Protein AF-A0A364LD49-F1 (afdb_monomer_lite)

Radius of gyration: 38.39 Å; chains: 1; bounding box: 134×130×100 Å

Secondary structure (DSSP, 8-state):
-EEEE-BTTB--HHHHEEE-SS-EEEETT--HHHHHHHHHHHTTTS-EEEE-BTTBS-HHHH-EEETTEEEEETT--HHHHHHHHHHS-TTSEEEEE--SSS-HHHHEEE-SSEEEE-TT--HHHHHHHHHHHTSEEEE--BTTBS-HHHHEEE-SS-EEE-TT--HHHHHHHHHHHTS-EEE--BTTTBS-HHHHEEE-SS-EEEETT--HHHHHHHHHHTTTTTS-GGGGGGGGGTTS-------------------------------------------------------PPP-----------------S-----PPPP--------------------------------------------------------------SEEE-TTS-EEE-PPPPTTHHHHHHHHHHHHS------------SS-SHHHHHHHHHHHHHHHHHHTT---TT-PPPHHHHH-EEEEEEEEETTEEEEEEEEE-SS-TT-EEEEEEEEE---TT--HHHHHHHHHHHHHHHHH---TTB--EEEEEE-TTS-EEEEEE--TT-BHHHHHHHHSS--HHHHHHHHHHHHHHHHHHHHTTEE-S---GGGEEE-TT--EEE--GGG-EE-S-TT-SSPPPB-S--S-TTSS-THHHH-SSB-HHHHHHHHHHHHHHHHHHSS-S-S-S-GGG-HHHHHHHHHTTSTT--HHHHTSS-HHHHHHHHHHT-SSGGGSPPHHHHHTSHHHHH-PPPHHHHH--

pLDDT: mean 74.08, std 28.09, range [22.48, 98.88]

Sequence (755 aa):
MAVRAQFENSNEVGVFATLTNSYAVVAIGGSENFYSVFEAELQDVIPICHASIGGTRIIGRLT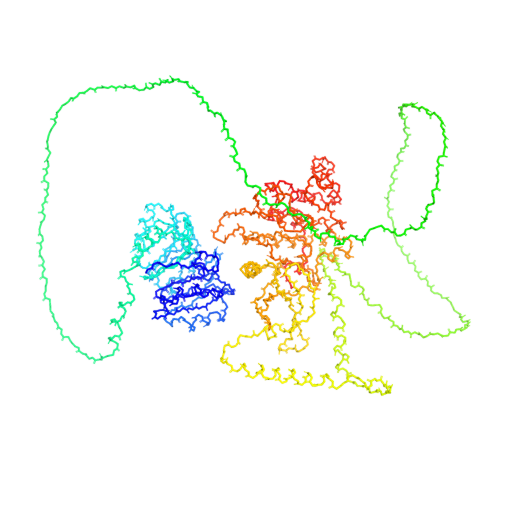AGNRKGLLVPTSTTDQELQHLRNSIPDSVKIQRVEERLSALGNVICCNDHVALIHPDLERETEEIIADVLGVEVFRQTVADNVLTGSYMALSNQGGIVHPKTSIRDQDELSSLLQVPLVAGSVNRGSPVVGAGMVVNDWLAVTGLDTTATELSVMESVFRLGETGPKGLGAVVRDITGTHMTPPAVSPAPSSTVSSAAPSIASTDRNDGDNQVTRALDDMRLSAPSSGEAFPTPQQTKTARPSMAHRITRMFSERKTVNPRSETEAHKDAGSDSSSDSAKPSTNGNMRSVPQAQPTQQTSQSEKPADGSVKTKNSKEKDLPVHKRFEILPEGTHLHHLKGTKRQEKLTGLLRDMLGGGKKKEDHADDQQQLSLVSSWIDQLKNERDKLAQDKKGGPNATATLVDKYGKCQEIVGRGAFGIVRISHKVDPKDSKMEQLYAVKEFRRRPQETSKKYQKRLTSEFCISSSLRHPNVIHTLDLLQDAKGDYCEVMEYCAGGDLYTLVLAAGKLEVTEADCFFKQLMRGVEYMHEMGVAHRDLKPENLLLTTHGALKITDFGNGECFRMAWETQAHMTAGLCGSAPYIAPEEYTDKEFDPRAVDLWATGVIYMAMRTGRHLWRVARKDEDEFYERYLEGRRDEDGYAPIETLHRARCRNVIYSILDPNPGRRITASQVLKSEWVREIKLCKAGEEGY

Structure (mmCIF, N/CA/C/O backbone):
data_AF-A0A364LD49-F1
#
_entry.id   AF-A0A364LD49-F1
#
loop_
_atom_site.group_PDB
_atom_site.id
_atom_site.type_symbol
_atom_site.label_atom_id
_atom_site.label_alt_id
_atom_site.label_comp_id
_atom_site.label_asym_id
_atom_site.label_entity_id
_atom_site.label_seq_id
_atom_site.pdbx_PDB_ins_code
_atom_site.Cartn_x
_atom_site.Cartn_y
_atom_site.Cartn_z
_atom_site.occupancy
_atom_site.B_iso_or_equiv
_atom_site.auth_seq_id
_atom_site.auth_comp_id
_atom_site.auth_asym_id
_atom_site.auth_atom_id
_atom_site.pdbx_PDB_model_num
ATOM 1 N N . MET A 1 1 ? -18.606 26.599 13.241 1.00 86.25 1 MET A N 1
ATOM 2 C CA . MET A 1 1 ? -17.327 27.211 12.810 1.00 86.25 1 MET A CA 1
ATOM 3 C C . MET A 1 1 ? -16.477 26.184 12.078 1.00 86.25 1 MET A C 1
ATOM 5 O O . MET A 1 1 ? -16.734 24.991 12.230 1.00 86.25 1 MET A O 1
ATOM 9 N N . ALA A 1 2 ? -15.498 26.619 11.282 1.00 93.00 2 ALA A N 1
ATOM 10 C CA . ALA A 1 2 ? -14.548 25.725 10.623 1.00 93.00 2 ALA A CA 1
ATOM 11 C C . ALA A 1 2 ? -13.200 25.700 11.366 1.00 93.00 2 ALA A C 1
ATOM 13 O O . ALA A 1 2 ? -12.526 26.720 11.517 1.00 93.00 2 ALA A O 1
ATOM 14 N N . VAL A 1 3 ? -12.792 24.517 11.823 1.00 95.06 3 VAL A N 1
ATOM 15 C CA . VAL A 1 3 ? -11.560 24.297 12.595 1.00 95.06 3 VAL A CA 1
ATOM 16 C C . VAL A 1 3 ? -10.550 23.463 11.807 1.00 95.06 3 VAL A C 1
ATOM 18 O O . VAL A 1 3 ? -10.893 22.728 10.878 1.00 95.06 3 VAL A O 1
ATOM 21 N N . ARG A 1 4 ? -9.271 23.600 12.165 1.00 96.19 4 ARG A N 1
ATOM 22 C CA . ARG A 1 4 ? -8.157 22.874 11.544 1.00 96.19 4 ARG A CA 1
ATOM 23 C C . ARG A 1 4 ? -7.666 21.764 12.462 1.00 96.19 4 ARG A C 1
ATOM 25 O O . ARG A 1 4 ? -7.336 22.032 13.614 1.00 96.19 4 ARG A O 1
ATOM 32 N N . ALA A 1 5 ? -7.531 20.559 11.925 1.00 93.50 5 ALA A N 1
ATOM 33 C CA . ALA A 1 5 ? -6.924 19.410 12.582 1.00 93.50 5 ALA A CA 1
ATOM 34 C C . ALA A 1 5 ? -5.845 18.775 11.689 1.00 93.50 5 ALA A C 1
ATOM 36 O O . ALA A 1 5 ? -5.746 19.045 10.492 1.00 93.50 5 ALA A O 1
ATOM 37 N N . GLN A 1 6 ? -5.023 17.910 12.278 1.00 90.81 6 GLN A N 1
ATOM 38 C CA . GLN A 1 6 ? -4.076 17.072 11.547 1.00 90.81 6 GLN A CA 1
ATOM 39 C C . GLN A 1 6 ? -4.013 15.704 12.224 1.00 90.81 6 GLN A C 1
ATOM 41 O O . GLN A 1 6 ? -3.706 15.623 13.415 1.00 90.81 6 GLN A O 1
ATOM 46 N N . PHE A 1 7 ? -4.303 14.630 11.487 1.00 83.44 7 PHE A N 1
ATOM 47 C CA . PHE A 1 7 ? -4.141 13.275 12.010 1.00 83.44 7 PHE A CA 1
ATOM 48 C C . PHE A 1 7 ? -2.688 12.844 11.807 1.00 83.44 7 PHE A C 1
ATOM 50 O O . PHE A 1 7 ? -2.254 12.621 10.678 1.00 83.44 7 PHE A O 1
ATOM 57 N N . GLU A 1 8 ? -1.919 12.763 12.893 1.00 83.81 8 GLU A N 1
ATOM 58 C CA . GLU A 1 8 ? -0.460 12.560 12.885 1.00 83.81 8 GLU A CA 1
ATOM 59 C C . GLU A 1 8 ? 0.305 13.624 12.068 1.00 83.81 8 GLU A C 1
ATOM 61 O O . GLU A 1 8 ? 0.791 14.597 12.636 1.00 83.81 8 GLU A O 1
ATOM 66 N N . ASN A 1 9 ? 0.442 13.429 10.751 1.00 82.44 9 ASN A N 1
ATOM 67 C CA . ASN A 1 9 ? 1.012 14.392 9.795 1.00 82.44 9 ASN A CA 1
ATOM 68 C C . ASN A 1 9 ? 0.147 14.523 8.519 1.00 82.44 9 ASN A C 1
ATOM 70 O O . ASN A 1 9 ? 0.599 15.114 7.542 1.00 82.44 9 ASN A O 1
ATOM 74 N N . SER A 1 10 ? -1.058 13.943 8.499 1.00 83.44 10 SER A N 1
ATOM 75 C CA . SER A 1 10 ? -1.992 14.000 7.375 1.00 83.44 10 SER A CA 1
ATOM 76 C C . SER A 1 10 ? -3.039 15.088 7.584 1.00 83.44 10 SER A C 1
ATOM 78 O O . SER A 1 10 ? -3.669 15.177 8.641 1.00 83.44 10 SER A O 1
ATOM 80 N N . ASN A 1 11 ? -3.241 15.888 6.542 1.00 93.06 11 ASN A N 1
ATOM 81 C CA . ASN A 1 11 ? -4.294 16.895 6.468 1.00 93.06 11 ASN A CA 1
ATOM 82 C C . ASN A 1 11 ? -5.638 16.303 5.993 1.00 93.06 11 ASN A C 1
ATOM 84 O O . ASN A 1 11 ? -6.647 17.000 5.969 1.00 93.06 11 ASN A O 1
ATOM 88 N N . GLU A 1 12 ? -5.679 15.024 5.624 1.00 94.06 12 GLU A N 1
ATOM 89 C CA . GLU A 1 12 ? -6.884 14.370 5.110 1.00 94.06 12 GLU A CA 1
ATOM 90 C C . GLU A 1 12 ? -7.781 13.895 6.266 1.00 94.06 12 GLU A C 1
ATOM 92 O O . GLU A 1 12 ? -7.895 12.705 6.552 1.00 94.06 12 GLU A O 1
ATOM 97 N N . VAL A 1 13 ? -8.384 14.846 6.992 1.00 95.62 13 VAL A N 1
ATOM 98 C CA . VAL A 1 13 ? -9.183 14.592 8.209 1.00 95.62 13 VAL A CA 1
ATOM 99 C C . VAL A 1 13 ? -10.354 13.637 7.950 1.00 95.62 13 VAL A C 1
ATOM 101 O O . VAL A 1 13 ? -10.603 12.749 8.766 1.00 95.62 13 VAL A O 1
ATOM 104 N N . GLY A 1 14 ? -11.020 13.755 6.799 1.00 95.50 14 GLY A N 1
ATOM 105 C CA . GLY A 1 14 ? -12.111 12.876 6.362 1.00 95.50 14 GLY A CA 1
ATOM 106 C C . GLY A 1 14 ? -11.696 11.432 6.087 1.00 95.50 14 GLY A C 1
ATOM 107 O O . GLY A 1 14 ? -12.553 10.562 5.938 1.00 95.50 14 GLY A O 1
ATOM 108 N N . VAL A 1 15 ? -10.399 11.118 6.076 1.00 94.62 15 VAL A N 1
ATOM 109 C CA . VAL A 1 15 ? -9.934 9.725 6.076 1.00 94.62 15 VAL A CA 1
ATOM 110 C C . VAL A 1 15 ? -10.050 9.092 7.468 1.00 94.62 15 VAL A C 1
ATOM 112 O O . VAL A 1 15 ? -10.347 7.902 7.576 1.00 94.62 15 VAL A O 1
ATOM 115 N N . PHE A 1 16 ? -9.874 9.877 8.532 1.00 95.81 16 PHE A N 1
ATOM 116 C CA . PHE A 1 16 ? -9.729 9.399 9.916 1.00 95.81 16 PHE A CA 1
ATOM 117 C C . PHE A 1 16 ? -10.924 9.727 10.820 1.00 95.81 16 PHE A C 1
ATOM 119 O O . PHE A 1 16 ? -10.909 9.376 11.999 1.00 95.81 16 PHE A O 1
ATOM 126 N N . ALA A 1 17 ? -11.951 10.393 10.295 1.00 97.06 17 ALA A N 1
ATOM 127 C CA . ALA A 1 17 ? -13.163 10.724 11.029 1.00 97.06 17 ALA A CA 1
ATOM 128 C C . ALA A 1 17 ? -14.411 10.609 10.145 1.00 97.06 17 ALA A C 1
ATOM 130 O O . ALA A 1 17 ? -14.359 10.866 8.944 1.00 97.06 17 ALA A O 1
ATOM 131 N N . THR A 1 18 ? -15.534 10.291 10.782 1.00 97.88 18 THR A N 1
ATOM 132 C CA . THR A 1 18 ? -16.895 10.397 10.246 1.00 97.88 18 THR A CA 1
ATOM 133 C C . THR A 1 18 ? -17.663 11.319 11.185 1.00 97.88 18 THR A C 1
ATOM 135 O O . THR A 1 18 ? -17.745 11.033 12.379 1.00 97.88 18 THR A O 1
ATOM 138 N N . LEU A 1 19 ? -18.214 12.423 10.683 1.00 98.06 19 LEU A N 1
ATOM 139 C CA . LEU A 1 19 ? -18.972 13.392 11.480 1.00 98.06 19 LEU A CA 1
ATOM 140 C C . LEU A 1 19 ? -20.416 13.447 10.979 1.00 98.06 19 LEU A C 1
ATOM 142 O O . LEU A 1 19 ? -20.642 13.534 9.777 1.00 98.06 19 LEU A O 1
ATOM 146 N N . THR A 1 20 ? -21.382 13.399 11.894 1.00 98.19 20 THR A N 1
ATOM 147 C CA . THR A 1 20 ? -22.816 13.520 11.590 1.00 98.19 20 THR A CA 1
ATOM 148 C C . THR A 1 20 ? -23.490 14.503 12.553 1.00 98.19 20 THR A C 1
ATOM 150 O O . THR A 1 20 ? -22.845 15.075 13.435 1.00 98.19 20 THR A O 1
ATOM 153 N N . ASN A 1 21 ? -24.806 14.684 12.418 1.00 96.69 21 ASN A N 1
ATOM 154 C CA . ASN A 1 21 ? -25.615 15.474 13.349 1.00 96.69 21 ASN A CA 1
ATOM 155 C C . ASN A 1 21 ? -26.021 14.720 14.641 1.00 96.69 21 ASN A C 1
ATOM 157 O O . ASN A 1 21 ? -26.740 15.291 15.458 1.00 96.69 21 ASN A O 1
ATOM 161 N N . SER A 1 22 ? -25.614 13.457 14.855 1.00 97.06 22 SER A N 1
ATOM 162 C CA . SER A 1 22 ? -25.930 12.716 16.100 1.00 97.06 22 SER A CA 1
ATOM 163 C C . SER A 1 22 ? -24.774 11.923 16.718 1.00 97.06 22 SER A C 1
ATOM 165 O O . SER A 1 22 ? -24.891 11.490 17.863 1.00 97.06 22 SER A O 1
ATOM 167 N N . TYR A 1 23 ? -23.658 11.752 16.009 1.00 98.00 23 TYR A N 1
ATOM 168 C CA . TYR A 1 23 ? -22.431 11.129 16.514 1.00 98.00 23 TYR A CA 1
ATOM 169 C C . TYR A 1 23 ? -21.215 11.536 15.672 1.00 98.00 23 TYR A C 1
ATOM 171 O O . TYR A 1 23 ? -21.336 11.868 14.488 1.00 98.00 23 TYR A O 1
ATOM 179 N N . ALA A 1 24 ? -20.031 11.436 16.268 1.00 97.75 24 ALA A N 1
ATOM 180 C CA . ALA A 1 24 ? -18.764 11.389 15.553 1.00 97.75 24 ALA A CA 1
ATOM 181 C C . ALA A 1 24 ? -18.114 10.013 15.759 1.00 97.75 24 ALA A C 1
ATOM 183 O O . ALA A 1 24 ? -18.144 9.466 16.860 1.00 97.75 24 ALA A O 1
ATOM 184 N N . VAL A 1 25 ? -17.500 9.456 14.718 1.00 97.31 25 VAL A N 1
ATOM 185 C CA . VAL A 1 25 ? -16.582 8.314 14.834 1.00 97.31 25 VAL A CA 1
ATOM 186 C C . VAL A 1 25 ? -15.192 8.821 14.481 1.00 97.31 25 VAL A C 1
ATOM 188 O O . VAL A 1 25 ? -15.023 9.494 13.465 1.00 97.31 25 VAL A O 1
ATOM 191 N N . VAL A 1 26 ? -14.201 8.531 15.318 1.00 95.94 26 VAL A N 1
ATOM 192 C CA . VAL A 1 26 ? -12.839 9.070 15.210 1.00 95.94 26 VAL A CA 1
ATOM 193 C C . VAL A 1 26 ? -11.829 7.925 15.304 1.00 95.94 26 VAL A C 1
ATOM 195 O O . VAL A 1 26 ? -11.980 7.016 16.121 1.00 95.94 26 VAL A O 1
ATOM 198 N N . ALA A 1 27 ? -10.810 7.923 14.446 1.00 91.12 27 ALA A N 1
ATOM 199 C CA . ALA A 1 27 ? -9.835 6.841 14.383 1.00 91.12 27 ALA A CA 1
ATOM 200 C C . ALA A 1 27 ? -9.034 6.710 15.686 1.00 91.12 27 ALA A C 1
ATOM 202 O O . ALA A 1 27 ? -8.493 7.695 16.194 1.00 91.12 27 ALA A O 1
ATOM 203 N N . ILE A 1 28 ? -8.874 5.481 16.183 1.00 83.56 28 ILE A N 1
ATOM 204 C CA . ILE A 1 28 ? -7.916 5.196 17.261 1.00 83.56 28 ILE A CA 1
ATOM 205 C C . ILE A 1 28 ? -6.470 5.504 16.839 1.00 83.56 28 ILE A C 1
ATOM 207 O O . ILE A 1 28 ? -6.106 5.449 15.664 1.00 83.56 28 ILE A O 1
ATOM 211 N N . GLY A 1 29 ? -5.612 5.787 17.820 1.00 73.06 29 GLY A N 1
ATOM 212 C CA . GLY A 1 29 ? -4.196 6.099 17.596 1.00 73.06 29 GLY A CA 1
ATOM 213 C C . GLY A 1 29 ? -3.911 7.511 17.067 1.00 73.06 29 GLY A C 1
ATOM 214 O O . GLY A 1 29 ? -2.781 7.774 16.667 1.00 73.06 29 GLY A O 1
ATOM 215 N N . GLY A 1 30 ? -4.897 8.414 17.064 1.00 71.06 30 GLY A N 1
ATOM 216 C CA . GLY A 1 30 ? -4.668 9.850 16.903 1.00 71.06 30 GLY A CA 1
ATOM 217 C C . GLY A 1 30 ? -3.898 10.461 18.080 1.00 71.06 30 GLY A C 1
ATOM 218 O O . GLY A 1 30 ? -3.780 9.866 19.153 1.00 71.06 30 GLY A O 1
ATOM 219 N N . SER A 1 31 ? -3.359 11.664 17.875 1.00 76.12 31 SER A N 1
ATOM 220 C CA . SER A 1 31 ? -2.725 12.454 18.936 1.00 76.12 31 SER A CA 1
ATOM 221 C C . SER A 1 31 ? -3.771 13.188 19.782 1.00 76.12 31 SER A C 1
ATOM 223 O O . SER A 1 31 ? -4.871 13.464 19.305 1.00 76.12 31 SER A O 1
ATOM 225 N N . GLU A 1 32 ? -3.409 13.594 21.004 1.00 74.44 32 GLU A N 1
ATOM 226 C CA . GLU A 1 32 ? -4.259 14.469 21.834 1.00 74.44 32 GLU A CA 1
ATOM 227 C C . GLU A 1 32 ? -4.655 15.751 21.081 1.00 74.44 32 GLU A C 1
ATOM 229 O O . GLU A 1 32 ? -5.804 16.174 21.150 1.00 74.44 32 GLU A O 1
ATOM 234 N N . ASN A 1 33 ? -3.754 16.317 20.266 1.00 75.25 33 ASN A N 1
ATOM 235 C CA . ASN A 1 33 ? -4.044 17.475 19.408 1.00 75.25 33 ASN A CA 1
ATOM 236 C C . ASN A 1 33 ? -5.112 17.205 18.333 1.00 75.25 33 ASN A C 1
ATOM 238 O O . ASN A 1 33 ? -5.716 18.152 17.843 1.00 75.25 33 ASN A O 1
ATOM 242 N N . PHE A 1 34 ? -5.311 15.954 17.911 1.00 85.88 34 PHE A N 1
ATOM 243 C CA . PHE A 1 34 ? -6.377 15.602 16.974 1.00 85.88 34 PHE A CA 1
ATOM 244 C C . PHE A 1 34 ? -7.706 15.419 17.709 1.00 85.88 34 PHE A C 1
ATOM 246 O O . PHE A 1 34 ? -8.704 16.009 17.308 1.00 85.88 34 PHE A O 1
ATOM 253 N N . TYR A 1 35 ? -7.714 14.654 18.806 1.00 87.81 35 TYR A N 1
ATOM 254 C CA . TYR A 1 35 ? -8.932 14.401 19.581 1.00 87.81 35 TYR A CA 1
ATOM 255 C C . TYR A 1 35 ? -9.495 15.672 20.215 1.00 87.81 35 TYR A C 1
ATOM 257 O O . TYR A 1 35 ? -10.683 15.932 20.062 1.00 87.81 35 TYR A O 1
ATOM 265 N N . SER A 1 36 ? -8.641 16.515 20.802 1.00 87.81 36 SER A N 1
ATOM 266 C CA . SER A 1 36 ? -9.053 17.779 21.430 1.00 87.81 36 SER A CA 1
ATOM 267 C C . SER A 1 36 ? -9.788 18.738 20.489 1.00 87.81 36 SER A C 1
ATOM 269 O O . SER A 1 36 ? -10.602 19.519 20.968 1.00 87.81 36 SER A O 1
ATOM 271 N N . VAL A 1 37 ? -9.577 18.669 19.166 1.00 91.12 37 VAL A N 1
ATOM 272 C CA . VAL A 1 37 ? -10.354 19.467 18.196 1.00 91.12 37 VAL A CA 1
ATOM 273 C C . VAL A 1 37 ? -11.801 18.974 18.085 1.00 91.12 37 VAL A C 1
ATOM 275 O O . VAL A 1 37 ? -12.709 19.786 17.940 1.00 91.12 37 VAL A O 1
ATOM 278 N N . PHE A 1 38 ? -12.034 17.662 18.173 1.00 90.75 38 PHE A N 1
ATOM 279 C CA . PHE A 1 38 ? -13.387 17.102 18.203 1.00 90.75 38 PHE A CA 1
ATOM 280 C C . PHE A 1 38 ? -14.010 17.241 19.597 1.00 90.75 38 PHE A C 1
ATOM 282 O O . PHE A 1 38 ? -15.155 17.660 19.711 1.00 90.75 38 PHE A O 1
ATOM 289 N N . GLU A 1 39 ? -13.261 16.940 20.659 1.00 90.25 39 GLU A N 1
ATOM 290 C CA . GLU A 1 39 ? -13.734 17.007 22.046 1.00 90.25 39 GLU A CA 1
ATOM 291 C C . GLU A 1 39 ? -14.142 18.435 22.439 1.00 90.25 39 GLU A C 1
ATOM 293 O O . GLU A 1 39 ? -15.253 18.627 22.927 1.00 90.25 39 GLU A O 1
ATOM 298 N N . ALA A 1 40 ? -13.324 19.452 22.137 1.00 87.06 40 ALA A N 1
ATOM 299 C CA . ALA A 1 40 ? -13.625 20.844 22.490 1.00 87.06 40 ALA A CA 1
ATOM 300 C C . ALA A 1 40 ? -14.920 21.389 21.856 1.00 87.06 40 ALA A C 1
ATOM 302 O O . ALA A 1 40 ? -15.548 22.276 22.432 1.00 87.06 40 ALA A O 1
ATOM 303 N N . GLU A 1 41 ? -15.320 20.869 20.691 1.00 86.44 41 GLU A N 1
ATOM 304 C CA . GLU A 1 41 ? -16.485 21.345 19.932 1.00 86.44 41 GLU A CA 1
ATOM 305 C C . GLU A 1 41 ? -17.716 20.423 20.059 1.00 86.44 41 GLU A C 1
ATOM 307 O O . GLU A 1 41 ? -18.841 20.867 19.819 1.00 86.44 41 GLU A O 1
ATOM 312 N N . LEU A 1 42 ? -17.534 19.141 20.413 1.00 89.75 42 LEU A N 1
ATOM 313 C CA . LEU A 1 42 ? -18.592 18.118 20.347 1.00 89.75 42 LEU A CA 1
ATOM 314 C C . LEU A 1 42 ? -18.863 17.358 21.651 1.00 89.75 42 LEU A C 1
ATOM 316 O O . LEU A 1 42 ? -19.941 16.776 21.746 1.00 89.75 42 LEU A O 1
ATOM 320 N N . GLN A 1 43 ? -17.952 17.340 22.634 1.00 81.62 43 GLN A N 1
ATOM 321 C CA . GLN A 1 43 ? -18.023 16.421 23.789 1.00 81.62 43 GLN A CA 1
ATOM 322 C C . GLN A 1 43 ? -19.335 16.517 24.593 1.00 81.62 43 GLN A C 1
ATOM 324 O O . GLN A 1 43 ? -19.830 15.497 25.068 1.00 81.62 43 GLN A O 1
ATOM 329 N N . ASP A 1 44 ? -19.920 17.715 24.691 1.00 84.75 44 ASP A N 1
ATOM 330 C CA . ASP A 1 44 ? -21.197 17.970 25.378 1.00 84.75 44 ASP A CA 1
ATOM 331 C C . ASP A 1 44 ? -22.426 17.980 24.433 1.00 84.75 44 ASP A C 1
ATOM 333 O O . ASP A 1 44 ? -23.543 18.268 24.868 1.00 84.75 44 ASP A O 1
ATOM 337 N N . VAL A 1 45 ? -22.240 17.710 23.133 1.00 90.19 45 VAL A N 1
ATOM 338 C CA . VAL A 1 45 ? -23.270 17.857 22.081 1.00 90.19 45 VAL A CA 1
ATOM 339 C C . VAL A 1 45 ? -23.633 16.518 21.434 1.00 90.19 45 VAL A C 1
ATOM 341 O O . VAL A 1 45 ? -24.816 16.204 21.317 1.00 90.19 45 VAL A O 1
ATOM 344 N N . ILE A 1 46 ? -22.638 15.729 21.014 1.00 95.00 46 ILE A N 1
ATOM 345 C CA . ILE A 1 46 ? -22.816 14.400 20.405 1.00 95.00 46 ILE A CA 1
ATOM 346 C C . ILE A 1 46 ? -21.702 13.445 20.864 1.00 95.00 46 ILE A C 1
ATOM 348 O O . ILE A 1 46 ? -20.563 13.877 21.041 1.00 95.00 46 ILE A O 1
ATOM 352 N N . PRO A 1 47 ? -21.978 12.139 21.032 1.00 94.12 47 PRO A N 1
ATOM 353 C CA . PRO A 1 47 ? -20.953 11.177 21.413 1.00 94.12 47 PRO A CA 1
ATOM 354 C C . PRO A 1 47 ? -19.852 11.055 20.352 1.00 94.12 47 PRO A C 1
ATOM 356 O O . PRO A 1 47 ? -20.120 10.972 19.149 1.00 94.12 47 PRO A O 1
ATOM 359 N N . ILE A 1 48 ? -18.610 10.985 20.832 1.00 95.56 48 ILE A N 1
ATOM 360 C CA . ILE A 1 48 ? -17.403 10.755 20.037 1.00 95.56 48 ILE A CA 1
ATOM 361 C C . ILE A 1 48 ? -16.955 9.308 20.274 1.00 95.56 48 ILE A C 1
ATOM 363 O O . ILE A 1 48 ? -16.466 8.957 21.347 1.00 95.56 48 ILE A O 1
ATOM 367 N N . CYS A 1 49 ? -17.133 8.440 19.279 1.00 95.31 49 CYS A N 1
ATOM 368 C CA . CYS A 1 49 ? -16.700 7.049 19.343 1.00 95.31 49 CYS A CA 1
ATOM 369 C C . CYS A 1 49 ? -15.288 6.900 18.764 1.00 95.31 49 CYS A C 1
ATOM 371 O O . CYS A 1 49 ? -15.089 7.004 17.554 1.00 95.31 49 CYS A O 1
ATOM 373 N N . HIS A 1 50 ? -14.304 6.610 19.616 1.00 94.31 50 HIS A N 1
ATOM 374 C CA . HIS A 1 50 ? -12.955 6.264 19.168 1.00 94.31 50 HIS A CA 1
ATOM 375 C C . HIS A 1 50 ? -12.932 4.793 18.740 1.00 94.31 50 HIS A C 1
ATOM 377 O O . HIS A 1 50 ? -13.088 3.913 19.589 1.00 94.31 50 HIS A O 1
ATOM 383 N N . ALA A 1 51 ? -12.759 4.514 17.447 1.00 90.81 51 ALA A N 1
ATOM 384 C CA . ALA A 1 51 ? -12.871 3.165 16.889 1.00 90.81 51 ALA A CA 1
ATOM 385 C C . ALA A 1 51 ? -11.812 2.860 15.813 1.00 90.81 51 ALA A C 1
ATOM 387 O O . ALA A 1 51 ? -11.219 3.755 15.206 1.00 90.81 51 ALA A O 1
ATOM 388 N N . SER A 1 52 ? -11.593 1.569 15.569 1.00 88.69 52 SER A N 1
ATOM 389 C CA . SER A 1 52 ? -11.079 1.052 14.299 1.00 88.69 52 SER A CA 1
ATOM 390 C C . SER A 1 52 ? -12.229 0.449 13.494 1.00 88.69 52 SER A C 1
ATOM 392 O O . SER A 1 52 ? -13.280 0.121 14.047 1.00 88.69 52 SER A O 1
ATOM 394 N N . ILE A 1 53 ? -12.032 0.307 12.184 1.00 90.31 53 ILE A N 1
ATOM 395 C CA . ILE A 1 53 ? -12.968 -0.388 11.294 1.00 90.31 53 ILE A CA 1
ATOM 396 C C . ILE A 1 53 ? -12.165 -1.410 10.489 1.00 90.31 53 ILE A C 1
ATOM 398 O O . ILE A 1 53 ? -11.247 -1.043 9.748 1.00 90.31 53 ILE A O 1
ATOM 402 N N . GLY A 1 54 ? -12.466 -2.697 10.680 1.00 83.12 54 GLY A N 1
ATOM 403 C CA . GLY A 1 54 ? -11.725 -3.801 10.065 1.00 83.12 54 GLY A CA 1
ATOM 404 C C . GLY A 1 54 ? -10.264 -3.874 10.520 1.00 83.12 54 GLY A C 1
ATOM 405 O O . GLY A 1 54 ? -9.396 -4.259 9.741 1.00 83.12 54 GLY A O 1
ATOM 406 N N . GLY A 1 55 ? -9.969 -3.434 11.748 1.00 76.88 55 GLY A N 1
ATOM 407 C CA . GLY A 1 55 ? -8.613 -3.287 12.282 1.00 76.88 55 GLY A CA 1
ATOM 408 C C . GLY A 1 55 ? -7.835 -2.082 11.737 1.00 76.88 55 GLY A C 1
ATOM 409 O O . GLY A 1 55 ? -6.662 -1.922 12.066 1.00 76.88 55 GLY A O 1
ATOM 410 N N . THR A 1 56 ? -8.456 -1.224 10.921 1.00 80.38 56 THR A N 1
ATOM 411 C CA . THR A 1 56 ? -7.791 -0.072 10.290 1.00 80.38 56 THR A CA 1
ATOM 412 C C . THR A 1 56 ? -8.169 1.263 10.940 1.00 80.38 56 THR A C 1
ATOM 414 O O . THR A 1 56 ? -9.168 1.376 11.654 1.00 80.38 56 THR A O 1
ATOM 417 N N . ARG A 1 57 ? -7.376 2.302 10.642 1.00 88.31 57 ARG A N 1
ATOM 418 C CA . ARG A 1 57 ? -7.596 3.691 11.088 1.00 88.31 57 ARG A CA 1
ATOM 419 C C . ARG A 1 57 ? -8.264 4.589 10.037 1.00 88.31 57 ARG A C 1
ATOM 421 O O . ARG A 1 57 ? -8.588 5.729 10.341 1.00 88.31 57 ARG A O 1
ATOM 428 N N . ILE A 1 58 ? -8.507 4.096 8.821 1.00 90.81 58 ILE A N 1
ATOM 429 C CA . ILE A 1 58 ? -9.098 4.869 7.707 1.00 90.81 58 ILE A CA 1
ATOM 430 C C . ILE A 1 58 ? -10.639 4.898 7.765 1.00 90.81 58 ILE A C 1
ATOM 432 O O . ILE A 1 58 ? -11.341 4.711 6.768 1.00 90.81 58 ILE A O 1
ATOM 436 N N . ILE A 1 59 ? -11.176 5.080 8.972 1.00 94.44 59 ILE A N 1
ATOM 437 C CA . ILE A 1 59 ? -12.586 4.846 9.298 1.00 94.44 59 ILE A CA 1
ATOM 438 C C . ILE A 1 59 ? -13.557 5.730 8.499 1.00 94.44 59 ILE A C 1
ATOM 440 O O . ILE A 1 59 ? -14.653 5.279 8.168 1.00 94.44 59 ILE A O 1
ATOM 444 N N . GLY A 1 60 ? -13.136 6.945 8.133 1.00 91.81 60 GLY A N 1
ATOM 445 C CA . GLY A 1 60 ? -13.946 7.915 7.398 1.00 91.81 60 GLY A CA 1
ATOM 446 C C . GLY A 1 60 ? -14.034 7.616 5.905 1.00 91.81 60 GLY A C 1
ATOM 447 O O . GLY A 1 60 ? -14.887 8.162 5.219 1.00 91.81 60 GLY A O 1
ATOM 448 N N . ARG A 1 61 ? -13.170 6.732 5.383 1.00 94.81 61 ARG A N 1
ATOM 449 C CA . ARG A 1 61 ? -13.322 6.151 4.037 1.00 94.81 61 ARG A CA 1
ATOM 450 C C . ARG A 1 61 ? -14.051 4.816 4.066 1.00 94.81 61 ARG A C 1
ATOM 452 O O . ARG A 1 61 ? -14.749 4.489 3.114 1.00 94.81 61 ARG A O 1
ATOM 459 N N . LEU A 1 62 ? -13.895 4.034 5.134 1.00 94.94 62 LEU A N 1
ATOM 460 C CA . LEU A 1 62 ? -14.555 2.732 5.252 1.00 94.94 62 LEU A CA 1
ATOM 461 C C . LEU A 1 62 ? -16.033 2.825 5.629 1.00 94.94 62 LEU A C 1
ATOM 463 O O . LEU A 1 62 ? -16.764 1.888 5.335 1.00 94.94 62 LEU A O 1
ATOM 467 N N . THR A 1 63 ? -16.480 3.912 6.257 1.00 97.75 63 THR A N 1
ATOM 468 C CA . THR A 1 63 ? -17.868 4.074 6.713 1.00 97.75 63 THR A CA 1
ATOM 469 C C . THR A 1 63 ? -18.569 5.231 6.014 1.00 97.75 63 THR A C 1
ATOM 471 O O . THR A 1 63 ? -17.927 6.180 5.573 1.00 97.75 63 THR A O 1
ATOM 474 N N . ALA A 1 64 ? -19.894 5.148 5.932 1.00 98.25 64 ALA A N 1
ATOM 475 C CA . ALA A 1 64 ? -20.768 6.235 5.500 1.00 98.25 64 ALA A CA 1
ATOM 476 C C . ALA A 1 64 ? -21.991 6.269 6.423 1.00 98.25 64 ALA A C 1
ATOM 478 O O . ALA A 1 64 ? -22.460 5.219 6.863 1.00 98.25 64 ALA A O 1
ATOM 479 N N . GLY A 1 65 ? -22.505 7.449 6.757 1.00 97.81 65 GLY A N 1
ATOM 480 C CA . GLY A 1 65 ? -23.614 7.553 7.697 1.00 97.81 65 GLY A CA 1
ATOM 481 C C . GLY A 1 65 ? -24.148 8.964 7.871 1.00 97.81 65 GLY A C 1
ATOM 482 O O . GLY A 1 65 ? -23.512 9.942 7.483 1.00 97.81 65 GLY A O 1
ATOM 483 N N . ASN A 1 66 ? -25.326 9.045 8.473 1.00 98.38 66 ASN A N 1
ATOM 484 C CA . ASN A 1 66 ? -26.036 10.279 8.790 1.00 98.38 66 ASN A CA 1
ATOM 485 C C . ASN A 1 66 ? -26.633 10.169 10.203 1.00 98.38 66 ASN A C 1
ATOM 487 O O . ASN A 1 66 ? -26.343 9.219 10.929 1.00 98.38 66 ASN A O 1
ATOM 491 N N . ARG A 1 67 ? -27.513 11.086 10.620 1.00 97.94 67 ARG A N 1
ATOM 492 C CA . ARG A 1 67 ? -28.069 11.046 11.985 1.00 97.94 67 ARG A CA 1
ATOM 493 C C . ARG A 1 67 ? -28.896 9.795 12.339 1.00 97.94 67 ARG A C 1
ATOM 495 O O . ARG A 1 67 ? -29.260 9.650 13.507 1.00 97.94 67 ARG A O 1
ATOM 502 N N . LYS A 1 68 ? -29.283 8.975 11.350 1.00 97.94 68 LYS A N 1
ATOM 503 C CA . LYS A 1 68 ? -30.237 7.850 11.465 1.00 97.94 68 LYS A CA 1
ATOM 504 C C . LYS A 1 68 ? -29.569 6.483 11.318 1.00 97.94 68 LYS A C 1
ATOM 506 O O . LYS A 1 68 ? -30.105 5.502 11.831 1.00 97.94 68 LYS A O 1
ATOM 511 N N . GLY A 1 69 ? -28.419 6.404 10.650 1.00 98.25 69 GLY A N 1
ATOM 512 C CA . GLY A 1 69 ? -27.735 5.136 10.425 1.00 98.25 69 GLY A CA 1
ATOM 513 C C . GLY A 1 69 ? -26.257 5.266 10.070 1.00 98.25 69 GLY A C 1
ATOM 514 O O . GLY A 1 69 ? -25.809 6.288 9.552 1.00 98.25 69 GLY A O 1
ATOM 515 N N . LEU A 1 70 ? -25.521 4.187 10.334 1.00 98.69 70 LEU A N 1
ATOM 516 C CA . LEU A 1 70 ? -24.101 4.015 10.042 1.00 98.69 70 LEU A CA 1
ATOM 517 C C . LEU A 1 70 ? -23.890 2.711 9.264 1.00 98.69 70 LEU A C 1
ATOM 519 O O . LEU A 1 70 ? -24.188 1.617 9.753 1.00 98.69 70 LEU A O 1
ATOM 523 N N . LEU A 1 71 ? -23.328 2.834 8.068 1.00 98.62 71 LEU A N 1
ATOM 524 C CA . LEU A 1 71 ? -22.927 1.725 7.213 1.00 98.62 71 LEU A CA 1
ATOM 525 C C . LEU A 1 71 ? -21.452 1.413 7.460 1.00 98.62 71 LEU A C 1
ATOM 527 O O . LEU A 1 71 ? -20.597 2.302 7.405 1.00 98.62 71 LEU A O 1
ATOM 531 N N . VAL A 1 72 ? -21.158 0.142 7.718 1.00 98.25 72 VAL A N 1
ATOM 532 C CA . VAL A 1 72 ? -19.799 -0.363 7.952 1.00 98.25 72 VAL A CA 1
ATOM 533 C C . VAL A 1 72 ? -19.519 -1.556 7.024 1.00 98.25 72 VAL A C 1
ATOM 535 O O . VAL A 1 72 ? -20.450 -2.283 6.674 1.00 98.25 72 VAL A O 1
ATOM 538 N N . PRO A 1 73 ? -18.268 -1.805 6.602 1.00 96.19 73 PRO A N 1
ATOM 539 C CA . PRO A 1 73 ? -17.962 -2.894 5.679 1.00 96.19 73 PRO A CA 1
ATOM 540 C C . PRO A 1 73 ? -18.100 -4.261 6.363 1.00 96.19 73 PRO A C 1
ATOM 542 O O . PRO A 1 73 ? -17.992 -4.373 7.590 1.00 96.19 73 PRO A O 1
ATOM 545 N N . THR A 1 74 ? -18.258 -5.329 5.579 1.00 93.25 74 THR A N 1
ATOM 546 C CA . THR A 1 74 ? -18.251 -6.725 6.068 1.00 93.25 74 THR A CA 1
ATOM 547 C C . THR A 1 74 ? -16.996 -7.098 6.862 1.00 93.25 74 THR A C 1
ATOM 549 O O . THR A 1 74 ? -17.078 -7.938 7.754 1.00 93.25 74 THR A O 1
ATOM 552 N N . SER A 1 75 ? -15.858 -6.448 6.598 1.00 90.31 75 SER A N 1
ATOM 553 C CA . SER A 1 75 ? -14.599 -6.631 7.336 1.00 90.31 75 SER A CA 1
ATOM 554 C C . SER A 1 75 ? -14.626 -6.115 8.782 1.00 90.31 75 SER A C 1
ATOM 556 O O . SER A 1 75 ? -13.752 -6.482 9.565 1.00 90.31 75 SER A O 1
ATOM 558 N N . THR A 1 76 ? -15.615 -5.296 9.161 1.00 93.94 76 THR A N 1
ATOM 559 C CA . THR A 1 76 ? -15.778 -4.780 10.533 1.00 93.94 76 THR A CA 1
ATOM 560 C C . THR A 1 76 ? -15.991 -5.926 11.511 1.00 93.94 76 THR A C 1
ATOM 562 O O . THR A 1 76 ? -16.989 -6.643 11.415 1.00 93.94 76 THR A O 1
ATOM 565 N N . THR A 1 77 ? -15.103 -6.088 12.487 1.00 92.12 77 THR A N 1
ATOM 566 C CA . THR A 1 77 ? -15.160 -7.187 13.464 1.00 92.12 77 THR A CA 1
ATOM 567 C C . THR A 1 77 ? -16.370 -7.074 14.398 1.00 92.12 77 THR A C 1
ATOM 569 O O . THR A 1 77 ? -16.953 -6.002 14.558 1.00 92.12 77 THR A O 1
ATOM 572 N N . ASP A 1 78 ? -16.776 -8.174 15.042 1.00 92.56 78 ASP A N 1
ATOM 573 C CA . ASP A 1 78 ? -17.885 -8.139 16.014 1.00 92.56 78 ASP A CA 1
ATOM 574 C C . ASP A 1 78 ? -17.553 -7.301 17.259 1.00 92.56 78 ASP A C 1
ATOM 576 O O . ASP A 1 78 ? -18.449 -6.713 17.859 1.00 92.56 78 ASP A O 1
ATOM 580 N N . GLN A 1 79 ? -16.268 -7.193 17.617 1.00 87.31 79 GLN A N 1
ATOM 581 C CA . GLN A 1 79 ? -15.810 -6.344 18.720 1.00 87.31 79 GLN A CA 1
ATOM 582 C C . GLN A 1 79 ? -15.939 -4.856 18.373 1.00 87.31 79 GLN A C 1
ATOM 584 O O . GLN A 1 79 ? -16.495 -4.100 19.165 1.00 87.31 79 GLN A O 1
ATOM 589 N N . GLU A 1 80 ? -15.502 -4.446 17.177 1.00 94.31 80 GLU A N 1
ATOM 590 C CA . GLU A 1 80 ? -15.696 -3.077 16.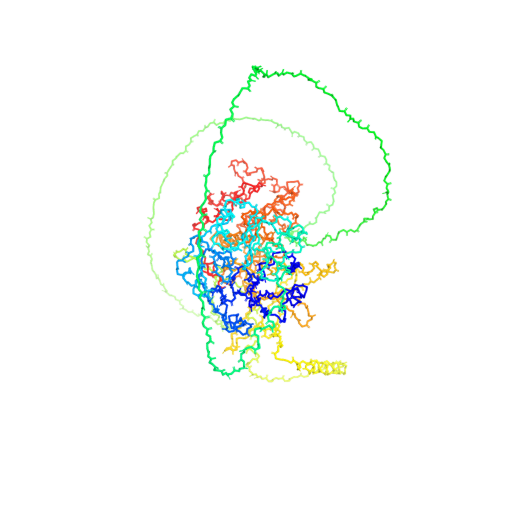678 1.00 94.31 80 GLU A CA 1
ATOM 591 C C . GLU A 1 80 ? -17.187 -2.742 16.552 1.00 94.31 80 GLU A C 1
ATOM 593 O O . GLU A 1 80 ? -17.626 -1.696 17.022 1.00 94.31 80 GLU A O 1
ATOM 598 N N . LEU A 1 81 ? -17.993 -3.654 15.995 1.00 93.94 81 LEU A N 1
ATOM 599 C CA . LEU A 1 81 ? -19.434 -3.453 15.838 1.00 93.94 81 LEU A CA 1
ATOM 600 C C . LEU A 1 81 ? -20.157 -3.317 17.188 1.00 93.94 81 LEU A C 1
ATOM 602 O O . LEU A 1 81 ? -21.054 -2.485 17.321 1.00 93.94 81 LEU A O 1
ATOM 606 N N . GLN A 1 82 ? -19.769 -4.100 18.200 1.00 92.38 82 GLN A N 1
ATOM 607 C CA . GLN A 1 82 ? -20.324 -3.964 19.547 1.00 92.38 82 GLN A CA 1
ATOM 608 C C . GLN A 1 82 ? -19.857 -2.674 20.233 1.00 92.38 82 GLN A C 1
ATOM 610 O O . GLN A 1 82 ? -20.649 -2.032 20.915 1.00 92.38 82 GLN A O 1
ATOM 615 N N . HIS A 1 83 ? -18.603 -2.263 20.033 1.00 94.06 83 HIS A N 1
ATOM 616 C CA . HIS A 1 83 ? -18.078 -1.000 20.560 1.00 94.06 83 HIS A CA 1
ATOM 617 C C . HIS A 1 83 ? -18.804 0.216 19.972 1.00 94.06 83 HIS A C 1
ATOM 619 O O . HIS A 1 83 ? -19.222 1.096 20.725 1.00 94.06 83 HIS A O 1
ATOM 625 N N . LEU A 1 84 ? -19.052 0.223 18.657 1.00 96.12 84 LEU A N 1
ATOM 626 C CA . LEU A 1 84 ? -19.871 1.239 17.989 1.00 96.12 84 LEU A CA 1
ATOM 627 C C . LEU A 1 84 ? -21.285 1.293 18.590 1.00 96.12 84 LEU A C 1
ATOM 629 O O . LEU A 1 84 ? -21.726 2.363 18.994 1.00 96.12 84 LEU A O 1
ATOM 633 N N . ARG A 1 85 ? -21.961 0.143 18.735 1.00 95.56 85 ARG A N 1
ATOM 634 C CA . ARG A 1 85 ? -23.301 0.052 19.357 1.00 95.56 85 ARG A CA 1
ATOM 635 C C . ARG A 1 85 ? -23.345 0.521 20.810 1.00 95.56 85 ARG A C 1
ATOM 637 O O . ARG A 1 85 ? -24.365 1.032 21.238 1.00 95.56 85 ARG A O 1
ATOM 644 N N . ASN A 1 86 ? -22.261 0.353 21.563 1.00 94.00 86 ASN A N 1
ATOM 645 C CA . ASN A 1 86 ? -22.174 0.822 22.947 1.00 94.00 86 ASN A CA 1
ATOM 646 C C . ASN A 1 86 ? -21.871 2.332 23.055 1.00 94.00 86 ASN A C 1
ATOM 648 O O . ASN A 1 86 ? -22.020 2.896 24.136 1.00 94.00 86 ASN A O 1
ATOM 652 N N . SER A 1 87 ? -21.381 2.960 21.979 1.00 93.75 87 SER A N 1
ATOM 653 C CA . SER A 1 87 ? -20.864 4.339 21.983 1.00 93.75 87 SER A CA 1
ATOM 654 C C . SER A 1 87 ? -21.742 5.335 21.219 1.00 93.75 87 SER A C 1
ATOM 656 O O . SER A 1 87 ? -21.668 6.534 21.467 1.00 93.75 87 SER A O 1
ATOM 658 N N . ILE A 1 88 ? -22.522 4.857 20.250 1.00 94.69 88 ILE A N 1
ATOM 659 C CA . ILE A 1 88 ? -23.387 5.645 19.363 1.00 94.69 88 ILE A CA 1
ATOM 660 C C . ILE A 1 88 ? -24.843 5.510 19.859 1.00 94.69 88 ILE A C 1
ATOM 662 O O . ILE A 1 88 ? -25.181 4.459 20.399 1.00 94.69 88 ILE A O 1
ATOM 666 N N . PRO A 1 89 ? -25.719 6.528 19.716 1.00 95.25 89 PRO A N 1
ATOM 667 C CA . PRO A 1 89 ? -27.078 6.463 20.258 1.00 95.25 89 PRO A CA 1
ATOM 668 C C . PRO A 1 89 ? -27.915 5.318 19.664 1.00 95.25 89 PRO A C 1
ATOM 670 O O . PRO A 1 89 ? -27.878 5.094 18.456 1.00 95.25 89 PRO A O 1
ATOM 673 N N . ASP A 1 90 ? -28.755 4.677 20.487 1.00 93.31 90 ASP A N 1
ATOM 674 C CA . ASP A 1 90 ? -29.631 3.550 20.095 1.00 93.31 90 ASP A CA 1
ATOM 675 C C . ASP A 1 90 ? -30.580 3.856 18.916 1.00 93.31 90 ASP A C 1
ATOM 677 O O . ASP A 1 90 ? -31.100 2.949 18.268 1.00 93.31 90 ASP A O 1
ATOM 681 N N . SER A 1 91 ? -30.827 5.138 18.630 1.00 94.62 91 SER A N 1
ATOM 682 C CA . SER A 1 91 ? -31.613 5.595 17.480 1.00 94.62 91 SER A CA 1
ATOM 683 C C . SER A 1 91 ? -30.905 5.427 16.130 1.00 94.62 91 SER A C 1
ATOM 685 O O . SER A 1 91 ? -31.550 5.595 15.094 1.00 94.62 91 SER A O 1
ATOM 687 N N . VAL A 1 92 ? -29.604 5.120 16.120 1.00 98.06 92 VAL A N 1
ATOM 688 C CA . VAL A 1 92 ? -28.786 4.965 14.913 1.00 98.06 92 VAL A CA 1
ATOM 689 C C . VAL A 1 92 ? -28.737 3.493 14.496 1.00 98.06 92 VAL A C 1
ATOM 691 O O . VAL A 1 92 ? -28.144 2.651 15.171 1.00 98.06 92 VAL A O 1
ATOM 694 N N . LYS A 1 93 ? -29.309 3.168 13.332 1.00 98.06 93 LYS A N 1
ATOM 695 C CA . LYS A 1 93 ? -29.201 1.833 12.723 1.00 98.06 93 LYS A CA 1
ATOM 696 C C . LYS A 1 93 ? -27.752 1.565 12.279 1.00 98.06 93 LYS A C 1
ATOM 698 O O . LYS A 1 93 ? -27.286 2.181 11.325 1.00 98.06 93 LYS A O 1
ATOM 703 N N . ILE A 1 94 ? -27.042 0.624 12.910 1.00 98.25 94 ILE A N 1
ATOM 704 C CA . ILE A 1 94 ? -25.683 0.222 12.484 1.00 98.25 94 ILE A CA 1
ATOM 705 C C . ILE A 1 94 ? -25.730 -1.107 11.721 1.00 98.25 94 ILE A C 1
ATOM 707 O O . ILE A 1 94 ? -26.034 -2.149 12.315 1.00 98.25 94 ILE A O 1
ATOM 711 N N . GLN A 1 95 ? -25.388 -1.074 10.429 1.00 97.81 95 GLN A N 1
ATOM 712 C CA . GLN A 1 95 ? -25.527 -2.200 9.500 1.00 97.81 95 GLN A CA 1
ATOM 713 C C . GLN A 1 95 ? -24.214 -2.516 8.766 1.00 97.81 95 GLN A C 1
ATOM 715 O O . GLN A 1 95 ? -23.529 -1.619 8.273 1.00 97.81 95 GLN A O 1
ATOM 720 N N . ARG A 1 96 ? -23.881 -3.812 8.660 1.00 97.88 96 ARG A N 1
ATOM 721 C CA . ARG A 1 96 ? -22.808 -4.295 7.775 1.00 97.88 96 ARG A CA 1
ATOM 722 C C . ARG A 1 96 ? -23.304 -4.350 6.331 1.00 97.88 96 ARG A C 1
ATOM 724 O O . ARG A 1 96 ? -24.393 -4.869 6.087 1.00 97.88 96 ARG A O 1
ATOM 731 N N . VAL A 1 97 ? -22.483 -3.880 5.401 1.00 94.19 97 VAL A N 1
ATOM 732 C CA . VAL A 1 97 ? -22.763 -3.862 3.961 1.00 94.19 97 VAL A CA 1
ATOM 733 C C . VAL A 1 97 ? -21.628 -4.554 3.211 1.00 94.19 97 VAL A C 1
ATOM 735 O O . VAL A 1 97 ? -20.454 -4.304 3.499 1.00 94.19 97 VAL A O 1
ATOM 738 N N . GLU A 1 98 ? -21.973 -5.425 2.260 1.00 91.06 98 GLU A N 1
ATOM 739 C CA . GLU A 1 98 ? -21.028 -5.910 1.254 1.00 91.06 98 GLU A CA 1
ATOM 740 C C . GLU A 1 98 ? -21.061 -4.964 0.046 1.00 91.06 98 GLU A C 1
ATOM 742 O O . GLU A 1 98 ? -22.120 -4.655 -0.496 1.00 91.06 98 GLU A O 1
ATOM 747 N N . GLU A 1 99 ? -19.887 -4.470 -0.329 1.00 88.81 99 GLU A N 1
ATOM 748 C CA . GLU A 1 99 ? -19.642 -3.589 -1.469 1.00 88.81 99 GLU A CA 1
ATOM 749 C C . GLU A 1 99 ? -18.268 -4.003 -2.025 1.00 88.81 99 GLU A C 1
ATOM 751 O O . GLU A 1 99 ? -17.390 -4.418 -1.260 1.00 88.81 99 GLU A O 1
ATOM 756 N N . ARG A 1 100 ? -18.102 -3.989 -3.349 1.00 82.56 100 ARG A N 1
ATOM 757 C CA . ARG A 1 100 ? -16.944 -4.558 -4.059 1.00 82.56 100 ARG A CA 1
ATOM 758 C C . ARG A 1 100 ? -16.255 -3.575 -5.009 1.00 82.56 100 ARG A C 1
ATOM 760 O O . ARG A 1 100 ? -15.172 -3.892 -5.496 1.00 82.56 100 ARG A O 1
ATOM 767 N N . LEU A 1 101 ? -16.852 -2.413 -5.278 1.00 77.25 101 LEU A N 1
ATOM 768 C CA . LEU A 1 101 ? -16.294 -1.365 -6.132 1.00 77.25 101 LEU A CA 1
ATOM 769 C C . LEU A 1 101 ? -15.222 -0.555 -5.393 1.00 77.25 101 LEU A C 1
ATOM 771 O O . LEU A 1 101 ? -14.165 -0.265 -5.955 1.00 77.25 101 LEU A O 1
ATOM 775 N N . SER A 1 102 ? -15.483 -0.165 -4.142 1.00 88.31 102 SER A N 1
ATOM 776 C CA . SER A 1 102 ? -14.573 0.645 -3.328 1.00 88.31 102 SER A CA 1
ATOM 777 C C . SER A 1 102 ? -14.894 0.535 -1.826 1.00 88.31 102 SER A C 1
ATOM 779 O O . SER A 1 102 ? -15.542 -0.393 -1.353 1.00 88.31 102 SER A O 1
ATOM 781 N N . ALA A 1 103 ? -14.401 1.495 -1.043 1.00 89.50 103 ALA A N 1
ATOM 782 C CA . ALA A 1 103 ? -14.793 1.696 0.345 1.00 89.50 103 ALA A CA 1
ATOM 783 C C . ALA A 1 103 ? -16.068 2.557 0.434 1.00 89.50 103 ALA A C 1
ATOM 785 O O . ALA A 1 103 ? -16.208 3.519 -0.323 1.00 89.50 103 ALA A O 1
ATOM 786 N N . LEU A 1 104 ? -16.969 2.258 1.381 1.00 94.31 104 LEU A N 1
ATOM 787 C CA . LEU A 1 104 ? -18.306 2.873 1.475 1.00 94.31 104 LEU A CA 1
ATOM 788 C C . LEU A 1 104 ? -18.279 4.415 1.481 1.00 94.31 104 LEU A C 1
ATOM 790 O O . LEU A 1 104 ? -19.043 5.040 0.753 1.00 94.31 104 LEU A O 1
ATOM 794 N N . GLY A 1 105 ? -17.361 5.033 2.229 1.00 93.50 105 GLY A N 1
ATOM 795 C CA . GLY A 1 105 ? -17.178 6.491 2.303 1.00 93.50 105 GLY A CA 1
ATOM 796 C C . GLY A 1 105 ? -16.490 7.130 1.084 1.00 93.50 105 GLY A C 1
ATOM 797 O O . GLY A 1 105 ? -16.302 8.343 1.051 1.00 93.50 105 GLY A O 1
ATOM 798 N N . ASN A 1 106 ? -16.101 6.346 0.071 1.00 94.25 106 ASN A N 1
ATOM 799 C CA . ASN A 1 106 ? -15.750 6.856 -1.261 1.00 94.25 106 ASN A CA 1
ATOM 800 C C . ASN A 1 106 ? -16.946 6.806 -2.225 1.00 94.25 106 ASN A C 1
ATOM 802 O O . ASN A 1 106 ? -17.081 7.689 -3.069 1.00 94.25 106 ASN A O 1
ATOM 806 N N . VAL A 1 107 ? -17.797 5.778 -2.121 1.00 95.75 107 VAL A N 1
ATOM 807 C CA . VAL A 1 107 ? -18.923 5.533 -3.048 1.00 95.75 107 VAL A CA 1
ATOM 808 C C . VAL A 1 107 ? -20.257 6.108 -2.577 1.00 95.75 107 VAL A C 1
ATOM 810 O O . VAL A 1 107 ? -21.226 6.036 -3.326 1.00 95.75 107 VAL A O 1
ATOM 813 N N . ILE A 1 108 ? -20.316 6.673 -1.367 1.00 97.88 108 ILE A N 1
ATOM 814 C CA . ILE A 1 108 ? -21.503 7.299 -0.774 1.00 97.88 108 ILE A CA 1
ATOM 815 C C . ILE A 1 108 ? -21.114 8.678 -0.225 1.00 97.88 108 ILE A C 1
ATOM 817 O O . ILE A 1 108 ? -20.194 8.794 0.584 1.00 97.88 108 ILE A O 1
ATOM 821 N N . CYS A 1 109 ? -21.855 9.716 -0.614 1.00 98.25 109 CYS A N 1
ATOM 822 C CA . CYS A 1 109 ? -21.875 11.024 0.044 1.00 98.25 109 CYS A CA 1
ATOM 823 C C . CYS A 1 109 ? -23.321 11.314 0.467 1.00 98.25 109 CYS A C 1
ATOM 825 O O . CYS A 1 109 ? -24.213 11.261 -0.376 1.00 98.25 109 CYS A O 1
ATOM 827 N N . CYS A 1 110 ? -23.591 11.571 1.748 1.00 98.19 110 CYS A N 1
ATOM 828 C CA . CYS A 1 110 ? -24.962 11.660 2.262 1.00 98.19 110 CYS A CA 1
ATOM 829 C C . CYS A 1 110 ? -25.137 12.724 3.347 1.00 98.19 110 CYS A C 1
ATOM 831 O O . CYS A 1 110 ? -24.208 13.011 4.097 1.00 98.19 110 CYS A O 1
ATOM 833 N N . ASN A 1 111 ? -26.361 13.239 3.469 1.00 97.94 111 ASN A N 1
ATOM 834 C CA . ASN A 1 111 ? -26.825 14.007 4.624 1.00 97.94 111 ASN A CA 1
ATOM 835 C C . ASN A 1 111 ? -28.050 13.322 5.268 1.00 97.94 111 ASN A C 1
ATOM 837 O O . ASN A 1 111 ? -28.274 12.120 5.086 1.00 97.94 111 ASN A O 1
ATOM 841 N N . ASP A 1 112 ? -28.847 14.049 6.052 1.00 98.19 112 ASP A N 1
ATOM 842 C CA . ASP A 1 112 ? -30.008 13.473 6.742 1.00 98.19 112 ASP A CA 1
ATOM 843 C C . ASP A 1 112 ? -31.242 13.292 5.836 1.00 98.19 112 ASP A C 1
ATOM 845 O O . ASP A 1 112 ? -32.268 12.780 6.297 1.00 98.19 112 ASP A O 1
ATOM 849 N N . HIS A 1 113 ? -31.168 13.692 4.565 1.00 97.19 113 HIS A N 1
ATOM 850 C CA . HIS A 1 113 ? -32.291 13.718 3.623 1.00 97.19 113 HIS A CA 1
ATOM 851 C C . HIS A 1 113 ? -32.018 12.939 2.331 1.00 97.19 113 HIS A C 1
ATOM 853 O O . HIS A 1 113 ? -32.911 12.236 1.855 1.00 97.19 113 HIS A O 1
ATOM 859 N N . VAL A 1 114 ? -30.798 13.035 1.793 1.00 98.12 114 VAL A N 1
ATOM 860 C CA . VAL A 1 114 ? -30.409 12.505 0.478 1.00 98.12 114 VAL A CA 1
ATOM 861 C C . VAL A 1 114 ? -29.014 11.861 0.528 1.00 98.12 114 VAL A C 1
ATOM 863 O O . VAL A 1 114 ? -28.144 12.295 1.289 1.00 98.12 114 VAL A O 1
ATOM 866 N N . ALA A 1 115 ? -28.779 10.849 -0.312 1.00 98.44 115 ALA A N 1
ATOM 867 C CA . ALA A 1 115 ? -27.460 10.288 -0.605 1.00 98.44 115 ALA A CA 1
ATOM 868 C C . ALA A 1 115 ? -27.154 10.274 -2.115 1.00 98.44 115 ALA A C 1
ATOM 870 O O . ALA A 1 115 ? -27.978 9.843 -2.920 1.00 98.44 115 ALA A O 1
ATOM 871 N N . LEU A 1 116 ? -25.937 10.681 -2.490 1.00 98.00 116 LEU A N 1
ATOM 872 C CA . LEU A 1 116 ? -25.360 10.458 -3.817 1.00 98.00 116 LEU A CA 1
ATOM 873 C C . LEU A 1 116 ? -24.439 9.243 -3.791 1.00 98.00 116 LEU A C 1
ATOM 875 O O . LEU A 1 116 ? -23.475 9.204 -3.017 1.00 98.00 116 LEU A O 1
ATOM 879 N N . ILE A 1 117 ? -24.702 8.286 -4.675 1.00 98.25 117 ILE A N 1
ATOM 880 C CA . ILE A 1 117 ? -23.969 7.023 -4.755 1.00 98.25 117 ILE A CA 1
ATOM 881 C C . ILE A 1 117 ? -23.287 6.819 -6.108 1.00 98.25 117 ILE A C 1
ATOM 883 O O . ILE A 1 117 ? -23.713 7.362 -7.131 1.00 98.25 117 ILE A O 1
ATOM 887 N N . HIS A 1 118 ? -22.253 5.979 -6.100 1.00 97.69 118 HIS A N 1
ATOM 888 C CA . HIS A 1 118 ? -21.565 5.507 -7.299 1.00 97.69 118 HIS A CA 1
ATOM 889 C C . HIS A 1 118 ? -22.559 4.951 -8.345 1.00 97.69 118 HIS A C 1
ATOM 891 O O . HIS A 1 118 ? -23.391 4.108 -7.993 1.00 97.69 118 HIS A O 1
ATOM 897 N N . PRO A 1 119 ? -22.472 5.347 -9.633 1.00 95.25 119 PRO A N 1
ATOM 898 C CA . PRO A 1 119 ? -23.450 4.957 -10.652 1.00 95.25 119 PRO A CA 1
ATOM 899 C C . PRO A 1 119 ? -23.653 3.448 -10.824 1.00 95.25 119 PRO A C 1
ATOM 901 O O . PRO A 1 119 ? -24.787 3.018 -11.023 1.00 95.25 119 PRO A O 1
ATOM 904 N N . ASP A 1 120 ? -22.586 2.654 -10.691 1.00 95.56 120 ASP A N 1
ATOM 905 C CA . ASP A 1 120 ? -22.604 1.191 -10.882 1.00 95.56 120 ASP A CA 1
ATOM 906 C C . ASP A 1 120 ? -22.831 0.366 -9.596 1.00 95.56 120 ASP A C 1
ATOM 908 O O . ASP A 1 120 ? -22.698 -0.855 -9.625 1.00 95.56 120 ASP A O 1
ATOM 912 N N . LEU A 1 121 ? -2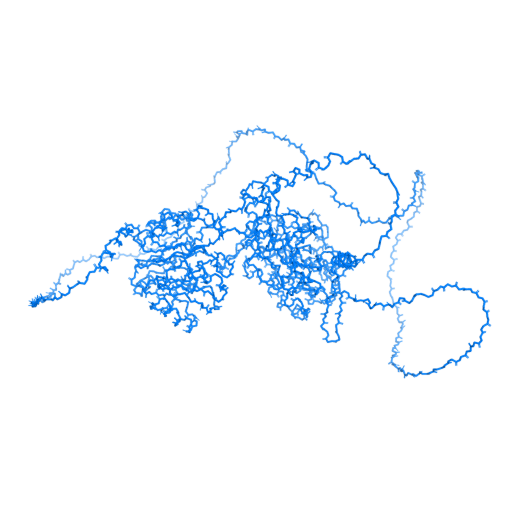3.150 0.999 -8.457 1.00 93.38 121 LEU A N 1
ATOM 913 C CA . LEU A 1 121 ? -23.355 0.308 -7.170 1.00 93.38 121 LEU A CA 1
ATOM 914 C C . LEU A 1 121 ? -24.457 -0.768 -7.278 1.00 93.38 121 LEU A C 1
ATOM 916 O O . LEU A 1 121 ? -25.443 -0.568 -7.988 1.00 93.38 121 LEU A O 1
ATOM 920 N N . GLU A 1 122 ? -24.346 -1.909 -6.597 1.00 94.44 122 GLU A N 1
ATOM 921 C CA . GLU A 1 122 ? -25.370 -2.960 -6.719 1.00 94.44 122 GLU A CA 1
ATOM 922 C C . GLU A 1 122 ? -26.730 -2.494 -6.161 1.00 94.44 122 GLU A C 1
ATOM 924 O O . GLU A 1 122 ? -26.810 -1.716 -5.210 1.00 94.44 122 GLU A O 1
ATOM 929 N N . ARG A 1 123 ? -27.835 -2.938 -6.778 1.00 94.44 123 ARG A N 1
ATOM 930 C CA . ARG A 1 123 ? -29.189 -2.495 -6.394 1.00 94.44 123 ARG A CA 1
ATOM 931 C C . ARG A 1 123 ? -29.566 -2.920 -4.970 1.00 94.44 123 ARG A C 1
ATOM 933 O O . ARG A 1 123 ? -30.228 -2.165 -4.270 1.00 94.44 123 ARG A O 1
ATOM 940 N N . GLU A 1 124 ? -29.124 -4.097 -4.535 1.00 94.69 124 GLU A N 1
ATOM 941 C CA . GLU A 1 124 ? -29.304 -4.556 -3.152 1.00 94.69 124 GLU A CA 1
ATOM 942 C C . GLU A 1 124 ? -28.603 -3.609 -2.164 1.00 94.69 124 GLU A C 1
ATOM 944 O O . GLU A 1 124 ? -29.192 -3.186 -1.171 1.00 94.69 124 GLU A O 1
ATOM 949 N N . THR A 1 125 ? -27.379 -3.180 -2.485 1.00 95.38 125 THR A N 1
ATOM 950 C CA . THR A 1 125 ? -26.625 -2.192 -1.707 1.00 95.38 125 THR A CA 1
ATOM 951 C C . THR A 1 125 ? -27.337 -0.833 -1.665 1.00 95.38 125 THR A C 1
ATOM 953 O O . THR A 1 125 ? -27.408 -0.226 -0.600 1.00 95.38 125 THR A O 1
ATOM 956 N N . GLU A 1 126 ? -27.916 -0.366 -2.779 1.00 97.56 126 GLU A N 1
ATOM 957 C CA . GLU A 1 126 ? -28.738 0.860 -2.834 1.00 97.56 126 GLU A CA 1
ATOM 958 C C . GLU A 1 126 ? -29.970 0.774 -1.917 1.00 97.56 126 GLU A C 1
ATOM 960 O O . GLU A 1 126 ? -30.222 1.691 -1.133 1.00 97.56 126 GLU A O 1
ATOM 965 N N . GLU A 1 127 ? -30.705 -0.340 -1.961 1.00 97.50 127 GLU A N 1
ATOM 966 C CA . GLU A 1 127 ? -31.890 -0.569 -1.123 1.00 97.50 127 GLU A CA 1
ATOM 967 C C . GLU A 1 127 ? -31.522 -0.623 0.380 1.00 97.50 127 GLU A C 1
ATOM 969 O O . GLU A 1 127 ? -32.241 -0.063 1.213 1.00 97.50 127 GLU A O 1
ATOM 974 N N . ILE A 1 128 ? -30.357 -1.186 0.735 1.00 97.88 128 ILE A N 1
ATOM 975 C CA . ILE A 1 128 ? -29.814 -1.159 2.108 1.00 97.88 128 ILE A CA 1
ATOM 976 C C . ILE A 1 128 ? -29.438 0.268 2.542 1.00 97.88 128 ILE A C 1
ATOM 978 O O . ILE A 1 128 ? -29.746 0.661 3.670 1.00 97.88 128 ILE A O 1
ATOM 982 N N . ILE A 1 129 ? -28.791 1.058 1.676 1.00 98.25 129 ILE A N 1
ATOM 983 C CA . ILE A 1 129 ? -28.445 2.462 1.964 1.00 98.25 129 ILE A CA 1
ATOM 984 C C . ILE A 1 129 ? -29.720 3.264 2.262 1.00 98.25 129 ILE A C 1
ATOM 986 O O . ILE A 1 129 ? -29.770 3.978 3.267 1.00 98.25 129 ILE A O 1
ATOM 990 N N . ALA A 1 130 ? -30.761 3.099 1.440 1.00 98.31 130 ALA A N 1
ATOM 991 C CA . ALA A 1 130 ? -32.037 3.789 1.595 1.00 98.31 130 ALA A CA 1
ATOM 992 C C . ALA A 1 130 ? -32.746 3.452 2.923 1.00 98.31 130 ALA A C 1
ATOM 994 O O . ALA A 1 130 ? -33.160 4.373 3.630 1.00 98.31 130 ALA A O 1
ATOM 995 N N . ASP A 1 131 ? -32.855 2.172 3.315 1.00 97.81 131 ASP A N 1
ATOM 996 C CA . ASP A 1 131 ? -33.506 1.791 4.585 1.00 97.81 131 ASP A CA 1
ATOM 997 C C . ASP A 1 131 ? -32.694 2.200 5.824 1.00 97.81 131 ASP A C 1
ATOM 999 O O . ASP A 1 131 ? -33.256 2.690 6.811 1.00 97.81 131 ASP A O 1
ATOM 1003 N N . VAL A 1 132 ? -31.376 1.990 5.809 1.00 98.31 132 VAL A N 1
ATOM 1004 C CA . VAL A 1 132 ? -30.537 2.205 6.996 1.00 98.31 132 VAL A CA 1
ATOM 1005 C C . VAL A 1 132 ? -30.340 3.693 7.271 1.00 98.31 132 VAL A C 1
ATOM 1007 O O . VAL A 1 132 ? -30.473 4.119 8.417 1.00 98.31 132 VAL A O 1
ATOM 1010 N N . LEU A 1 133 ? -30.058 4.491 6.236 1.00 98.44 133 LEU A N 1
ATOM 1011 C CA . LEU A 1 133 ? -29.891 5.941 6.371 1.00 98.44 133 LEU A CA 1
ATOM 1012 C C . LEU A 1 133 ? -31.232 6.691 6.343 1.00 98.44 133 LEU A C 1
ATOM 1014 O O . LEU A 1 133 ? -31.300 7.843 6.778 1.00 98.44 133 LEU A O 1
ATOM 1018 N N . GLY A 1 134 ? -32.304 6.060 5.853 1.00 98.00 134 GLY A N 1
ATOM 1019 C CA . GLY A 1 134 ? -33.638 6.651 5.749 1.00 98.00 134 GLY A CA 1
ATOM 1020 C C . GLY A 1 134 ? -33.661 7.881 4.842 1.00 98.00 134 GLY A C 1
ATOM 1021 O O . GLY A 1 134 ? -34.148 8.929 5.270 1.00 98.00 134 GLY A O 1
ATOM 1022 N N . VAL A 1 135 ? -33.067 7.784 3.652 1.00 98.25 135 VAL A N 1
ATOM 1023 C CA . VAL A 1 135 ? -32.873 8.886 2.688 1.00 98.25 135 VAL A CA 1
ATOM 1024 C C . VAL A 1 135 ? -33.269 8.466 1.278 1.00 98.25 135 VAL A C 1
ATOM 1026 O O . VAL A 1 135 ? -33.258 7.278 0.957 1.00 98.25 135 VAL A O 1
ATOM 1029 N N . GLU A 1 136 ? -33.567 9.443 0.425 1.00 97.69 136 GLU A N 1
ATOM 1030 C CA . GLU A 1 136 ? -33.622 9.209 -1.019 1.00 97.69 136 GLU A CA 1
ATOM 1031 C C . GLU A 1 136 ? -32.199 9.036 -1.568 1.00 97.69 136 GLU A C 1
ATOM 1033 O O . GLU A 1 136 ? -31.263 9.705 -1.124 1.00 97.69 136 GLU A O 1
ATOM 1038 N N . VAL A 1 137 ? -32.023 8.109 -2.509 1.00 98.38 137 VAL A N 1
ATOM 1039 C CA . VAL A 1 137 ? -30.710 7.729 -3.041 1.00 98.38 137 VAL A CA 1
ATOM 1040 C C . VAL A 1 137 ? -30.672 8.012 -4.539 1.00 98.38 137 VAL A C 1
ATOM 1042 O O . VAL A 1 137 ? -31.566 7.599 -5.274 1.00 98.38 137 VAL A O 1
ATOM 1045 N N . PHE A 1 138 ? -29.628 8.703 -4.999 1.00 97.88 138 PHE A N 1
ATOM 1046 C CA . PHE A 1 138 ? -29.435 9.033 -6.410 1.00 97.88 138 PHE A CA 1
ATOM 1047 C C . PHE A 1 138 ? -28.060 8.584 -6.907 1.00 97.88 138 PHE A C 1
ATOM 1049 O O . PHE A 1 138 ? -27.027 8.857 -6.296 1.00 97.88 138 PHE A O 1
ATOM 1056 N N . ARG A 1 139 ? -28.050 7.919 -8.063 1.00 97.50 139 ARG A N 1
ATOM 1057 C CA . ARG A 1 139 ? -26.843 7.507 -8.792 1.00 97.50 139 ARG A CA 1
ATOM 1058 C C . ARG A 1 139 ? -26.328 8.683 -9.613 1.00 97.50 139 ARG A C 1
ATOM 1060 O O . ARG A 1 139 ? -27.026 9.117 -10.526 1.00 97.50 139 ARG A O 1
ATOM 1067 N N . GLN A 1 140 ? -25.149 9.213 -9.286 1.00 95.12 140 GLN A N 1
ATOM 1068 C CA . GLN A 1 140 ? -24.631 10.422 -9.939 1.00 95.12 140 GLN A CA 1
ATOM 1069 C C . GLN A 1 140 ? -23.099 10.535 -9.852 1.00 95.12 140 GLN A C 1
ATOM 1071 O O . GLN A 1 140 ? -22.471 9.904 -9.003 1.00 95.12 140 GLN A O 1
ATOM 1076 N N . THR A 1 141 ? -22.489 11.344 -10.722 1.00 93.75 141 THR A N 1
ATOM 1077 C CA . THR A 1 141 ? -21.051 11.675 -10.701 1.00 93.75 141 THR A CA 1
ATOM 1078 C C . THR A 1 141 ? -20.791 13.121 -10.263 1.00 93.75 141 THR A C 1
ATOM 1080 O O . THR A 1 141 ? -21.661 13.985 -10.352 1.00 93.75 141 THR A O 1
ATOM 1083 N N . VAL A 1 142 ? -19.573 13.405 -9.790 1.00 89.56 142 VAL A N 1
ATOM 1084 C CA . VAL A 1 142 ? -19.122 14.760 -9.420 1.00 89.56 142 VAL A CA 1
ATOM 1085 C C . VAL A 1 142 ? -17.901 15.127 -10.264 1.00 89.56 142 VAL A C 1
ATOM 1087 O O . VAL A 1 142 ? -16.822 14.558 -10.086 1.00 89.56 142 VAL A O 1
ATOM 1090 N N . ALA A 1 143 ? -18.066 16.070 -11.199 1.00 90.12 143 ALA A N 1
ATOM 1091 C CA . ALA A 1 143 ? -17.051 16.438 -12.198 1.00 90.12 143 ALA A CA 1
ATOM 1092 C C . ALA A 1 143 ? -16.466 15.213 -12.936 1.00 90.12 143 ALA A C 1
ATOM 1094 O O . ALA A 1 143 ? -15.255 14.996 -12.917 1.00 90.12 143 ALA A O 1
ATOM 1095 N N . ASP A 1 144 ? -17.345 14.378 -13.498 1.00 87.56 144 ASP A N 1
ATOM 1096 C CA . ASP A 1 144 ? -17.047 13.082 -14.136 1.00 87.56 144 ASP A CA 1
ATOM 1097 C C . ASP A 1 144 ? -16.432 12.000 -13.219 1.00 87.56 144 ASP A C 1
ATOM 1099 O O . ASP A 1 144 ? -16.171 10.883 -13.667 1.00 87.56 144 ASP A O 1
ATOM 1103 N N . ASN A 1 145 ? -16.249 12.266 -11.919 1.00 86.75 145 ASN A N 1
ATOM 1104 C CA . ASN A 1 145 ? -15.772 11.263 -10.965 1.00 86.75 145 ASN A CA 1
ATOM 1105 C C . ASN A 1 145 ? -16.935 10.463 -10.372 1.00 86.75 145 ASN A C 1
ATOM 1107 O O . ASN A 1 145 ? -17.901 11.023 -9.854 1.00 86.75 145 ASN A O 1
ATOM 1111 N N . VAL A 1 146 ? -16.790 9.139 -10.376 1.00 92.44 146 VAL A N 1
ATOM 1112 C CA . VAL A 1 146 ? -17.770 8.183 -9.832 1.00 92.44 146 VAL A CA 1
ATOM 1113 C C . VAL A 1 146 ? -17.708 8.021 -8.302 1.00 92.44 146 VAL A C 1
ATOM 1115 O O . VAL A 1 146 ? -18.641 7.500 -7.697 1.00 92.44 146 VAL A O 1
ATOM 1118 N N . LEU A 1 147 ? -16.626 8.478 -7.659 1.00 94.88 147 LEU A N 1
ATOM 1119 C CA . LEU A 1 147 ? -16.421 8.401 -6.206 1.00 94.88 147 LEU A CA 1
ATOM 1120 C C . LEU A 1 147 ? -16.986 9.644 -5.496 1.00 94.88 147 LEU A C 1
ATOM 1122 O O . LEU A 1 147 ? -16.243 10.540 -5.084 1.00 94.88 147 LEU A O 1
ATOM 1126 N N . THR A 1 148 ? -18.313 9.711 -5.379 1.00 94.94 148 THR A N 1
ATOM 1127 C CA . THR A 1 148 ? -19.042 10.855 -4.800 1.00 94.94 148 THR A CA 1
ATOM 1128 C C . THR A 1 148 ? -18.510 11.259 -3.418 1.00 94.94 148 THR A C 1
ATOM 1130 O O . THR A 1 148 ? -18.221 12.432 -3.197 1.00 94.94 148 THR A O 1
ATOM 1133 N N . GLY A 1 149 ? -18.283 10.300 -2.514 1.00 93.06 149 GLY A N 1
ATOM 1134 C CA . GLY A 1 149 ? -17.779 10.528 -1.151 1.00 93.06 149 GLY A CA 1
ATOM 1135 C C . GLY A 1 149 ? -16.311 10.970 -1.060 1.00 93.06 149 GLY A C 1
ATOM 1136 O O . GLY A 1 149 ? -15.884 11.496 -0.031 1.00 93.06 149 GLY A O 1
ATOM 1137 N N . SER A 1 150 ? -15.520 10.806 -2.125 1.00 93.69 150 SER A N 1
ATOM 1138 C CA . SER A 1 150 ? -14.148 11.338 -2.202 1.00 93.69 150 SER A CA 1
ATOM 1139 C C . SER A 1 150 ? -14.116 12.794 -2.686 1.00 93.69 150 SER A C 1
ATOM 1141 O O . SER A 1 150 ? -13.293 13.587 -2.226 1.00 93.69 150 SER A O 1
ATOM 1143 N N . TYR A 1 151 ? -15.018 13.160 -3.601 1.00 96.25 151 TYR A N 1
ATOM 1144 C CA . TYR A 1 151 ? -14.994 14.435 -4.330 1.00 96.25 151 TYR A CA 1
ATOM 1145 C C . TYR A 1 151 ? -16.066 15.444 -3.897 1.00 96.25 151 TYR A C 1
ATOM 1147 O O . TYR A 1 151 ? -16.174 16.520 -4.490 1.00 96.25 151 TYR A O 1
ATOM 1155 N N . MET A 1 152 ? -16.829 15.122 -2.851 1.00 97.44 152 MET A N 1
ATOM 1156 C CA . MET A 1 152 ? -17.862 15.981 -2.285 1.00 97.44 152 MET A CA 1
ATOM 1157 C C . MET A 1 152 ? -17.925 15.861 -0.758 1.00 97.44 152 MET A C 1
ATOM 1159 O O . MET A 1 152 ? -17.831 14.763 -0.210 1.00 97.44 152 MET A O 1
ATOM 1163 N N . ALA A 1 153 ? -18.130 16.992 -0.083 1.00 98.12 153 ALA A N 1
ATOM 1164 C CA . ALA A 1 153 ? -18.521 17.064 1.325 1.00 98.12 153 ALA A CA 1
ATOM 1165 C C . ALA A 1 153 ? -19.885 17.763 1.430 1.00 98.12 153 ALA A C 1
ATOM 1167 O O . ALA A 1 153 ? -20.108 18.777 0.768 1.00 98.12 153 ALA A O 1
ATOM 1168 N N . LEU A 1 154 ? -20.796 17.223 2.242 1.00 98.31 154 LEU A N 1
ATOM 1169 C CA . LEU A 1 154 ? -22.215 17.590 2.254 1.00 98.31 154 LEU A CA 1
ATOM 1170 C C . LEU A 1 154 ? -22.752 17.639 3.693 1.00 98.31 154 LEU A C 1
ATOM 1172 O O . LEU A 1 154 ? -22.455 16.754 4.490 1.00 98.31 154 LEU A O 1
ATOM 1176 N N . SER A 1 155 ? -23.564 18.649 4.010 1.00 98.12 155 SER A N 1
ATOM 1177 C CA . SER A 1 155 ? -24.398 18.711 5.222 1.00 98.12 155 SER A CA 1
ATOM 1178 C C . SER A 1 155 ? -25.867 18.951 4.841 1.00 98.12 155 SER A C 1
ATOM 1180 O O . SER A 1 155 ? -26.224 18.868 3.661 1.00 98.12 155 SER A O 1
ATOM 1182 N N . ASN A 1 156 ? -26.750 19.250 5.800 1.00 97.88 156 ASN A N 1
ATOM 1183 C CA . ASN A 1 156 ? -28.114 19.685 5.473 1.00 97.88 156 ASN A CA 1
ATOM 1184 C C . ASN A 1 156 ? -28.175 21.170 5.055 1.00 97.88 156 ASN A C 1
ATOM 1186 O O . ASN A 1 156 ? -29.219 21.628 4.600 1.00 97.88 156 ASN A O 1
ATOM 1190 N N . GLN A 1 157 ? -27.090 21.938 5.229 1.00 96.56 157 GLN A N 1
ATOM 1191 C CA . GLN A 1 157 ? -27.052 23.387 4.966 1.00 96.56 157 GLN A CA 1
ATOM 1192 C C . GLN A 1 157 ? -26.438 23.752 3.607 1.00 96.56 157 GLN A C 1
ATOM 1194 O O . GLN A 1 157 ? -26.749 24.812 3.062 1.00 96.56 157 GLN A O 1
ATOM 1199 N N . GLY A 1 158 ? -25.573 22.890 3.069 1.00 97.38 158 GLY A N 1
ATOM 1200 C CA . GLY A 1 158 ? -24.829 23.123 1.833 1.00 97.38 158 GLY A CA 1
ATOM 1201 C C . GLY A 1 158 ? -23.829 22.008 1.538 1.00 97.38 158 GLY A C 1
ATOM 1202 O O . GLY A 1 158 ? -23.723 21.035 2.289 1.00 97.38 158 GLY A O 1
ATOM 1203 N N . GLY A 1 159 ? -23.077 22.155 0.449 1.00 97.81 159 GLY A N 1
ATOM 1204 C CA . GLY A 1 159 ? -22.027 21.215 0.060 1.00 97.81 159 GLY A CA 1
ATOM 1205 C C . GLY A 1 159 ? -20.885 21.861 -0.722 1.00 97.81 159 GLY A C 1
ATOM 1206 O O . GLY A 1 159 ? -21.074 22.847 -1.434 1.00 97.81 159 GLY A O 1
ATOM 1207 N N . ILE A 1 160 ? -19.694 21.272 -0.619 1.00 98.38 160 ILE A N 1
ATOM 1208 C CA . ILE A 1 160 ? -18.555 21.598 -1.484 1.00 98.38 160 ILE A CA 1
ATOM 1209 C C . ILE A 1 160 ? -18.299 20.420 -2.413 1.00 98.38 160 ILE A C 1
ATOM 1211 O O . ILE A 1 160 ? -18.167 19.281 -1.964 1.00 98.38 160 ILE A O 1
ATOM 1215 N N . VAL A 1 161 ? -18.203 20.719 -3.705 1.00 98.06 161 VAL A N 1
ATOM 1216 C CA . VAL A 1 161 ? -17.883 19.764 -4.772 1.00 98.06 161 VAL A CA 1
ATOM 1217 C C . VAL A 1 161 ? -16.495 20.039 -5.349 1.00 98.06 161 VAL A C 1
ATOM 1219 O O . VAL A 1 161 ? -15.941 21.128 -5.188 1.00 98.06 161 VAL A O 1
ATOM 1222 N N . HIS A 1 162 ? -15.943 19.050 -6.052 1.00 96.62 162 HIS A N 1
ATOM 1223 C CA . HIS A 1 162 ? -14.674 19.128 -6.776 1.00 96.62 162 HIS A CA 1
ATOM 1224 C C . HIS A 1 162 ? -14.494 20.465 -7.537 1.00 96.62 162 HIS A C 1
ATOM 1226 O O . HIS A 1 162 ? -15.417 20.898 -8.238 1.00 96.62 162 HIS A O 1
ATOM 1232 N N . PRO A 1 163 ? -13.308 21.106 -7.505 1.00 94.19 163 PRO A N 1
ATOM 1233 C CA . PRO A 1 163 ? -13.124 22.478 -7.996 1.00 94.19 163 PRO A CA 1
ATOM 1234 C C . PRO A 1 163 ? -13.261 22.647 -9.521 1.00 94.19 163 PRO A C 1
ATOM 1236 O O . PRO A 1 163 ? -13.302 23.774 -10.004 1.00 94.19 163 PRO A O 1
ATOM 1239 N N . LYS A 1 164 ? -13.329 21.551 -10.293 1.00 95.06 164 LYS A N 1
ATOM 1240 C CA . LYS A 1 164 ? -13.609 21.576 -11.746 1.00 95.06 164 LYS A CA 1
ATOM 1241 C C . LYS A 1 164 ? -15.057 21.218 -12.116 1.00 95.06 164 LYS A C 1
ATOM 1243 O O . LYS A 1 164 ? -15.332 21.046 -13.297 1.00 95.06 164 LYS A O 1
ATOM 1248 N N . THR A 1 165 ? -15.956 21.055 -11.143 1.00 95.19 165 THR A N 1
ATOM 1249 C CA . THR A 1 165 ? -17.385 20.807 -11.416 1.00 95.19 165 THR A CA 1
ATOM 1250 C C . THR A 1 165 ? -17.954 21.993 -12.191 1.00 95.19 165 THR A C 1
ATOM 1252 O O . THR A 1 165 ? -17.725 23.137 -11.791 1.00 95.19 165 THR A O 1
ATOM 1255 N N . SER A 1 166 ? -18.659 21.769 -13.306 1.00 95.50 166 SER A N 1
ATOM 1256 C CA . SER A 1 166 ? -19.179 22.898 -14.083 1.00 95.50 166 SER A CA 1
ATOM 1257 C C . SER A 1 166 ? -20.284 23.627 -13.309 1.00 95.50 166 SER A C 1
ATOM 1259 O O . SER A 1 166 ? -20.856 23.084 -12.364 1.00 95.50 166 SER A O 1
ATOM 1261 N N . ILE A 1 167 ? -20.577 24.880 -13.672 1.00 94.69 167 ILE A N 1
ATOM 1262 C CA . ILE A 1 167 ? -21.678 25.637 -13.043 1.00 94.69 167 ILE A CA 1
ATOM 1263 C C . ILE A 1 167 ? -23.008 24.912 -13.281 1.00 94.69 167 ILE A C 1
ATOM 1265 O O . ILE A 1 167 ? -23.816 24.787 -12.372 1.00 94.69 167 ILE A O 1
ATOM 1269 N N . ARG A 1 168 ? -23.181 24.336 -14.476 1.00 94.69 168 ARG A N 1
ATOM 1270 C CA . ARG A 1 168 ? -24.359 23.546 -14.822 1.00 94.69 168 ARG A CA 1
ATOM 1271 C C . ARG A 1 168 ? -24.515 22.322 -13.916 1.00 94.69 168 ARG A C 1
ATOM 1273 O O . ARG A 1 168 ? -25.604 22.099 -13.403 1.00 94.69 168 ARG A O 1
ATOM 1280 N N . ASP A 1 169 ? -23.448 21.555 -13.695 1.00 94.50 169 ASP A N 1
ATOM 1281 C CA . ASP A 1 169 ? -23.531 20.363 -12.839 1.00 94.50 169 ASP A CA 1
ATOM 1282 C C . ASP A 1 169 ? -23.734 20.761 -11.368 1.00 94.50 169 ASP A C 1
ATOM 1284 O O . ASP A 1 169 ? -24.423 20.060 -10.636 1.00 94.50 169 ASP A O 1
ATOM 1288 N N . GLN A 1 170 ? -23.189 21.906 -10.931 1.00 96.69 170 GLN A N 1
ATOM 1289 C CA . GLN A 1 170 ? -23.485 22.486 -9.613 1.00 96.69 170 GLN A CA 1
ATOM 1290 C C . GLN A 1 170 ? -24.969 22.848 -9.469 1.00 96.69 170 GLN A C 1
ATOM 1292 O O . GLN A 1 170 ? -25.558 22.509 -8.446 1.00 96.69 170 GLN A O 1
ATOM 1297 N N . ASP A 1 171 ? -25.582 23.475 -10.476 1.00 94.62 171 ASP A N 1
ATOM 1298 C CA . ASP A 1 171 ? -27.010 23.820 -10.474 1.00 94.62 171 ASP A CA 1
ATOM 1299 C C . ASP A 1 171 ? -27.903 22.563 -10.509 1.00 94.62 171 ASP A C 1
ATOM 1301 O O . ASP A 1 171 ? -28.885 22.475 -9.765 1.00 94.62 171 ASP A O 1
ATOM 1305 N N . GLU A 1 172 ? -27.553 21.561 -11.326 1.00 95.38 172 GLU A N 1
ATOM 1306 C CA . GLU A 1 172 ? -28.262 20.275 -11.409 1.00 95.38 172 GLU A CA 1
ATOM 1307 C C . GLU A 1 172 ? -28.157 19.490 -10.085 1.00 95.38 172 GLU A C 1
ATOM 1309 O O . GLU A 1 172 ? -29.175 19.044 -9.550 1.00 95.38 172 GLU A O 1
ATOM 1314 N N . LEU A 1 173 ? -26.960 19.388 -9.492 1.00 95.44 173 LEU A N 1
ATOM 1315 C CA . LEU A 1 173 ? -26.742 18.748 -8.188 1.00 95.44 173 LEU A CA 1
ATOM 1316 C C . LEU A 1 173 ? -27.389 19.530 -7.033 1.00 95.44 173 LEU A C 1
ATOM 1318 O O . LEU A 1 173 ? -27.957 18.917 -6.133 1.00 95.44 173 LEU A O 1
ATOM 1322 N N . SER A 1 174 ? -27.345 20.865 -7.046 1.00 95.94 174 SER A N 1
ATOM 1323 C CA . SER A 1 174 ? -27.990 21.705 -6.027 1.00 95.94 174 SER A CA 1
ATOM 1324 C C . SER A 1 174 ? -29.510 21.544 -6.070 1.00 95.94 174 SER A C 1
ATOM 1326 O O . SER A 1 174 ? -30.147 21.384 -5.028 1.00 95.94 174 SER A O 1
ATOM 1328 N N . SER A 1 175 ? -30.083 21.477 -7.276 1.00 94.25 175 SER A N 1
ATOM 1329 C CA . SER A 1 175 ? -31.508 21.203 -7.485 1.00 94.25 175 SER A CA 1
ATOM 1330 C C . SER A 1 175 ? -31.903 19.793 -7.038 1.00 94.25 175 SER A C 1
ATOM 1332 O O . SER A 1 175 ? -32.995 19.607 -6.508 1.00 94.25 175 SER A O 1
ATOM 1334 N N . LEU A 1 176 ? -31.025 18.801 -7.209 1.00 94.38 176 LEU A N 1
ATOM 1335 C CA . LEU A 1 176 ? -31.262 17.430 -6.754 1.00 94.38 176 LEU A CA 1
ATOM 1336 C C . LEU A 1 176 ? -31.190 17.299 -5.223 1.00 94.38 176 LEU A C 1
ATOM 1338 O O . LEU A 1 176 ? -32.036 16.650 -4.617 1.00 94.38 176 LEU A O 1
ATOM 1342 N N . LEU A 1 177 ? -30.194 17.930 -4.596 1.00 94.94 177 LEU A N 1
ATOM 1343 C CA . LEU A 1 177 ? -29.940 17.834 -3.154 1.00 94.94 177 LEU A CA 1
ATOM 1344 C C . LEU A 1 177 ? -30.732 18.835 -2.303 1.00 94.94 177 LEU A C 1
ATOM 1346 O O . LEU A 1 177 ? -30.723 18.719 -1.079 1.00 94.94 177 LEU A O 1
ATOM 1350 N N . GLN A 1 178 ? -31.378 19.824 -2.929 1.00 96.19 178 GLN A N 1
ATOM 1351 C CA . GLN A 1 178 ? -32.109 20.918 -2.272 1.00 96.19 178 GLN A CA 1
ATOM 1352 C C . GLN A 1 178 ? -31.247 21.763 -1.307 1.00 96.19 178 GLN A C 1
ATOM 1354 O O . GLN A 1 178 ? -31.768 22.422 -0.407 1.00 96.19 178 GLN A O 1
ATOM 1359 N N . VAL A 1 179 ? -29.924 21.787 -1.515 1.00 96.50 179 VAL A N 1
ATOM 1360 C CA . VAL A 1 179 ? -28.960 22.595 -0.746 1.00 96.50 179 VAL A CA 1
ATOM 1361 C C . VAL A 1 179 ? -27.992 23.336 -1.682 1.00 96.50 179 VAL A C 1
ATOM 1363 O O . VAL A 1 179 ? -27.710 22.847 -2.781 1.00 96.50 179 VAL A O 1
ATOM 1366 N N . PRO A 1 180 ? -27.473 24.519 -1.299 1.00 96.50 180 PRO A N 1
ATOM 1367 C CA . PRO A 1 180 ? -26.505 25.259 -2.108 1.00 96.50 180 PRO A CA 1
ATOM 1368 C C . PRO A 1 180 ? -25.174 24.507 -2.222 1.00 96.50 180 PRO A C 1
ATOM 1370 O O . PRO A 1 180 ? -24.644 24.013 -1.225 1.00 96.50 180 PRO A O 1
ATOM 1373 N N . LEU A 1 181 ? -24.613 24.469 -3.431 1.00 97.69 181 LEU A N 1
ATOM 1374 C CA . LEU A 1 181 ? -23.315 23.857 -3.712 1.00 97.69 181 LEU A CA 1
ATOM 1375 C C . LEU A 1 181 ? -22.310 24.886 -4.224 1.00 97.69 181 LEU A C 1
ATOM 1377 O O . LEU A 1 181 ? -22.674 25.819 -4.937 1.00 97.69 181 LEU A O 1
ATOM 1381 N N . VAL A 1 182 ? -21.037 24.689 -3.881 1.00 97.38 182 VAL A N 1
ATOM 1382 C CA . VAL A 1 182 ? -19.915 25.492 -4.384 1.00 97.38 182 VAL A CA 1
ATOM 1383 C C . VAL A 1 182 ? -18.766 24.573 -4.801 1.00 97.38 182 VAL A C 1
ATOM 1385 O O . VAL A 1 182 ? -18.328 23.722 -4.028 1.00 97.38 182 VAL A O 1
ATOM 1388 N N . ALA A 1 183 ? -18.239 24.756 -6.011 1.00 97.38 183 ALA A N 1
ATOM 1389 C CA . ALA A 1 183 ? -16.976 24.154 -6.424 1.00 97.38 183 ALA A CA 1
ATOM 1390 C C . ALA A 1 183 ? -15.808 24.797 -5.660 1.00 97.38 183 ALA A C 1
ATOM 1392 O O . ALA A 1 183 ? -15.592 26.008 -5.735 1.00 97.38 183 ALA A O 1
ATOM 1393 N N . GLY A 1 184 ? -15.047 23.990 -4.922 1.00 93.94 184 GLY A N 1
ATOM 1394 C CA . GLY A 1 184 ? -13.998 24.481 -4.031 1.00 93.94 184 GLY A CA 1
ATOM 1395 C C . GLY A 1 184 ? -12.908 23.454 -3.756 1.00 93.94 184 GLY A C 1
ATOM 1396 O O . GLY A 1 184 ? -12.966 22.315 -4.213 1.00 93.94 184 GLY A O 1
ATOM 1397 N N . SER A 1 185 ? -11.889 23.878 -3.014 1.00 96.38 185 SER A N 1
ATOM 1398 C CA . SER A 1 185 ? -10.761 23.043 -2.604 1.00 96.38 185 SER A CA 1
ATOM 1399 C C . SER A 1 185 ? -10.554 23.078 -1.093 1.00 96.38 185 SER A C 1
ATOM 1401 O O . SER A 1 185 ? -11.128 23.895 -0.373 1.00 96.38 185 SER A O 1
ATOM 1403 N N . VAL A 1 186 ? -9.708 22.172 -0.621 1.00 95.94 186 VAL A N 1
ATOM 1404 C CA . VAL A 1 186 ? -9.255 22.050 0.768 1.00 95.94 186 VAL A CA 1
ATOM 1405 C C . VAL A 1 186 ? -7.730 21.891 0.761 1.00 95.94 186 VAL A C 1
ATOM 1407 O O . VAL A 1 186 ? -7.151 21.620 -0.289 1.00 95.94 186 VAL A O 1
ATOM 1410 N N . ASN A 1 187 ? -7.037 22.050 1.890 1.00 95.62 187 ASN A N 1
ATOM 1411 C CA . ASN A 1 187 ? -5.602 21.729 1.990 1.00 95.62 187 ASN A CA 1
ATOM 1412 C C . ASN A 1 187 ? -4.691 22.406 0.931 1.00 95.62 187 ASN A C 1
ATOM 1414 O O . ASN A 1 187 ? -3.741 21.787 0.456 1.00 95.62 187 ASN A O 1
ATOM 1418 N N . ARG A 1 188 ? -4.939 23.685 0.591 1.00 94.56 188 ARG A N 1
ATOM 1419 C CA . ARG A 1 188 ? -4.201 24.475 -0.428 1.00 94.56 188 ARG A CA 1
ATOM 1420 C C . ARG A 1 188 ? -4.392 23.965 -1.857 1.00 94.56 188 ARG A C 1
ATOM 1422 O O . ARG A 1 188 ? -3.421 23.772 -2.589 1.00 94.56 188 ARG A O 1
ATOM 1429 N N . GLY A 1 189 ? -5.641 23.803 -2.279 1.00 91.12 189 GLY A N 1
ATOM 1430 C CA . GLY A 1 189 ? -5.961 23.419 -3.655 1.00 91.12 189 GLY A CA 1
ATOM 1431 C C . GLY A 1 189 ? -6.118 21.915 -3.885 1.00 91.12 189 GLY A C 1
ATOM 1432 O O . GLY A 1 189 ? -6.214 21.504 -5.040 1.00 91.12 189 GLY A O 1
ATOM 1433 N N . SER A 1 190 ? -6.174 21.092 -2.830 1.00 92.12 190 SER A N 1
ATOM 1434 C CA . SER A 1 190 ? -6.541 19.679 -2.960 1.00 92.12 190 SER A CA 1
ATOM 1435 C C . SER A 1 190 ? -7.970 19.562 -3.511 1.00 92.12 190 SER A C 1
ATOM 1437 O O . SER A 1 190 ? -8.897 20.156 -2.946 1.00 92.12 190 SER A O 1
ATOM 1439 N N . PRO A 1 191 ? -8.174 18.799 -4.600 1.00 90.19 191 PRO A N 1
ATOM 1440 C CA . PRO A 1 191 ? -9.490 18.579 -5.190 1.00 90.19 191 PRO A CA 1
ATOM 1441 C C . PRO A 1 191 ? -10.300 17.483 -4.476 1.00 90.19 191 PRO A C 1
ATOM 1443 O O . PRO A 1 191 ? -11.472 17.289 -4.796 1.00 90.19 191 PRO A O 1
ATOM 1446 N N . VAL A 1 192 ? -9.694 16.742 -3.539 1.00 94.38 192 VAL A N 1
ATOM 1447 C CA . VAL A 1 192 ? -10.298 15.580 -2.860 1.00 94.38 192 VAL A CA 1
ATOM 1448 C C . VAL A 1 192 ? -11.038 16.042 -1.601 1.00 94.38 192 VAL A C 1
ATOM 1450 O O . VAL A 1 192 ? -10.664 15.738 -0.470 1.00 94.38 192 VAL A O 1
ATOM 1453 N N . VAL A 1 193 ? -12.078 16.853 -1.812 1.00 94.94 193 VAL A N 1
ATOM 1454 C CA . VAL A 1 193 ? -12.803 17.581 -0.756 1.00 94.94 193 VAL A CA 1
ATOM 1455 C C . VAL A 1 193 ? -13.265 16.655 0.373 1.00 94.94 193 VAL A C 1
ATOM 1457 O O . VAL A 1 193 ? -13.053 16.967 1.543 1.00 94.94 193 VAL A O 1
ATOM 1460 N N . GLY A 1 194 ? -13.834 15.495 0.034 1.00 93.75 194 GLY A N 1
ATOM 1461 C CA . GLY A 1 194 ? -14.357 14.545 1.016 1.00 93.75 194 GLY A CA 1
ATOM 1462 C C . GLY A 1 194 ? -13.278 13.887 1.882 1.00 93.75 194 GLY A C 1
ATOM 1463 O O . GLY A 1 194 ? -13.582 13.458 2.990 1.00 93.75 194 GLY A O 1
ATOM 1464 N N . ALA A 1 195 ? -12.023 13.820 1.422 1.00 92.19 195 ALA A N 1
ATOM 1465 C CA . ALA A 1 195 ? -10.896 13.339 2.225 1.00 92.19 195 ALA A CA 1
ATOM 1466 C C . ALA A 1 195 ? -10.296 14.453 3.101 1.00 92.19 195 ALA A C 1
ATOM 1468 O O . ALA A 1 195 ? -9.935 14.198 4.251 1.00 92.19 195 ALA A O 1
ATOM 1469 N N . GLY A 1 196 ? -10.250 15.694 2.609 1.00 92.25 196 GLY A N 1
ATOM 1470 C CA . GLY A 1 196 ? -9.623 16.816 3.313 1.00 92.25 196 GLY A CA 1
ATOM 1471 C C . GLY A 1 196 ? -10.425 17.386 4.486 1.00 92.25 196 GLY A C 1
ATOM 1472 O O . GLY A 1 196 ? -9.853 18.087 5.326 1.00 92.25 196 GLY A O 1
ATOM 1473 N N . MET A 1 197 ? -11.729 17.098 4.575 1.00 98.00 197 MET A N 1
ATOM 1474 C CA . MET A 1 197 ? -12.590 17.593 5.654 1.00 98.00 197 MET A CA 1
ATOM 1475 C C . MET A 1 197 ? -13.747 16.656 6.025 1.00 98.00 197 MET A C 1
ATOM 1477 O O . MET A 1 197 ? -14.157 15.804 5.243 1.00 98.00 197 MET A O 1
ATOM 1481 N N . VAL A 1 198 ? -14.310 16.880 7.213 1.00 98.38 198 VAL A N 1
ATOM 1482 C CA . VAL A 1 198 ? -15.632 16.389 7.637 1.00 98.38 198 VAL A CA 1
ATOM 1483 C C . VAL A 1 198 ? -16.506 17.565 8.062 1.00 98.38 198 VAL A C 1
ATOM 1485 O O . VAL A 1 198 ? -15.984 18.593 8.499 1.00 98.38 198 VAL A O 1
ATOM 1488 N N . VAL A 1 199 ? -17.827 17.432 7.945 1.00 98.19 199 VAL A N 1
ATOM 1489 C CA . VAL A 1 199 ? -18.771 18.522 8.225 1.00 98.19 199 VAL A CA 1
ATOM 1490 C C . VAL A 1 199 ? -20.115 17.996 8.727 1.00 98.19 199 VAL A C 1
ATOM 1492 O O . VAL A 1 199 ? -20.569 16.939 8.303 1.00 98.19 199 VAL A O 1
ATOM 1495 N N . ASN A 1 200 ? -20.746 18.748 9.625 1.00 96.69 200 ASN A N 1
ATOM 1496 C CA . ASN A 1 200 ? -22.162 18.639 9.970 1.00 96.69 200 ASN A CA 1
ATOM 1497 C C . ASN A 1 200 ? -22.803 20.045 9.977 1.00 96.69 200 ASN A C 1
ATOM 1499 O O . ASN A 1 200 ? -22.215 20.996 9.460 1.00 96.69 200 ASN A O 1
ATOM 1503 N N . ASP A 1 201 ? -24.005 20.206 10.531 1.00 95.69 201 ASP A N 1
ATOM 1504 C CA . ASP A 1 201 ? -24.759 21.466 10.424 1.00 95.69 201 ASP A CA 1
ATOM 1505 C C . ASP A 1 201 ? -24.217 22.629 11.297 1.00 95.69 201 ASP A C 1
ATOM 1507 O O . ASP A 1 201 ? -24.765 23.734 11.250 1.00 95.69 201 ASP A O 1
ATOM 1511 N N . TRP A 1 202 ? -23.164 22.414 12.102 1.00 92.50 202 TRP A N 1
ATOM 1512 C CA . TRP A 1 202 ? -22.561 23.452 12.961 1.00 92.50 202 TRP A CA 1
ATOM 1513 C C . TRP A 1 202 ? -21.024 23.439 13.033 1.00 92.50 202 TRP A C 1
ATOM 1515 O O . TRP A 1 202 ? -20.419 24.476 13.342 1.00 92.50 202 TRP A O 1
ATOM 1525 N N . LEU A 1 203 ? -20.373 22.317 12.718 1.00 95.75 203 LEU A N 1
ATOM 1526 C CA . LEU A 1 203 ? -18.921 22.137 12.749 1.00 95.75 203 LEU A CA 1
ATOM 1527 C C . LEU A 1 203 ? -18.399 21.615 11.404 1.00 95.75 203 LEU A C 1
ATOM 1529 O O . LEU A 1 203 ? -18.906 20.631 10.871 1.00 95.75 203 LEU A O 1
ATOM 1533 N N . ALA A 1 204 ? -17.313 22.214 10.914 1.00 97.81 204 ALA A N 1
ATOM 1534 C CA . ALA A 1 204 ? -16.448 21.598 9.910 1.00 97.81 204 ALA A CA 1
ATOM 1535 C C . ALA A 1 204 ? -15.040 21.415 10.479 1.00 97.81 204 ALA A C 1
ATOM 1537 O O . ALA A 1 204 ? -14.477 22.353 11.044 1.00 97.81 204 ALA A O 1
ATOM 1538 N N . VAL A 1 205 ? -14.451 20.234 10.294 1.00 97.88 205 VAL A N 1
ATOM 1539 C CA . VAL A 1 205 ? -13.060 19.943 10.666 1.00 97.88 205 VAL A CA 1
ATOM 1540 C C . VAL A 1 205 ? -12.275 19.658 9.392 1.00 97.88 205 VAL A C 1
ATOM 1542 O O . VAL A 1 205 ? -12.584 18.724 8.656 1.00 97.88 205 VAL A O 1
ATOM 1545 N N . THR A 1 206 ? -11.269 20.483 9.126 1.00 98.00 206 THR A N 1
ATOM 1546 C CA . THR A 1 206 ? -10.478 20.507 7.884 1.00 98.00 206 THR A CA 1
ATOM 1547 C C . THR A 1 206 ? -9.009 20.226 8.178 1.00 98.00 206 THR A C 1
ATOM 1549 O O . THR A 1 206 ? -8.559 20.388 9.314 1.00 98.00 206 THR A O 1
ATOM 1552 N N . GLY A 1 207 ? -8.230 19.843 7.171 1.00 95.62 207 GLY A N 1
ATOM 1553 C CA . GLY A 1 207 ? -6.788 19.703 7.331 1.00 95.62 207 GLY A CA 1
ATOM 1554 C C . GLY A 1 207 ? -6.050 21.014 7.615 1.00 95.62 207 GLY A C 1
ATOM 1555 O O . GLY A 1 207 ? -6.448 22.096 7.176 1.00 95.62 207 GLY A O 1
ATOM 1556 N N . LEU A 1 208 ? -4.929 20.907 8.333 1.00 94.19 208 LEU A N 1
ATOM 1557 C CA . LEU A 1 208 ? -4.141 22.037 8.839 1.00 94.19 208 LEU A CA 1
ATOM 1558 C C . LEU A 1 208 ? -3.633 22.996 7.754 1.00 94.19 208 LEU A C 1
ATOM 1560 O O . LEU A 1 208 ? -3.477 24.188 8.015 1.00 94.19 208 LEU A O 1
ATOM 1564 N N . ASP A 1 209 ? -3.400 22.501 6.540 1.00 96.69 209 ASP A N 1
ATOM 1565 C CA . ASP A 1 209 ? -2.932 23.334 5.434 1.00 96.69 209 ASP A CA 1
ATOM 1566 C C . ASP A 1 209 ? -4.036 24.174 4.773 1.00 96.69 209 ASP A C 1
ATOM 1568 O O . ASP A 1 209 ? -3.702 25.133 4.076 1.00 96.69 209 ASP A O 1
ATOM 1572 N N . THR A 1 210 ? -5.319 23.884 5.033 1.00 97.69 210 THR A N 1
ATOM 1573 C CA . THR A 1 210 ? -6.473 24.606 4.468 1.00 97.69 210 THR A CA 1
ATOM 1574 C C . THR A 1 210 ? -6.351 26.113 4.688 1.00 97.69 210 THR A C 1
ATOM 1576 O O . THR A 1 210 ? -6.216 26.601 5.815 1.00 97.69 210 THR A O 1
ATOM 1579 N N . THR A 1 211 ? -6.377 26.872 3.597 1.00 96.38 211 THR A N 1
ATOM 1580 C CA . THR A 1 211 ? -6.135 28.320 3.583 1.00 96.38 211 THR A CA 1
ATOM 1581 C C . THR A 1 211 ? -7.265 29.105 4.252 1.00 96.38 211 THR A C 1
ATOM 1583 O O . THR A 1 211 ? -8.375 28.610 4.429 1.00 96.38 211 THR A O 1
ATOM 1586 N N . ALA A 1 212 ? -7.006 30.359 4.636 1.00 92.62 212 ALA A N 1
ATOM 1587 C CA . ALA A 1 212 ? -8.055 31.239 5.165 1.00 92.62 212 ALA A CA 1
ATOM 1588 C C . ALA A 1 212 ? -9.170 31.511 4.133 1.00 92.62 212 ALA A C 1
ATOM 1590 O O . ALA A 1 212 ? -10.333 31.631 4.501 1.00 92.62 212 ALA A O 1
ATOM 1591 N N . THR A 1 213 ? -8.822 31.547 2.844 1.00 93.94 213 THR A N 1
ATOM 1592 C CA . THR A 1 213 ? -9.771 31.657 1.729 1.00 93.94 213 THR A CA 1
ATOM 1593 C C . THR A 1 213 ? -10.651 30.417 1.586 1.00 93.94 213 THR A C 1
ATOM 1595 O O . THR A 1 213 ? -11.861 30.561 1.452 1.00 93.94 213 THR A O 1
ATOM 1598 N N . GLU A 1 214 ? -10.082 29.210 1.681 1.00 97.81 214 GLU A N 1
ATOM 1599 C CA . GLU A 1 214 ? -10.856 27.958 1.656 1.00 97.81 214 GLU A CA 1
ATOM 1600 C C . GLU A 1 214 ? -11.791 27.860 2.875 1.00 97.81 214 GLU A C 1
ATOM 1602 O O . GLU A 1 214 ? -12.977 27.584 2.700 1.00 97.81 214 GLU A O 1
ATOM 1607 N N . LEU A 1 215 ? -11.315 28.196 4.085 1.00 95.25 215 LEU A N 1
ATOM 1608 C CA . LEU A 1 215 ? -12.181 28.248 5.274 1.00 95.25 215 LEU A CA 1
ATOM 1609 C C . LEU A 1 215 ? -13.337 29.242 5.119 1.00 95.25 215 LEU A C 1
ATOM 1611 O O . LEU A 1 215 ? -14.465 28.908 5.458 1.00 95.25 215 LEU A O 1
ATOM 1615 N N . SER A 1 216 ? -13.092 30.438 4.574 1.00 93.56 216 SER A N 1
ATOM 1616 C CA . SER A 1 216 ? -14.156 31.432 4.379 1.00 93.56 216 SER A CA 1
ATOM 1617 C C . SER A 1 216 ? -15.237 30.958 3.400 1.00 93.56 216 SER A C 1
ATOM 1619 O O . SER A 1 216 ? -16.402 31.317 3.571 1.00 93.56 216 SER A O 1
ATOM 1621 N N . VAL A 1 217 ? -14.878 30.151 2.394 1.00 95.25 217 VAL A N 1
ATOM 1622 C CA . VAL A 1 217 ? -15.850 29.501 1.499 1.00 95.25 217 VAL A CA 1
ATOM 1623 C C . VAL A 1 217 ? -16.639 28.431 2.256 1.00 95.25 217 VAL A C 1
ATOM 1625 O O . VAL A 1 217 ? -17.865 28.409 2.159 1.00 95.25 217 VAL A O 1
ATOM 1628 N N . MET A 1 218 ? -15.963 27.597 3.054 1.00 95.50 218 MET A N 1
ATOM 1629 C CA . MET A 1 218 ? -16.589 26.552 3.877 1.00 95.50 218 MET A CA 1
ATOM 1630 C C . MET A 1 218 ? -17.586 27.127 4.885 1.00 95.50 218 MET A C 1
ATOM 1632 O O . MET A 1 218 ? -18.724 26.669 4.950 1.00 95.50 218 MET A O 1
ATOM 1636 N N . GLU A 1 219 ? -17.204 28.157 5.640 1.00 94.44 219 GLU A N 1
ATOM 1637 C CA . GLU A 1 219 ? -18.089 28.773 6.634 1.00 94.44 219 GLU A CA 1
ATOM 1638 C C . GLU A 1 219 ? -19.318 29.430 5.997 1.00 94.44 219 GLU A C 1
ATOM 1640 O O . GLU A 1 219 ? -20.402 29.364 6.574 1.00 94.44 219 GLU A O 1
ATOM 1645 N N . SER A 1 220 ? -19.175 29.977 4.785 1.00 94.75 220 SER A N 1
ATOM 1646 C CA . SER A 1 220 ? -20.281 30.547 4.010 1.00 94.75 220 SER A CA 1
ATOM 1647 C C . SER A 1 220 ? -21.252 29.477 3.491 1.00 94.75 220 SER A C 1
ATOM 1649 O O . SER A 1 220 ? -22.445 29.532 3.788 1.00 94.75 220 SER A O 1
ATOM 1651 N N . VAL A 1 221 ? -20.763 28.466 2.758 1.00 96.69 221 VAL A N 1
ATOM 1652 C CA . VAL A 1 221 ? -21.638 27.468 2.107 1.00 96.69 221 VAL A CA 1
ATOM 1653 C C . VAL A 1 221 ? -22.323 26.538 3.110 1.00 96.69 221 VAL A C 1
ATOM 1655 O O . VAL A 1 221 ? -23.496 26.219 2.941 1.00 96.69 221 VAL A O 1
ATOM 1658 N N . PHE A 1 222 ? -21.634 26.160 4.191 1.00 97.00 222 PHE A N 1
ATOM 1659 C CA . PHE A 1 222 ? -22.193 25.331 5.263 1.00 97.00 222 PHE A CA 1
ATOM 1660 C C . PHE A 1 222 ? -22.869 26.155 6.383 1.00 97.00 222 PHE A C 1
ATOM 1662 O O . PHE A 1 222 ? -23.344 25.572 7.354 1.00 97.00 222 PHE A O 1
ATOM 1669 N N . ARG A 1 223 ? -22.924 27.495 6.263 1.00 94.88 223 ARG A N 1
ATOM 1670 C CA . ARG A 1 223 ? -23.562 28.442 7.211 1.00 94.88 223 ARG A CA 1
ATOM 1671 C C . ARG A 1 223 ? -23.061 28.339 8.662 1.00 94.88 223 ARG A C 1
ATOM 1673 O O . ARG A 1 223 ? -23.808 28.503 9.629 1.00 94.88 223 ARG A O 1
ATOM 1680 N N . LEU A 1 224 ? -21.763 28.082 8.824 1.00 87.56 224 LEU A N 1
ATOM 1681 C CA . LEU A 1 224 ? -21.124 27.703 10.089 1.00 87.56 224 LEU A CA 1
ATOM 1682 C C . LEU A 1 224 ? -20.919 28.890 11.042 1.00 87.56 224 LEU A C 1
ATOM 1684 O O . LEU A 1 224 ? -19.793 29.305 11.308 1.00 87.56 224 LEU A O 1
ATOM 1688 N N . GLY A 1 225 ? -22.001 29.387 11.630 1.00 66.38 225 GLY A N 1
ATOM 1689 C CA . GLY A 1 225 ? -21.970 30.474 12.615 1.00 66.38 225 GLY A CA 1
ATOM 1690 C C . GLY A 1 225 ? -23.350 31.015 12.985 1.00 66.38 225 GLY A C 1
ATOM 1691 O O . GLY A 1 225 ? -23.509 31.596 14.055 1.00 66.38 225 GLY A O 1
ATOM 1692 N N . GLU A 1 226 ? -24.356 30.773 12.143 1.00 60.66 226 GLU A N 1
ATOM 1693 C CA . GLU A 1 226 ? -25.750 31.156 12.400 1.00 60.66 226 GLU A CA 1
ATOM 1694 C C . GLU A 1 226 ? -26.457 30.145 13.330 1.00 60.66 226 GLU A C 1
ATOM 1696 O O . GLU A 1 226 ? -27.322 30.511 14.127 1.00 60.66 226 GLU A O 1
ATOM 1701 N N . THR A 1 227 ? -26.033 28.878 13.289 1.00 54.41 227 THR A N 1
ATOM 1702 C CA . THR A 1 227 ? -26.613 27.718 13.989 1.00 54.41 227 THR A CA 1
ATOM 1703 C C . THR A 1 227 ? -25.725 27.213 15.135 1.00 54.41 227 THR A C 1
ATOM 1705 O O . THR A 1 227 ? -25.181 26.112 15.108 1.00 54.41 227 THR A O 1
ATOM 1708 N N . GLY A 1 228 ? -25.561 28.012 16.194 1.00 47.66 228 GLY A N 1
ATOM 1709 C CA . GLY A 1 228 ? -24.848 27.555 17.398 1.00 47.66 228 GLY A CA 1
ATOM 1710 C C . GLY A 1 228 ? -25.609 26.456 18.178 1.00 47.66 228 GLY A C 1
ATOM 1711 O O . GLY A 1 228 ? -26.843 26.473 18.183 1.00 47.66 228 GLY A O 1
ATOM 1712 N N . PRO A 1 229 ? -24.930 25.580 18.959 1.00 47.81 229 PRO A N 1
ATOM 1713 C CA . PRO A 1 229 ? -25.567 24.493 19.734 1.00 47.81 229 PRO A CA 1
ATOM 1714 C C . PRO A 1 229 ? -26.672 24.930 20.718 1.00 47.81 229 PRO A C 1
ATOM 1716 O O . PRO A 1 229 ? -27.473 24.125 21.190 1.00 47.81 229 PRO A O 1
ATOM 1719 N N . LYS A 1 230 ? -26.750 26.232 21.018 1.00 40.31 230 LYS A N 1
ATOM 1720 C CA . LYS A 1 230 ? -27.708 26.849 21.948 1.00 40.31 230 LYS A CA 1
ATOM 1721 C C . LYS A 1 230 ? -29.180 26.751 21.506 1.00 40.31 230 LYS A C 1
ATOM 1723 O O . LYS A 1 230 ? -30.053 27.030 22.324 1.00 40.31 230 LYS A O 1
ATOM 1728 N N . GLY A 1 231 ? -29.473 26.335 20.269 1.00 36.56 231 GLY A N 1
ATOM 1729 C CA . GLY A 1 231 ? -30.846 26.131 19.780 1.00 36.56 231 GLY A CA 1
ATOM 1730 C C . GLY A 1 231 ? -31.584 24.920 20.380 1.00 36.56 231 GLY A C 1
ATOM 1731 O O . GLY A 1 231 ? -32.811 24.919 20.439 1.00 36.56 231 GLY A O 1
ATOM 1732 N N . LEU A 1 232 ? -30.865 23.905 20.875 1.00 41.91 232 LEU A N 1
ATOM 1733 C CA . LEU A 1 232 ? -31.461 22.639 21.341 1.00 41.91 232 LEU A CA 1
ATOM 1734 C C . LEU A 1 232 ? -32.109 22.711 22.738 1.00 41.91 232 LEU A C 1
ATOM 1736 O O . LEU A 1 232 ? -32.932 21.864 23.085 1.00 41.91 232 LEU A O 1
ATOM 1740 N N . GLY A 1 233 ? -31.815 23.753 23.525 1.00 30.64 233 GLY A N 1
ATOM 1741 C CA . GLY A 1 233 ? -32.331 23.918 24.892 1.00 30.64 233 GLY A CA 1
ATOM 1742 C C . GLY A 1 233 ? -33.849 24.137 25.010 1.00 30.64 233 GLY A C 1
ATOM 1743 O O . GLY A 1 233 ? -34.379 24.101 26.120 1.00 30.64 233 GLY A O 1
ATOM 1744 N N . ALA A 1 234 ? -34.554 24.357 23.896 1.00 30.25 234 ALA A N 1
ATOM 1745 C CA . ALA A 1 234 ? -36.004 24.563 23.874 1.00 30.25 234 ALA A CA 1
ATOM 1746 C C . ALA A 1 234 ? -36.823 23.258 23.788 1.00 30.25 234 ALA A C 1
ATOM 1748 O O . ALA A 1 234 ? -37.970 23.241 24.220 1.00 30.25 234 ALA A O 1
ATOM 1749 N N . VAL A 1 235 ? -36.254 22.161 23.273 1.00 36.09 235 VAL A N 1
ATOM 1750 C CA . VAL A 1 235 ? -37.025 20.945 22.917 1.00 36.09 235 VAL A CA 1
ATOM 1751 C C . VAL A 1 235 ? -37.188 19.967 24.094 1.00 36.09 235 VAL A C 1
ATOM 1753 O O . VAL A 1 235 ? -38.084 19.129 24.100 1.00 36.09 235 VAL A O 1
ATOM 1756 N N . VAL A 1 236 ? -36.368 20.092 25.143 1.00 32.00 236 VAL A N 1
ATOM 1757 C CA . VAL A 1 236 ? -36.338 19.141 26.276 1.00 32.00 236 VAL A CA 1
ATOM 1758 C C . VAL A 1 236 ? -37.415 19.429 27.344 1.00 32.00 236 VAL A C 1
ATOM 1760 O O . VAL A 1 236 ? -37.611 18.624 28.251 1.00 32.00 236 VAL A O 1
ATOM 1763 N N . ARG A 1 237 ? -38.150 20.551 27.263 1.00 28.33 237 ARG A N 1
ATOM 1764 C CA . ARG A 1 237 ? -39.143 20.938 28.292 1.00 28.33 237 ARG A CA 1
ATOM 1765 C C . ARG A 1 237 ? -40.574 20.427 28.080 1.00 28.33 237 ARG A C 1
ATOM 1767 O O . ARG A 1 237 ? -41.314 20.390 29.057 1.00 28.33 237 ARG A O 1
ATOM 1774 N N . ASP A 1 238 ? -40.933 19.958 26.887 1.00 30.38 238 ASP A N 1
ATOM 1775 C CA . ASP A 1 238 ? -42.326 19.592 26.557 1.00 30.38 238 ASP A CA 1
ATOM 1776 C C . ASP A 1 238 ? -42.651 18.087 26.692 1.00 30.38 238 ASP A C 1
ATOM 1778 O O . ASP A 1 238 ? -43.741 17.646 26.335 1.00 30.38 238 ASP A O 1
ATOM 1782 N N . ILE A 1 239 ? -41.742 17.272 27.246 1.00 37.62 239 ILE A N 1
ATOM 1783 C CA . ILE A 1 239 ? -41.928 15.807 27.369 1.00 37.62 239 ILE A CA 1
ATOM 1784 C C . ILE A 1 239 ? -42.566 15.399 28.724 1.00 37.62 239 ILE A C 1
ATOM 1786 O O . ILE A 1 239 ? -42.854 14.227 28.961 1.00 37.62 239 ILE A O 1
ATOM 1790 N N . THR A 1 240 ? -42.878 16.349 29.616 1.00 31.86 240 THR A N 1
ATOM 1791 C CA . THR A 1 240 ? -43.517 16.062 30.919 1.00 31.86 240 THR A CA 1
ATOM 1792 C C . THR A 1 240 ? -44.744 16.939 31.199 1.00 31.86 240 THR A C 1
ATOM 1794 O O . THR A 1 240 ? -44.619 17.997 31.815 1.00 31.86 240 THR A O 1
ATOM 1797 N N . GLY A 1 241 ? -45.947 16.479 30.830 1.00 27.66 241 GLY A N 1
ATOM 1798 C CA . GLY A 1 241 ? -47.195 17.112 31.288 1.00 27.66 241 GLY A CA 1
ATOM 1799 C C . GLY A 1 241 ? -48.445 16.808 30.455 1.00 27.66 241 GLY A C 1
ATOM 1800 O O . GLY A 1 241 ? -48.712 17.452 29.449 1.00 27.66 241 GLY A O 1
ATOM 1801 N N . THR A 1 242 ? -49.271 15.868 30.910 1.00 34.09 242 THR A N 1
ATOM 1802 C CA . THR A 1 242 ? -50.618 15.608 30.369 1.00 34.09 242 THR A CA 1
ATOM 1803 C C . THR A 1 242 ? -51.630 16.696 30.768 1.00 34.09 242 THR A C 1
ATOM 1805 O O . THR A 1 242 ? -51.783 16.901 31.968 1.00 34.09 242 THR A O 1
ATOM 1808 N N . HIS A 1 243 ? -52.384 17.295 29.824 1.00 30.14 243 HIS A N 1
ATOM 1809 C CA . HIS A 1 243 ? -53.874 17.354 29.826 1.00 30.14 243 HIS A CA 1
ATOM 1810 C C . HIS A 1 243 ? -54.514 18.263 28.731 1.00 30.14 243 HIS A C 1
ATOM 1812 O O . HIS A 1 243 ? -54.357 19.473 28.730 1.00 30.14 243 HIS A O 1
ATOM 1818 N N . MET A 1 244 ? -55.352 17.638 27.889 1.00 29.25 244 MET A N 1
ATOM 1819 C CA . MET A 1 244 ? -56.701 18.047 27.419 1.00 29.25 244 MET A CA 1
ATOM 1820 C C . MET A 1 244 ? -57.051 19.431 26.782 1.00 29.25 244 MET A C 1
ATOM 1822 O O . MET A 1 244 ? -57.270 20.426 27.463 1.00 29.25 244 MET A O 1
ATOM 1826 N N . THR A 1 245 ? -57.494 19.322 25.512 1.00 27.39 245 THR A N 1
ATOM 1827 C CA . THR A 1 245 ? -58.714 19.903 24.859 1.00 27.39 245 THR A CA 1
ATOM 1828 C C . THR A 1 245 ? -58.724 21.301 24.160 1.00 27.39 245 THR A C 1
ATOM 1830 O O . THR A 1 245 ? -57.937 22.166 24.524 1.00 27.39 245 THR A O 1
ATOM 1833 N N . PRO A 1 246 ? -59.572 21.501 23.103 1.00 44.16 246 PRO A N 1
ATOM 1834 C CA . PRO A 1 246 ? -59.498 22.582 22.077 1.00 44.16 246 PRO A CA 1
ATOM 1835 C C . PRO A 1 246 ? -60.717 23.565 22.164 1.00 44.16 246 PRO A C 1
ATOM 1837 O O . PRO A 1 246 ? -61.353 23.541 23.220 1.00 44.16 246 PRO A O 1
ATOM 1840 N N . PRO A 1 247 ? -61.181 24.349 21.137 1.00 48.81 247 PRO A N 1
ATOM 1841 C CA . PRO A 1 247 ? -60.695 24.732 19.780 1.00 48.81 247 PRO A CA 1
ATOM 1842 C C . PRO A 1 247 ? -60.578 26.296 19.604 1.00 48.81 247 PRO A C 1
ATOM 1844 O O . PRO A 1 247 ? -60.481 26.979 20.614 1.00 48.81 247 PRO A O 1
ATOM 1847 N N . ALA A 1 248 ? -60.499 26.980 18.436 1.00 25.86 248 ALA A N 1
ATOM 1848 C CA . ALA A 1 248 ? -61.576 27.193 17.439 1.00 25.86 248 ALA A CA 1
ATOM 1849 C C . ALA A 1 248 ? -61.262 28.240 16.310 1.00 25.86 248 ALA A C 1
ATOM 1851 O O . ALA A 1 248 ? -60.734 29.307 16.593 1.00 25.86 248 ALA A O 1
ATOM 1852 N N . VAL A 1 249 ? -61.779 27.964 15.092 1.00 27.83 249 VAL A N 1
ATOM 1853 C CA . VAL A 1 249 ? -62.382 28.885 14.072 1.00 27.83 249 VAL A CA 1
ATOM 1854 C C . VAL A 1 249 ? -61.521 29.776 13.124 1.00 27.83 249 VAL A C 1
ATOM 1856 O O . VAL A 1 249 ? -60.571 30.446 13.504 1.00 27.83 249 VAL A O 1
ATOM 1859 N N . SER A 1 250 ? -61.935 29.748 11.841 1.00 29.05 250 SER A N 1
ATOM 1860 C CA . SER A 1 250 ? -61.429 30.399 10.598 1.00 29.05 250 SER A CA 1
ATOM 1861 C C . SER A 1 250 ? -62.092 31.799 10.340 1.00 29.05 250 SER A C 1
ATOM 1863 O O . SER A 1 250 ? -62.706 32.264 11.300 1.00 29.05 250 SER A O 1
ATOM 1865 N N . PRO A 1 251 ? -62.067 32.506 9.157 1.00 40.34 251 PRO A N 1
ATOM 1866 C CA . PRO A 1 251 ? -62.003 32.058 7.738 1.00 40.34 251 PRO A CA 1
ATOM 1867 C C . PRO A 1 251 ? -61.150 32.917 6.741 1.00 40.34 251 PRO A C 1
ATOM 1869 O O . PRO A 1 251 ? -60.396 33.800 7.132 1.00 40.34 251 PRO A O 1
ATOM 1872 N N . ALA A 1 252 ? -61.265 32.609 5.435 1.00 25.36 252 ALA A N 1
ATOM 1873 C CA . ALA A 1 252 ? -60.614 33.244 4.258 1.00 25.36 252 ALA A CA 1
ATOM 1874 C C . ALA A 1 252 ? -61.570 34.266 3.547 1.00 25.36 252 ALA A C 1
ATOM 1876 O O . ALA A 1 252 ? -62.505 34.689 4.230 1.00 25.36 252 ALA A O 1
ATOM 1877 N N . PRO A 1 253 ? -61.520 34.611 2.221 1.00 50.16 253 PRO A N 1
ATOM 1878 C CA . PRO A 1 253 ? -60.486 34.579 1.146 1.00 50.16 253 PRO A CA 1
ATOM 1879 C C . PRO A 1 253 ? -60.459 35.875 0.238 1.00 50.16 253 PRO A C 1
ATOM 1881 O O . PRO A 1 253 ? -61.083 36.875 0.578 1.00 50.16 253 PRO A O 1
ATOM 1884 N N . SER A 1 254 ? -59.865 35.799 -0.982 1.00 30.67 254 SER A N 1
ATOM 1885 C CA . SER A 1 254 ? -60.120 36.621 -2.222 1.00 30.67 254 SER A CA 1
ATOM 1886 C C . SER A 1 254 ? -59.442 38.021 -2.370 1.00 30.67 254 SER A C 1
ATOM 1888 O O . SER A 1 254 ? -59.182 38.660 -1.362 1.00 30.67 254 SER A O 1
ATOM 1890 N N . SER A 1 255 ? -59.117 38.598 -3.557 1.00 30.75 255 SER A N 1
ATOM 1891 C CA . SER A 1 255 ? -58.988 38.110 -4.967 1.00 30.75 255 SER A CA 1
ATOM 1892 C C . SER A 1 255 ? -58.495 39.194 -5.980 1.00 30.75 255 SER A C 1
ATOM 1894 O O . SER A 1 255 ? -59.047 40.290 -5.967 1.00 30.75 255 SER A O 1
ATOM 1896 N N . THR A 1 256 ? -57.662 38.827 -6.985 1.00 28.81 256 THR A N 1
ATOM 1897 C CA . THR A 1 256 ? -57.528 39.441 -8.363 1.00 28.81 256 THR A CA 1
ATOM 1898 C C . THR A 1 256 ? -57.051 40.928 -8.492 1.00 28.81 256 THR A C 1
ATOM 1900 O O . THR A 1 256 ? -56.941 41.589 -7.473 1.00 28.81 256 THR A O 1
ATOM 1903 N N . VAL A 1 257 ? -56.674 41.561 -9.636 1.00 29.41 257 VAL A N 1
ATOM 1904 C CA . VAL A 1 257 ? -56.744 41.313 -11.114 1.00 29.41 257 VAL A CA 1
ATOM 1905 C C . VAL A 1 257 ? -55.503 41.901 -11.871 1.00 29.41 257 VAL A C 1
ATOM 1907 O O . VAL A 1 257 ? -54.900 42.869 -11.427 1.00 29.41 257 VAL A O 1
ATOM 1910 N N . SER A 1 258 ? -55.202 41.331 -13.051 1.00 28.52 258 SER A N 1
ATOM 1911 C CA . SER A 1 258 ? -54.337 41.728 -14.204 1.00 28.52 258 SER A CA 1
ATOM 1912 C C . SER A 1 258 ? -54.185 43.213 -14.645 1.00 28.52 258 SER A C 1
ATOM 1914 O O . SER A 1 258 ? -55.119 43.997 -14.508 1.00 28.52 258 SER A O 1
ATOM 1916 N N . SER A 1 259 ? -53.083 43.543 -15.359 1.00 28.67 259 SER A N 1
ATOM 1917 C CA . SER A 1 259 ? -53.106 44.252 -16.677 1.00 28.67 259 SER A CA 1
ATOM 1918 C C . SER A 1 259 ? -51.749 44.182 -17.434 1.00 28.67 259 SER A C 1
ATOM 1920 O O . SER A 1 259 ? -50.731 43.853 -16.828 1.00 28.67 259 SER A O 1
ATOM 1922 N N . ALA A 1 260 ? -51.720 44.443 -18.759 1.00 27.67 260 ALA A N 1
ATOM 1923 C CA . ALA A 1 260 ? -50.532 44.276 -19.626 1.00 27.67 260 ALA A CA 1
ATOM 1924 C C . ALA A 1 260 ? -50.448 45.244 -20.844 1.00 27.67 260 ALA A C 1
ATOM 1926 O O . ALA A 1 260 ? -51.477 45.527 -21.451 1.00 27.67 260 ALA A O 1
ATOM 1927 N N . ALA A 1 261 ? -49.206 45.586 -21.259 1.00 25.17 261 ALA A N 1
ATOM 1928 C CA . ALA A 1 261 ? -48.746 46.046 -22.605 1.00 25.17 261 ALA A CA 1
ATOM 1929 C C . ALA A 1 261 ? -49.285 47.408 -23.168 1.00 25.17 261 ALA A C 1
ATOM 1931 O O . ALA A 1 261 ? -50.141 47.998 -22.511 1.00 25.17 261 ALA A O 1
ATOM 1932 N N . PRO A 1 262 ? -48.883 47.931 -24.373 1.00 47.31 262 PRO A N 1
ATOM 1933 C CA . PRO A 1 262 ? -47.726 47.669 -25.284 1.00 47.31 262 PRO A CA 1
ATOM 1934 C C . PRO A 1 262 ? -47.034 48.940 -25.936 1.00 47.31 262 PRO A C 1
ATOM 1936 O O . PRO A 1 262 ? -47.407 50.073 -25.653 1.00 47.31 262 PRO A O 1
ATOM 1939 N N . SER A 1 263 ? -46.124 48.722 -26.923 1.00 28.69 263 SER A N 1
ATOM 1940 C CA . SER A 1 263 ? -45.618 49.614 -28.037 1.00 28.69 263 SER A CA 1
ATOM 1941 C C . SER A 1 263 ? -44.695 50.825 -27.715 1.00 28.69 263 SER A C 1
ATOM 1943 O O . SER A 1 263 ? -44.950 51.517 -26.742 1.00 28.69 263 SER A O 1
ATOM 1945 N N . ILE A 1 264 ? -43.567 51.169 -28.389 1.00 33.91 264 ILE A N 1
ATOM 1946 C CA . ILE A 1 264 ? -42.926 51.011 -29.744 1.00 33.91 264 ILE A CA 1
ATOM 1947 C C . ILE A 1 264 ? -43.133 52.192 -30.738 1.00 33.91 264 ILE A C 1
ATOM 1949 O O . ILE A 1 264 ? -44.213 52.314 -31.306 1.00 33.91 264 ILE A O 1
ATOM 1953 N N . ALA A 1 265 ? -42.053 52.963 -31.006 1.00 27.34 265 ALA A N 1
ATOM 1954 C CA . ALA A 1 265 ? -41.711 53.817 -32.185 1.00 27.34 265 ALA A CA 1
ATOM 1955 C C . ALA A 1 265 ? -40.398 54.611 -31.872 1.00 27.34 265 ALA A C 1
ATOM 1957 O O . ALA A 1 265 ? -40.139 54.822 -30.691 1.00 27.34 265 ALA A O 1
ATOM 1958 N N . SER A 1 266 ? -39.525 55.114 -32.769 1.00 27.81 266 SER A N 1
ATOM 1959 C CA . SER A 1 266 ? -39.282 54.952 -34.224 1.00 27.81 266 SER A CA 1
ATOM 1960 C C . SER A 1 266 ? -37.874 55.496 -34.626 1.00 27.81 266 SER A C 1
ATOM 1962 O O . SER A 1 266 ? -37.235 56.195 -33.852 1.00 27.81 266 SER A O 1
ATOM 1964 N N . THR A 1 267 ? -37.442 55.162 -35.847 1.00 29.09 267 THR A N 1
ATOM 1965 C CA . THR A 1 267 ? -36.150 55.280 -36.587 1.00 29.09 267 THR A CA 1
ATOM 1966 C C . THR A 1 267 ? -35.453 56.646 -36.845 1.00 29.09 267 THR A C 1
ATOM 1968 O O . THR A 1 267 ? -36.076 57.694 -36.711 1.00 29.09 267 THR A O 1
ATOM 1971 N N . ASP A 1 268 ? -34.209 56.537 -37.385 1.00 28.95 268 ASP A N 1
ATOM 1972 C CA . ASP A 1 268 ? -33.351 57.464 -38.199 1.00 28.95 268 ASP A CA 1
ATOM 1973 C C . ASP A 1 268 ? -32.114 58.089 -37.477 1.00 28.95 268 ASP A C 1
ATOM 1975 O O . ASP A 1 268 ? -32.250 58.550 -36.350 1.00 28.95 268 ASP A O 1
ATOM 1979 N N . ARG A 1 269 ? -30.872 58.167 -38.029 1.00 29.94 269 ARG A N 1
ATOM 1980 C CA . ARG A 1 269 ? -30.302 57.879 -39.385 1.00 29.94 269 ARG A CA 1
ATOM 1981 C C . ARG A 1 269 ? -28.740 57.810 -39.413 1.00 29.94 269 ARG A C 1
ATOM 1983 O O . ARG A 1 269 ? -28.135 58.495 -38.602 1.00 29.94 269 ARG A O 1
ATOM 1990 N N . ASN A 1 270 ? -28.168 57.144 -40.444 1.00 29.42 270 ASN A N 1
ATOM 1991 C CA . ASN A 1 270 ? -26.846 57.350 -41.129 1.00 29.42 270 ASN A CA 1
ATOM 1992 C C . ASN A 1 270 ? -25.510 57.291 -40.316 1.00 29.42 270 ASN A C 1
ATOM 1994 O O . ASN A 1 270 ? -25.496 57.610 -39.137 1.00 29.42 270 ASN A O 1
ATOM 1998 N N . ASP A 1 271 ? -24.319 56.931 -40.841 1.00 29.33 271 ASP A N 1
ATOM 1999 C CA . ASP A 1 271 ? -23.810 56.503 -42.176 1.00 29.33 271 ASP A CA 1
ATOM 2000 C C . ASP A 1 271 ? -22.451 55.742 -42.029 1.00 29.33 271 ASP A C 1
ATOM 2002 O O . ASP A 1 271 ? -21.727 56.000 -41.070 1.00 29.33 271 ASP A O 1
ATOM 2006 N N . GLY A 1 272 ? -22.038 54.938 -43.030 1.00 27.44 272 GLY A N 1
ATOM 2007 C CA . GLY A 1 272 ? -20.618 54.862 -43.474 1.00 27.44 272 GLY A CA 1
ATOM 2008 C C . GLY A 1 272 ? -19.697 53.669 -43.096 1.00 27.44 272 GLY A C 1
ATOM 2009 O O . GLY A 1 272 ? -19.325 53.491 -41.942 1.00 27.44 272 GLY A O 1
ATOM 2010 N N . ASP A 1 273 ? -19.234 52.945 -44.130 1.00 29.94 273 ASP A N 1
ATOM 2011 C CA . ASP A 1 273 ? -18.148 51.925 -44.208 1.00 29.94 273 ASP A CA 1
ATOM 2012 C C . ASP A 1 273 ? -16.794 52.308 -43.520 1.00 29.94 273 ASP A C 1
ATOM 2014 O O . ASP A 1 273 ? -16.518 53.488 -43.329 1.00 29.94 273 ASP A O 1
ATOM 2018 N N . ASN A 1 274 ? -15.821 51.419 -43.205 1.00 27.47 274 ASN A N 1
ATOM 2019 C CA . ASN A 1 274 ? -15.118 50.499 -44.133 1.00 27.47 274 ASN A CA 1
ATOM 2020 C C . ASN A 1 274 ? -14.103 49.504 -43.465 1.00 27.47 274 ASN A C 1
ATOM 2022 O O . ASN A 1 274 ? -13.966 49.459 -42.246 1.00 27.47 274 ASN A O 1
ATOM 2026 N N . GLN A 1 275 ? -13.405 48.693 -44.284 1.00 27.98 275 GLN A N 1
ATOM 2027 C CA . GLN A 1 275 ? -12.594 47.490 -43.946 1.00 27.98 275 GLN A CA 1
ATOM 2028 C C . GLN A 1 275 ? -11.069 47.707 -43.654 1.00 27.98 275 GLN A C 1
ATOM 2030 O O . GLN A 1 275 ? -10.602 48.840 -43.617 1.00 27.98 275 GLN A O 1
ATOM 2035 N N . VAL A 1 276 ? -10.301 46.582 -43.607 1.00 27.14 276 VAL A N 1
ATOM 2036 C CA . VAL A 1 276 ? -8.812 46.385 -43.723 1.00 27.14 276 VAL A CA 1
ATOM 2037 C C . VAL A 1 276 ? -8.047 46.386 -42.373 1.00 27.14 276 VAL A C 1
ATOM 2039 O O . VAL A 1 276 ? -8.114 47.367 -41.652 1.00 27.14 276 VAL A O 1
ATOM 2042 N N . THR A 1 277 ? -7.390 45.340 -41.821 1.00 26.67 277 THR A N 1
ATOM 2043 C CA . THR A 1 277 ? -6.461 44.226 -42.208 1.00 26.67 277 THR A CA 1
ATOM 2044 C C . THR A 1 277 ? -4.965 44.554 -42.414 1.00 26.67 277 THR A C 1
ATOM 2046 O O . THR A 1 277 ? -4.638 45.202 -43.400 1.00 26.67 277 THR A O 1
ATOM 2049 N N . ARG A 1 278 ? -4.084 43.874 -41.635 1.00 26.11 278 ARG A N 1
ATOM 2050 C CA . ARG A 1 278 ? -2.617 43.638 -41.843 1.00 26.11 278 ARG A CA 1
ATOM 2051 C C . ARG A 1 278 ? -1.693 44.884 -41.803 1.00 26.11 278 ARG A C 1
ATOM 2053 O O . ARG A 1 278 ? -2.171 45.979 -42.033 1.00 26.11 278 ARG A O 1
ATOM 2060 N N . ALA A 1 279 ? -0.363 44.817 -41.623 1.00 26.39 279 ALA A N 1
ATOM 2061 C CA . ALA A 1 279 ? 0.637 43.912 -40.992 1.00 26.39 279 ALA A CA 1
ATOM 2062 C C . ALA A 1 279 ? 2.060 44.512 -41.271 1.00 26.39 279 ALA A C 1
ATOM 2064 O O . ALA A 1 279 ? 2.123 45.514 -41.979 1.00 26.39 279 ALA A O 1
ATOM 2065 N N . LEU A 1 280 ? 3.156 43.846 -40.836 1.00 25.53 280 LEU A N 1
ATOM 2066 C CA . LEU A 1 280 ? 4.606 44.180 -41.006 1.00 25.53 280 LEU A CA 1
ATOM 2067 C C . LEU A 1 280 ? 5.145 45.175 -39.942 1.00 25.53 280 LEU A C 1
ATOM 2069 O O . LEU A 1 280 ? 4.596 46.263 -39.801 1.00 25.53 280 LEU A O 1
ATOM 2073 N N . ASP A 1 281 ? 6.009 44.770 -38.992 1.00 24.97 281 ASP A N 1
ATOM 2074 C CA . ASP A 1 281 ? 7.461 44.400 -39.035 1.00 24.97 281 ASP A CA 1
ATOM 2075 C C . ASP A 1 281 ? 8.367 45.659 -38.919 1.00 24.97 281 ASP A C 1
ATOM 2077 O O . ASP A 1 281 ? 8.143 46.631 -39.629 1.00 24.97 281 ASP A O 1
ATOM 2081 N N . ASP A 1 282 ? 9.334 45.783 -37.985 1.00 25.53 282 ASP A N 1
ATOM 2082 C CA . ASP A 1 282 ? 10.629 45.073 -38.047 1.00 25.53 282 ASP A CA 1
ATOM 2083 C C . ASP A 1 282 ? 11.548 45.158 -36.773 1.00 25.53 282 ASP A C 1
ATOM 2085 O O . ASP A 1 282 ? 11.572 46.150 -36.048 1.00 25.53 282 ASP A O 1
ATOM 2089 N N . MET A 1 283 ? 12.382 44.117 -36.592 1.00 24.58 283 MET A N 1
ATOM 2090 C CA . MET A 1 283 ? 13.797 44.051 -36.105 1.00 24.58 283 MET A CA 1
ATOM 2091 C C . MET A 1 283 ? 14.361 44.683 -34.779 1.00 24.58 283 MET A C 1
ATOM 2093 O O . MET A 1 283 ? 14.851 45.805 -34.756 1.00 24.58 283 MET A O 1
ATOM 2097 N N . ARG A 1 284 ? 14.613 43.783 -33.795 1.00 23.75 284 ARG A N 1
ATOM 2098 C CA . ARG A 1 284 ? 15.940 43.319 -33.239 1.00 23.75 284 ARG A CA 1
ATOM 2099 C C . ARG A 1 284 ? 16.868 44.120 -32.261 1.00 23.75 284 ARG A C 1
ATOM 2101 O O . ARG A 1 284 ? 17.282 45.236 -32.528 1.00 23.75 284 ARG A O 1
ATOM 2108 N N . LEU A 1 285 ? 17.426 43.329 -31.304 1.00 23.44 285 LEU A N 1
ATOM 2109 C CA . LEU A 1 285 ? 18.653 43.487 -30.451 1.00 23.44 285 LEU A CA 1
ATOM 2110 C C . LEU A 1 285 ? 18.553 44.506 -29.275 1.00 23.44 285 LEU A C 1
ATOM 2112 O O . LEU A 1 285 ? 17.821 45.475 -29.377 1.00 23.44 285 LEU A O 1
ATOM 2116 N N . SER A 1 286 ? 19.192 44.362 -28.093 1.00 23.50 286 SER A N 1
ATOM 2117 C CA . SER A 1 286 ? 20.402 43.607 -27.665 1.00 23.50 286 SER A CA 1
ATOM 2118 C C . SER A 1 286 ? 20.357 43.172 -26.171 1.00 23.50 286 SER A C 1
ATOM 2120 O O . SER A 1 286 ? 19.460 43.574 -25.437 1.00 23.50 286 SER A O 1
ATOM 2122 N N . ALA A 1 287 ? 21.352 42.401 -25.701 1.00 25.25 287 ALA A N 1
ATOM 2123 C CA . ALA A 1 287 ? 21.552 42.006 -24.289 1.00 25.25 287 ALA A CA 1
ATOM 2124 C C . ALA A 1 287 ? 22.308 43.060 -23.435 1.00 25.25 287 ALA A C 1
ATOM 2126 O O . ALA A 1 287 ? 22.793 44.052 -23.981 1.00 25.25 287 ALA A O 1
ATOM 2127 N N . PRO A 1 288 ? 22.510 42.802 -22.124 1.00 31.91 288 PRO A N 1
ATOM 2128 C CA . PRO A 1 288 ? 23.780 43.166 -21.479 1.00 31.91 288 PRO A CA 1
ATOM 2129 C C . PRO A 1 288 ? 24.412 42.034 -20.638 1.00 31.91 288 PRO A C 1
ATOM 2131 O O . PRO A 1 288 ? 23.743 41.095 -20.207 1.00 31.91 288 PRO A O 1
ATOM 2134 N N . SER A 1 289 ? 25.716 42.154 -20.365 1.00 25.41 289 SER A N 1
ATOM 2135 C CA . SER A 1 289 ? 26.522 41.197 -19.590 1.00 25.41 289 SER A CA 1
ATOM 2136 C C . SER A 1 289 ? 27.436 41.874 -18.555 1.00 25.41 289 SER A C 1
ATOM 2138 O O . SER A 1 289 ? 28.059 42.882 -18.872 1.00 25.41 289 SER A O 1
ATOM 2140 N N . SER A 1 290 ? 27.602 41.216 -17.395 1.00 28.64 290 SER A N 1
ATOM 2141 C CA . SER A 1 290 ? 28.753 41.248 -16.452 1.00 28.64 290 SER A CA 1
ATOM 2142 C C . SER A 1 290 ? 29.205 42.556 -15.759 1.00 28.64 290 SER A C 1
ATOM 2144 O O . SER A 1 290 ? 29.595 43.509 -16.424 1.00 28.64 290 SER A O 1
ATOM 2146 N N . GLY A 1 291 ? 29.350 42.510 -14.418 1.00 25.14 291 GLY A N 1
ATOM 2147 C CA . GLY A 1 291 ? 30.152 43.463 -13.621 1.00 25.14 291 GLY A CA 1
ATOM 2148 C C . GLY A 1 291 ? 30.152 43.244 -12.085 1.00 25.14 291 GLY A C 1
ATOM 2149 O O . GLY A 1 291 ? 29.114 43.385 -11.457 1.00 25.14 291 GLY A O 1
ATOM 2150 N N . GLU A 1 292 ? 31.336 42.954 -11.514 1.00 24.98 292 GLU A N 1
ATOM 2151 C CA . GLU A 1 292 ? 31.824 43.253 -10.130 1.00 24.98 292 GLU A CA 1
ATOM 2152 C C . GLU A 1 292 ? 31.366 42.478 -8.845 1.00 24.98 292 GLU A C 1
ATOM 2154 O O . GLU A 1 292 ? 30.445 42.847 -8.129 1.00 24.98 292 GLU A O 1
ATOM 2159 N N . ALA A 1 293 ? 32.142 41.431 -8.505 1.00 24.89 293 ALA A N 1
ATOM 2160 C CA . ALA A 1 293 ? 33.024 41.272 -7.313 1.00 24.89 293 ALA A CA 1
ATOM 2161 C C . ALA A 1 293 ? 32.596 41.493 -5.814 1.00 24.89 293 ALA A C 1
ATOM 2163 O O . ALA A 1 293 ? 32.630 42.612 -5.319 1.00 24.89 293 ALA A O 1
ATOM 2164 N N . PHE A 1 294 ? 32.546 40.368 -5.056 1.00 23.95 294 PHE A N 1
ATOM 2165 C CA . PHE A 1 294 ? 32.976 40.133 -3.634 1.00 23.95 294 PHE A CA 1
ATOM 2166 C C . PHE A 1 294 ? 32.304 40.891 -2.439 1.00 23.95 294 PHE A C 1
ATOM 2168 O O . PHE A 1 294 ? 31.707 41.939 -2.649 1.00 23.95 294 PHE A O 1
ATOM 2175 N N . PRO A 1 295 ? 32.390 40.407 -1.159 1.00 28.48 295 PRO A N 1
ATOM 2176 C CA . PRO A 1 295 ? 33.180 39.280 -0.623 1.00 28.48 295 PRO A CA 1
ATOM 2177 C C . PRO A 1 295 ? 32.422 38.163 0.148 1.00 28.48 295 PRO A C 1
ATOM 2179 O O . PRO A 1 295 ? 31.334 38.336 0.686 1.00 28.48 295 PRO A O 1
ATOM 2182 N N . THR A 1 296 ? 33.088 37.011 0.284 1.00 25.47 296 THR A N 1
ATOM 2183 C CA . THR A 1 296 ? 32.765 35.898 1.208 1.00 25.47 296 THR A CA 1
ATOM 2184 C C . THR A 1 296 ? 33.096 36.190 2.677 1.00 25.47 296 THR A C 1
ATOM 2186 O O . THR A 1 296 ? 34.158 36.756 2.941 1.00 25.47 296 THR A O 1
ATOM 2189 N N . PRO A 1 297 ? 32.371 35.579 3.633 1.00 26.16 297 PRO A N 1
ATOM 2190 C CA . PRO A 1 297 ? 32.925 35.156 4.916 1.00 26.16 297 PRO A CA 1
ATOM 2191 C C . PRO A 1 297 ? 33.532 33.743 4.801 1.00 26.16 297 PRO A C 1
ATOM 2193 O O . PRO A 1 297 ? 32.830 32.767 4.542 1.00 26.16 297 PRO A O 1
ATOM 2196 N N . GLN A 1 298 ? 34.842 33.614 5.027 1.00 23.08 298 GLN A N 1
ATOM 2197 C CA . GLN A 1 298 ? 35.448 32.338 5.442 1.00 23.08 298 GLN A CA 1
ATOM 2198 C C . GLN A 1 298 ? 35.042 32.081 6.909 1.00 23.08 298 GLN A C 1
ATOM 2200 O O . GLN A 1 298 ? 34.930 33.032 7.676 1.00 23.08 298 GLN A O 1
ATOM 2205 N N . GLN A 1 299 ? 34.768 30.857 7.362 1.00 26.52 299 GLN A N 1
ATOM 2206 C CA . GLN A 1 299 ? 35.710 29.894 7.975 1.00 26.52 299 GLN A CA 1
ATOM 2207 C C . GLN A 1 299 ? 34.834 28.824 8.690 1.00 26.52 299 GLN A C 1
ATOM 2209 O O . GLN A 1 299 ? 33.702 29.133 9.041 1.00 26.52 299 GLN A O 1
ATOM 2214 N N . THR A 1 300 ? 35.220 27.574 8.970 1.00 23.77 300 THR A N 1
ATOM 2215 C CA . THR A 1 300 ? 36.473 26.808 8.814 1.00 23.77 300 THR A CA 1
ATOM 2216 C C . THR A 1 300 ? 36.153 25.377 8.342 1.00 23.77 300 THR A C 1
ATOM 2218 O O . THR A 1 300 ? 35.100 24.824 8.648 1.00 23.77 300 THR A O 1
ATOM 2221 N N . LYS A 1 301 ? 37.098 24.721 7.649 1.00 23.62 301 LYS A N 1
ATOM 2222 C CA . LYS A 1 301 ? 37.076 23.257 7.472 1.00 23.62 301 LYS A CA 1
ATOM 2223 C C . LYS A 1 301 ? 37.741 22.585 8.675 1.00 23.62 301 LYS A C 1
ATOM 2225 O O . LYS A 1 301 ? 38.912 22.848 8.935 1.00 23.62 301 LYS A O 1
ATOM 2230 N N . THR A 1 302 ? 37.066 21.629 9.306 1.00 24.72 302 THR A N 1
ATOM 2231 C CA . THR A 1 302 ? 37.709 20.575 10.105 1.00 24.72 302 THR A CA 1
ATOM 2232 C C . THR A 1 302 ? 37.332 19.219 9.517 1.00 24.72 302 THR A C 1
ATOM 2234 O O . THR A 1 302 ? 36.163 18.911 9.305 1.00 24.72 302 THR A O 1
ATOM 2237 N N . ALA A 1 303 ? 38.339 18.415 9.179 1.00 24.16 303 ALA A N 1
ATOM 2238 C CA . ALA A 1 303 ? 38.165 17.109 8.552 1.00 24.16 303 ALA A CA 1
ATOM 2239 C C . ALA A 1 303 ? 38.754 16.010 9.442 1.00 24.16 303 ALA A C 1
ATOM 2241 O O . ALA A 1 303 ? 39.857 16.202 9.956 1.00 24.16 303 ALA A O 1
ATOM 2242 N N . ARG A 1 304 ? 38.028 14.880 9.553 1.00 25.83 304 ARG A N 1
ATOM 2243 C CA . ARG A 1 304 ? 38.409 13.500 9.974 1.00 25.83 304 ARG A CA 1
ATOM 2244 C C . ARG A 1 304 ? 37.273 12.863 10.809 1.00 25.83 304 ARG A C 1
ATOM 2246 O O . ARG A 1 304 ? 36.616 13.579 11.553 1.00 25.83 304 ARG A O 1
ATOM 2253 N N . PRO A 1 305 ? 37.129 11.526 10.821 1.00 25.55 305 PRO A N 1
ATOM 2254 C CA . PRO A 1 305 ? 37.094 10.639 9.655 1.00 25.55 305 PRO A CA 1
ATOM 2255 C C . PRO A 1 305 ? 35.869 9.689 9.695 1.00 25.55 305 PRO A C 1
ATOM 2257 O O . PRO A 1 305 ? 35.409 9.294 10.764 1.00 25.55 305 PRO A O 1
ATOM 2260 N N . SER A 1 306 ? 35.364 9.256 8.534 1.00 26.66 306 SER A N 1
ATOM 2261 C CA . SER A 1 306 ? 34.313 8.223 8.482 1.00 26.66 306 SER A CA 1
ATOM 2262 C C . SER A 1 306 ? 34.886 6.839 8.813 1.00 26.66 306 SER A C 1
ATOM 2264 O O . SER A 1 306 ? 35.900 6.431 8.245 1.00 26.66 306 SER A O 1
ATOM 2266 N N . MET A 1 307 ? 34.247 6.110 9.732 1.00 26.41 307 MET A N 1
ATOM 2267 C CA . MET A 1 307 ? 34.744 4.837 10.270 1.00 26.41 307 MET A CA 1
ATOM 2268 C C . MET A 1 307 ? 34.243 3.623 9.466 1.00 26.41 307 MET A C 1
ATOM 2270 O O . MET A 1 307 ? 33.612 2.717 10.004 1.00 26.41 307 MET A O 1
ATOM 2274 N N . ALA A 1 308 ? 34.533 3.594 8.166 1.00 27.20 308 ALA A N 1
ATOM 2275 C CA . ALA A 1 308 ? 34.284 2.424 7.326 1.00 27.20 308 ALA A CA 1
ATOM 2276 C C . ALA A 1 308 ? 35.499 1.481 7.353 1.00 27.20 308 ALA A C 1
ATOM 2278 O O . ALA A 1 308 ? 36.525 1.821 6.772 1.00 27.20 308 ALA A O 1
ATOM 2279 N N . HIS A 1 309 ? 35.398 0.324 8.026 1.00 26.72 309 HIS A N 1
ATOM 2280 C CA . HIS A 1 309 ? 36.188 -0.898 7.762 1.00 26.72 309 HIS A CA 1
ATOM 2281 C C . HIS A 1 309 ? 35.708 -2.099 8.606 1.00 26.72 309 HIS A C 1
ATOM 2283 O O . HIS A 1 309 ? 35.253 -1.925 9.734 1.00 26.72 309 HIS A O 1
ATOM 2289 N N . ARG A 1 310 ? 35.963 -3.318 8.086 1.00 27.41 310 ARG A N 1
ATOM 2290 C CA . ARG A 1 310 ? 35.476 -4.655 8.523 1.00 27.41 310 ARG A CA 1
ATOM 2291 C C . ARG A 1 310 ? 34.018 -4.886 8.073 1.00 27.41 310 ARG A C 1
ATOM 2293 O O . ARG A 1 310 ? 33.135 -4.164 8.501 1.00 27.41 310 ARG A O 1
ATOM 2300 N N . ILE A 1 311 ? 33.703 -5.859 7.212 1.00 26.61 311 ILE A N 1
ATOM 2301 C CA . ILE A 1 311 ? 34.321 -7.186 7.022 1.00 26.61 311 ILE A CA 1
ATOM 2302 C C . ILE A 1 311 ? 34.616 -7.477 5.536 1.00 26.61 311 ILE A C 1
ATOM 2304 O O . ILE A 1 311 ? 33.694 -7.572 4.738 1.00 26.61 311 ILE A O 1
ATOM 2308 N N . THR A 1 312 ? 35.881 -7.773 5.209 1.00 23.05 312 THR A N 1
ATOM 2309 C CA . THR A 1 312 ? 36.258 -8.548 4.009 1.00 23.05 312 THR A CA 1
ATOM 2310 C C . THR A 1 312 ? 37.293 -9.588 4.417 1.00 23.05 312 THR A C 1
ATOM 2312 O O . THR A 1 312 ? 38.470 -9.256 4.566 1.00 23.05 312 THR A O 1
ATOM 2315 N N . ARG A 1 313 ? 36.876 -10.844 4.635 1.00 26.06 313 ARG A N 1
ATOM 2316 C CA . ARG A 1 313 ? 37.807 -11.983 4.743 1.00 26.06 313 ARG A CA 1
ATOM 2317 C C . ARG A 1 313 ? 37.113 -13.339 4.573 1.00 26.06 313 ARG A C 1
ATOM 2319 O O . ARG A 1 313 ? 36.864 -14.008 5.567 1.00 26.06 313 ARG A O 1
ATOM 2326 N N . MET A 1 314 ? 36.863 -13.758 3.330 1.00 25.52 314 MET A N 1
ATOM 2327 C CA . MET A 1 314 ? 36.703 -15.181 2.969 1.00 25.52 314 MET A CA 1
ATOM 2328 C C . MET A 1 314 ? 36.743 -15.403 1.444 1.00 25.52 314 MET A C 1
ATOM 2330 O O . MET A 1 314 ? 35.782 -15.858 0.845 1.00 25.52 314 MET A O 1
ATOM 2334 N N . PHE A 1 315 ? 37.882 -15.099 0.813 1.00 29.45 315 PHE A N 1
ATOM 2335 C CA . PHE A 1 315 ? 38.255 -15.692 -0.477 1.00 29.45 315 PHE A CA 1
ATOM 2336 C C . PHE A 1 315 ? 39.770 -15.933 -0.531 1.00 29.45 315 PHE A C 1
ATOM 2338 O O . PHE A 1 315 ? 40.541 -15.200 0.090 1.00 29.45 315 PHE A O 1
ATOM 2345 N N . SER A 1 316 ? 40.142 -16.966 -1.290 1.00 29.78 316 SER A N 1
ATOM 2346 C CA . SER A 1 316 ? 41.490 -17.503 -1.532 1.00 29.78 316 SER A CA 1
ATOM 2347 C C . SER A 1 316 ? 42.148 -18.287 -0.386 1.00 29.78 316 SER A C 1
ATOM 2349 O O . SER A 1 316 ? 42.260 -17.860 0.763 1.00 29.78 316 SER A O 1
ATOM 2351 N N . GLU A 1 317 ? 42.568 -19.497 -0.750 1.00 28.73 317 GLU A N 1
ATOM 2352 C CA . GLU A 1 317 ? 43.024 -20.575 0.123 1.00 28.73 317 GLU A CA 1
ATOM 2353 C C . GLU A 1 317 ? 44.465 -20.385 0.617 1.00 28.73 317 GLU A C 1
ATOM 2355 O O . GLU A 1 317 ? 45.292 -19.712 -0.001 1.00 28.73 317 GLU A O 1
ATOM 2360 N N . ARG A 1 318 ? 44.814 -21.071 1.712 1.00 25.55 318 ARG A N 1
ATOM 2361 C CA . ARG A 1 318 ? 46.216 -21.248 2.110 1.00 25.55 318 ARG A CA 1
ATOM 2362 C C . ARG A 1 318 ? 46.908 -22.250 1.179 1.00 25.55 318 ARG A C 1
ATOM 2364 O O . ARG A 1 318 ? 46.723 -23.454 1.338 1.00 25.55 318 ARG A O 1
ATOM 2371 N N . LYS A 1 319 ? 47.826 -21.772 0.338 1.00 26.09 319 LYS A N 1
ATOM 2372 C CA . LYS A 1 319 ? 49.041 -22.525 -0.016 1.00 26.09 319 LYS A CA 1
ATOM 2373 C C . LYS A 1 319 ? 50.268 -21.734 0.421 1.00 26.09 319 LYS A C 1
ATOM 2375 O O . LYS A 1 319 ? 50.442 -20.579 0.054 1.00 26.09 319 LYS A O 1
ATOM 2380 N N . THR A 1 320 ? 51.088 -22.361 1.256 1.00 25.25 320 THR A N 1
ATOM 2381 C CA . THR A 1 320 ? 52.270 -21.772 1.892 1.00 25.25 320 THR A CA 1
ATOM 2382 C C . THR A 1 320 ? 53.548 -22.255 1.213 1.00 25.25 320 THR A C 1
ATOM 2384 O O . THR A 1 320 ? 53.923 -23.407 1.418 1.00 25.25 320 THR A O 1
ATOM 2387 N N . VAL A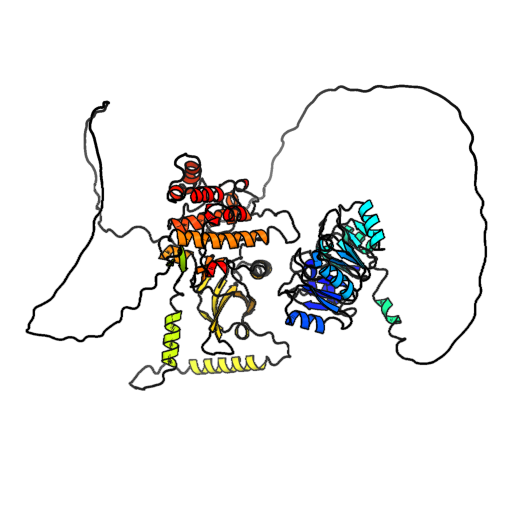 1 321 ? 54.252 -21.377 0.492 1.00 26.28 321 VAL A N 1
ATOM 2388 C CA . VAL A 1 321 ? 55.702 -21.488 0.232 1.00 26.28 321 VAL A CA 1
ATOM 2389 C C . VAL A 1 321 ? 56.292 -20.070 0.173 1.00 26.28 321 VAL A C 1
ATOM 2391 O O . VAL A 1 321 ? 55.726 -19.199 -0.481 1.00 26.28 321 VAL A O 1
ATOM 2394 N N . ASN A 1 322 ? 57.411 -19.835 0.865 1.00 26.27 322 ASN A N 1
ATOM 2395 C CA . ASN A 1 322 ? 58.161 -18.572 0.815 1.00 26.27 322 ASN A CA 1
ATOM 2396 C C . ASN A 1 322 ? 59.000 -18.464 -0.471 1.00 26.27 322 ASN A C 1
ATOM 2398 O O . ASN A 1 322 ? 59.660 -19.443 -0.822 1.00 26.27 322 ASN A O 1
ATOM 2402 N N . PRO A 1 323 ? 59.151 -17.263 -1.051 1.00 28.02 323 PRO A N 1
ATOM 2403 C CA . PRO A 1 323 ? 60.330 -16.896 -1.825 1.00 28.02 323 PRO A CA 1
ATOM 2404 C C . PRO A 1 323 ? 61.292 -16.024 -0.995 1.00 28.02 323 PRO A C 1
ATOM 2406 O O . PRO A 1 323 ? 60.871 -15.121 -0.270 1.00 28.02 323 PRO A O 1
ATOM 2409 N N . ARG A 1 324 ? 62.599 -16.276 -1.124 1.00 24.89 324 ARG A N 1
ATOM 2410 C CA . ARG A 1 324 ? 63.647 -15.286 -0.823 1.00 24.89 324 ARG A CA 1
ATOM 2411 C C . ARG A 1 324 ? 64.021 -14.551 -2.113 1.00 24.89 324 ARG A C 1
ATOM 2413 O O . ARG A 1 324 ? 63.845 -15.085 -3.203 1.00 24.89 324 ARG A O 1
ATOM 2420 N N . SER A 1 325 ? 64.521 -13.333 -1.953 1.00 25.89 325 SER A N 1
ATOM 2421 C CA . SER A 1 325 ? 65.134 -12.507 -2.995 1.00 25.89 325 SER A CA 1
ATOM 2422 C C . SER A 1 325 ? 66.335 -13.186 -3.655 1.00 25.89 325 SER A C 1
ATOM 2424 O O . SER A 1 325 ? 67.088 -13.850 -2.948 1.00 25.89 325 SER A O 1
ATOM 2426 N N . GLU A 1 326 ? 66.577 -12.919 -4.944 1.00 26.53 326 GLU A N 1
ATOM 2427 C CA . GLU A 1 326 ? 67.729 -12.103 -5.382 1.00 26.53 326 GLU A CA 1
ATOM 2428 C C . GLU A 1 326 ? 67.705 -11.784 -6.893 1.00 26.53 326 GLU A C 1
ATOM 2430 O O . GLU A 1 326 ? 66.768 -12.138 -7.608 1.00 26.53 326 GLU A O 1
ATOM 2435 N N . THR A 1 327 ? 68.672 -10.966 -7.307 1.00 26.55 327 THR A N 1
ATOM 2436 C CA . THR A 1 327 ? 68.746 -10.134 -8.519 1.00 26.55 327 THR A CA 1
ATOM 2437 C C . THR A 1 327 ? 69.331 -10.810 -9.767 1.00 26.55 327 THR A C 1
ATOM 2439 O O . THR A 1 327 ? 70.117 -11.739 -9.657 1.00 26.55 327 THR A O 1
ATOM 2442 N N . GLU A 1 328 ? 68.986 -10.236 -10.931 1.00 26.00 328 GLU A N 1
ATOM 2443 C CA . GLU A 1 328 ? 69.790 -10.086 -12.169 1.00 26.00 328 GLU A CA 1
ATOM 2444 C C . GLU A 1 328 ? 70.646 -11.264 -12.698 1.00 26.00 328 GLU A C 1
ATOM 2446 O O . GLU A 1 328 ? 71.641 -11.649 -12.096 1.00 26.00 328 GLU A O 1
ATOM 2451 N N . ALA A 1 329 ? 70.414 -11.681 -13.957 1.00 26.56 329 ALA A N 1
ATOM 2452 C CA . ALA A 1 329 ? 71.205 -11.169 -15.099 1.00 26.56 329 ALA A CA 1
ATOM 2453 C C . ALA A 1 329 ? 70.962 -11.901 -16.448 1.00 26.56 329 ALA A C 1
ATOM 2455 O O . ALA A 1 329 ? 70.840 -13.118 -16.510 1.00 26.56 329 ALA A O 1
ATOM 2456 N N . HIS A 1 330 ? 71.057 -11.113 -17.528 1.00 27.67 330 HIS A N 1
ATOM 2457 C CA . HIS A 1 330 ? 71.556 -11.449 -18.877 1.00 27.67 330 HIS A CA 1
ATOM 2458 C C . HIS A 1 330 ? 70.800 -12.357 -19.892 1.00 27.67 330 HIS A C 1
ATOM 2460 O O . HIS A 1 330 ? 70.855 -13.579 -19.835 1.00 27.67 330 HIS A O 1
ATOM 2466 N N . LYS A 1 331 ? 70.402 -11.665 -20.982 1.00 28.02 331 LYS A N 1
ATOM 2467 C CA . LYS A 1 331 ? 70.776 -11.872 -22.410 1.00 28.02 331 LYS A CA 1
ATOM 2468 C C . LYS A 1 331 ? 69.877 -12.680 -23.365 1.00 28.02 331 LYS A C 1
ATOM 2470 O O . LYS A 1 331 ? 69.634 -13.856 -23.149 1.00 28.02 331 LYS A O 1
ATOM 2475 N N . ASP A 1 332 ? 69.540 -11.980 -24.462 1.00 25.77 332 ASP A N 1
ATOM 2476 C CA . ASP A 1 332 ? 69.690 -12.315 -25.898 1.00 25.77 332 ASP A CA 1
ATOM 2477 C C . ASP A 1 332 ? 69.135 -13.659 -26.438 1.00 25.77 332 ASP A C 1
ATOM 2479 O O . ASP A 1 332 ? 69.306 -14.699 -25.821 1.00 25.77 332 ASP A O 1
ATOM 2483 N N . ALA A 1 333 ? 68.581 -13.785 -27.654 1.00 27.25 333 ALA A N 1
ATOM 2484 C CA . ALA A 1 333 ? 68.054 -12.865 -28.681 1.00 27.25 333 ALA A CA 1
ATOM 2485 C C . ALA A 1 333 ? 67.367 -13.719 -29.795 1.00 27.25 333 ALA A C 1
ATOM 2487 O O . ALA A 1 333 ? 67.542 -14.936 -29.814 1.00 27.25 333 ALA A O 1
ATOM 2488 N N . GLY A 1 334 ? 66.650 -13.093 -30.743 1.00 27.59 334 GLY A N 1
ATOM 2489 C CA . GLY A 1 334 ? 65.948 -13.751 -31.875 1.00 27.59 334 GLY A CA 1
ATOM 2490 C C . GLY A 1 334 ? 64.426 -13.799 -31.645 1.00 27.59 334 GLY A C 1
ATOM 2491 O O . GLY A 1 334 ? 63.997 -14.295 -30.609 1.00 27.59 334 GLY A O 1
ATOM 2492 N N . SER A 1 335 ? 63.540 -13.176 -32.435 1.00 28.75 335 SER A N 1
ATOM 2493 C CA . SER A 1 335 ? 63.395 -13.159 -33.910 1.00 28.75 335 SER A CA 1
ATOM 2494 C C . SER A 1 335 ? 63.003 -14.557 -34.450 1.00 28.75 335 SER A C 1
ATOM 2496 O O . SER A 1 335 ? 63.572 -15.554 -34.020 1.00 28.75 335 SER A O 1
ATOM 2498 N N . ASP A 1 336 ? 61.976 -14.747 -35.290 1.00 27.39 336 ASP A N 1
ATOM 2499 C CA . ASP A 1 336 ? 61.222 -13.805 -36.137 1.00 27.39 336 ASP A CA 1
ATOM 2500 C C . ASP A 1 336 ? 59.713 -14.132 -36.273 1.00 27.39 336 ASP A C 1
ATOM 2502 O O . ASP A 1 336 ? 59.224 -15.200 -35.906 1.00 27.39 336 ASP A O 1
ATOM 2506 N N . SER A 1 337 ? 58.987 -13.173 -36.854 1.00 27.81 337 SER A N 1
ATOM 2507 C CA . SER A 1 337 ? 57.712 -13.320 -37.582 1.00 27.81 337 SER A CA 1
ATOM 2508 C C . SER A 1 337 ? 57.853 -14.268 -38.805 1.00 27.81 337 SER A C 1
ATOM 2510 O O . SER A 1 337 ? 58.970 -14.601 -39.175 1.00 27.81 337 SER A O 1
ATOM 2512 N N . SER A 1 338 ? 56.850 -14.734 -39.563 1.00 28.55 338 SER A N 1
ATOM 2513 C CA . SER A 1 338 ? 55.408 -14.453 -39.764 1.00 28.55 338 SER A CA 1
ATOM 2514 C C . SER A 1 338 ? 54.837 -15.514 -40.733 1.00 28.55 338 SER A C 1
ATOM 2516 O O . SER A 1 338 ? 55.623 -16.045 -41.510 1.00 28.55 338 SER A O 1
ATOM 2518 N N . SER A 1 339 ? 53.498 -15.676 -40.776 1.00 28.06 339 SER A N 1
ATOM 2519 C CA . SER A 1 339 ? 52.686 -16.121 -41.949 1.00 28.06 339 SER A CA 1
ATOM 2520 C C . SER A 1 339 ? 52.993 -17.519 -42.577 1.00 28.06 339 SER A C 1
ATOM 2522 O O . SER A 1 339 ? 54.014 -18.130 -42.306 1.00 28.06 339 SER A O 1
ATOM 2524 N N . ASP A 1 340 ? 52.134 -18.180 -43.369 1.00 27.69 340 ASP A N 1
ATOM 2525 C CA . ASP A 1 340 ? 50.773 -17.879 -43.840 1.00 27.69 340 ASP A CA 1
ATOM 2526 C C . ASP A 1 340 ? 49.944 -19.168 -44.119 1.00 27.69 340 ASP A C 1
ATOM 2528 O O . ASP A 1 340 ? 50.485 -20.257 -44.291 1.00 27.69 340 ASP A O 1
ATOM 2532 N N . SER A 1 341 ? 48.622 -18.995 -44.187 1.00 28.23 341 SER A N 1
ATOM 2533 C CA . SER A 1 341 ? 47.575 -19.735 -44.927 1.00 28.23 341 SER A CA 1
ATOM 2534 C C . SER A 1 341 ? 47.871 -21.049 -45.696 1.00 28.23 341 SER A C 1
ATOM 2536 O O . SER A 1 341 ? 48.645 -21.043 -46.647 1.00 28.23 341 SER A O 1
ATOM 2538 N N . ALA A 1 342 ? 47.056 -22.105 -45.460 1.00 27.98 342 ALA A N 1
ATOM 2539 C CA . ALA A 1 342 ? 46.131 -22.722 -46.457 1.00 27.98 342 ALA A CA 1
ATOM 2540 C C . ALA A 1 342 ? 45.475 -24.066 -46.007 1.00 27.98 342 ALA A C 1
ATOM 2542 O O . ALA A 1 342 ? 46.070 -24.873 -45.300 1.00 27.98 342 ALA A O 1
ATOM 2543 N N . LYS A 1 343 ? 44.234 -24.323 -46.469 1.00 30.14 343 LYS A N 1
ATOM 2544 C CA . LYS A 1 343 ? 43.505 -25.631 -46.463 1.00 30.14 343 LYS A CA 1
ATOM 2545 C C . LYS A 1 343 ? 43.701 -26.339 -47.844 1.00 30.14 343 LYS A C 1
ATOM 2547 O O . LYS A 1 343 ? 44.408 -25.740 -48.653 1.00 30.14 343 LYS A O 1
ATOM 2552 N N . PRO A 1 344 ? 43.035 -27.468 -48.240 1.00 41.88 344 PRO A N 1
ATOM 2553 C CA . PRO A 1 344 ? 42.124 -28.418 -47.546 1.00 41.88 344 PRO A CA 1
ATOM 2554 C C . PRO A 1 344 ? 42.367 -29.937 -47.838 1.00 41.88 344 PRO A C 1
ATOM 2556 O O . PRO A 1 344 ? 43.164 -30.276 -48.706 1.00 41.88 344 PRO A O 1
ATOM 2559 N N . SER A 1 345 ? 41.597 -30.857 -47.208 1.00 26.84 345 SER A N 1
ATOM 2560 C CA . SER A 1 345 ? 40.657 -31.827 -47.872 1.00 26.84 345 SER A CA 1
ATOM 2561 C C . SER A 1 345 ? 40.346 -33.149 -47.101 1.00 26.84 345 SER A C 1
ATOM 2563 O O . SER A 1 345 ? 41.263 -33.805 -46.634 1.00 26.84 345 SER A O 1
ATOM 2565 N N . THR A 1 346 ? 39.044 -33.537 -47.054 1.00 30.45 346 THR A N 1
ATOM 2566 C CA . THR A 1 346 ? 38.419 -34.915 -47.039 1.00 30.45 346 THR A CA 1
ATOM 2567 C C . THR A 1 346 ? 38.874 -36.001 -46.017 1.00 30.45 346 THR A C 1
ATOM 2569 O O . THR A 1 346 ? 40.064 -36.154 -45.809 1.00 30.45 346 THR A O 1
ATOM 2572 N N . ASN A 1 347 ? 38.077 -36.896 -45.381 1.00 30.11 347 ASN A N 1
ATOM 2573 C CA . ASN A 1 347 ? 36.647 -37.340 -45.328 1.00 30.11 347 ASN A CA 1
ATOM 2574 C C . ASN A 1 347 ? 36.426 -38.156 -43.998 1.00 30.11 347 ASN A C 1
ATOM 2576 O O . ASN A 1 347 ? 37.405 -38.378 -43.294 1.00 30.11 347 ASN A O 1
ATOM 2580 N N . GLY A 1 348 ? 35.266 -38.699 -43.560 1.00 27.97 348 GLY A N 1
ATOM 2581 C CA . GLY A 1 348 ? 33.844 -38.631 -43.975 1.00 27.97 348 GLY A CA 1
ATOM 2582 C C . GLY A 1 348 ? 32.997 -39.884 -43.567 1.00 27.97 348 GLY A C 1
ATOM 2583 O O . GLY A 1 348 ? 33.438 -40.994 -43.833 1.00 27.97 348 GLY A O 1
ATOM 2584 N N . ASN A 1 349 ? 31.764 -39.700 -43.033 1.00 29.95 349 ASN A N 1
ATOM 2585 C CA . ASN A 1 349 ? 30.660 -40.691 -42.783 1.00 29.95 349 ASN A CA 1
ATOM 2586 C C . ASN A 1 349 ? 30.826 -41.846 -41.738 1.00 29.95 349 ASN A C 1
ATOM 2588 O O . ASN A 1 349 ? 31.928 -42.331 -41.542 1.00 29.95 349 ASN A O 1
ATOM 2592 N N . MET A 1 350 ? 29.780 -42.447 -41.109 1.00 29.56 350 MET A N 1
ATOM 2593 C CA . MET A 1 350 ? 28.426 -42.018 -40.634 1.00 29.56 350 MET A CA 1
ATOM 2594 C C . MET A 1 350 ? 27.692 -43.167 -39.850 1.00 29.56 350 MET A C 1
ATOM 2596 O O . MET A 1 350 ? 27.784 -44.299 -40.303 1.00 29.56 350 MET A O 1
ATOM 2600 N N . ARG A 1 351 ? 26.837 -42.856 -38.835 1.00 28.20 351 ARG A N 1
ATOM 2601 C CA . ARG A 1 351 ? 25.652 -43.648 -38.313 1.00 28.20 351 ARG A CA 1
ATOM 2602 C C . ARG A 1 351 ? 25.892 -45.076 -37.712 1.00 28.20 351 ARG A C 1
ATOM 2604 O O . ARG A 1 351 ? 26.931 -45.659 -37.961 1.00 28.20 351 ARG A O 1
ATOM 2611 N N . SER A 1 352 ? 25.036 -45.729 -36.888 1.00 26.59 352 SER A N 1
ATOM 2612 C CA . SER A 1 352 ? 23.704 -45.473 -36.249 1.00 26.59 352 SER A CA 1
ATOM 2613 C C . SER A 1 352 ? 23.431 -46.425 -35.036 1.00 26.59 352 SER A C 1
ATOM 2615 O O . SER A 1 352 ? 24.289 -47.224 -34.684 1.00 26.59 352 SER A O 1
ATOM 2617 N N . VAL A 1 353 ? 22.240 -46.353 -34.407 1.00 29.36 353 VAL A N 1
ATOM 2618 C CA . VAL A 1 353 ? 21.843 -46.893 -33.070 1.00 29.36 353 VAL A CA 1
ATOM 2619 C C . VAL A 1 353 ? 20.572 -47.780 -33.169 1.00 29.36 353 VAL A C 1
ATOM 2621 O O . VAL A 1 353 ? 19.666 -47.348 -33.887 1.00 29.36 353 VAL A O 1
ATOM 2624 N N . PRO A 1 354 ? 20.457 -48.975 -32.515 1.00 40.03 354 PRO A N 1
ATOM 2625 C CA . PRO A 1 354 ? 19.550 -49.111 -31.342 1.00 40.03 354 PRO A CA 1
ATOM 2626 C C . PRO A 1 354 ? 19.815 -50.228 -30.274 1.00 40.03 354 PRO A C 1
ATOM 2628 O O . PRO A 1 354 ? 20.602 -51.148 -30.445 1.00 40.03 354 PRO A O 1
ATOM 2631 N N . GLN A 1 355 ? 19.065 -50.076 -29.170 1.00 26.78 355 GLN A N 1
ATOM 2632 C CA . GLN A 1 355 ? 18.602 -50.949 -28.056 1.00 26.78 355 GLN A CA 1
ATOM 2633 C C . GLN A 1 355 ? 18.707 -52.502 -28.071 1.00 26.78 355 GLN A C 1
ATOM 2635 O O . GLN A 1 355 ? 18.343 -53.132 -29.058 1.00 26.78 355 GLN A O 1
ATOM 2640 N N . ALA A 1 356 ? 18.926 -53.092 -26.871 1.00 24.95 356 ALA A N 1
ATOM 2641 C CA . ALA A 1 356 ? 18.094 -54.164 -26.258 1.00 24.95 356 ALA A CA 1
ATOM 2642 C C . ALA A 1 356 ? 18.420 -54.436 -24.752 1.00 24.95 356 ALA A C 1
ATOM 2644 O O . ALA A 1 356 ? 19.507 -54.124 -24.273 1.00 24.95 356 ALA A O 1
ATOM 2645 N N . GLN A 1 357 ? 17.470 -55.042 -24.024 1.00 25.09 357 GLN A N 1
ATOM 2646 C CA . GLN A 1 357 ? 17.494 -55.591 -22.638 1.00 25.09 357 GLN A CA 1
ATOM 2647 C C . GLN A 1 357 ? 16.820 -57.003 -22.698 1.00 25.09 357 GLN A C 1
ATOM 2649 O O . GLN A 1 357 ? 16.324 -57.314 -23.785 1.00 25.09 357 GLN A O 1
ATOM 2654 N N . PRO A 1 358 ? 16.630 -57.834 -21.631 1.00 48.62 358 PRO A N 1
ATOM 2655 C CA . PRO A 1 358 ? 17.183 -57.919 -20.257 1.00 48.62 358 PRO A CA 1
ATOM 2656 C C . PRO A 1 358 ? 17.538 -59.398 -19.836 1.00 48.62 358 PRO A C 1
ATOM 2658 O O . PRO A 1 358 ? 17.796 -60.221 -20.705 1.00 48.62 358 PRO A O 1
ATOM 2661 N N . THR A 1 359 ? 17.438 -59.737 -18.524 1.00 24.31 359 THR A N 1
ATOM 2662 C CA . THR A 1 359 ? 17.396 -61.063 -17.796 1.00 24.31 359 THR A CA 1
ATOM 2663 C C . THR A 1 359 ? 18.648 -61.445 -16.960 1.00 24.31 359 THR A C 1
ATOM 2665 O O . THR A 1 359 ? 19.762 -61.327 -17.445 1.00 24.31 359 THR A O 1
ATOM 2668 N N . GLN A 1 360 ? 18.548 -61.549 -15.611 1.00 27.92 360 GLN A N 1
ATOM 2669 C CA . GLN A 1 360 ? 18.253 -62.727 -14.729 1.00 27.92 360 GLN A CA 1
ATOM 2670 C C . GLN A 1 360 ? 19.387 -63.796 -14.716 1.00 27.92 360 GLN A C 1
ATOM 2672 O O . GLN A 1 360 ? 20.004 -64.001 -15.746 1.00 27.92 360 GLN A O 1
ATOM 2677 N N . GLN A 1 361 ? 19.746 -64.523 -13.638 1.00 25.39 361 GLN A N 1
ATOM 2678 C CA . GLN A 1 361 ? 19.208 -64.722 -12.270 1.00 25.39 361 GLN A CA 1
ATOM 2679 C C . GLN A 1 361 ? 20.257 -65.480 -11.391 1.00 25.39 361 GLN A C 1
ATOM 2681 O O . GLN A 1 361 ? 20.983 -66.284 -11.958 1.00 25.39 361 GLN A O 1
ATOM 2686 N N . THR A 1 362 ? 20.234 -65.343 -10.042 1.00 23.58 362 THR A N 1
ATOM 2687 C CA . THR A 1 362 ? 20.653 -66.360 -9.003 1.00 23.58 362 THR A CA 1
ATOM 2688 C C . THR A 1 362 ? 22.082 -66.985 -9.023 1.00 23.58 362 THR A C 1
ATOM 2690 O O . THR A 1 362 ? 22.755 -66.978 -10.036 1.00 23.58 362 THR A O 1
ATOM 2693 N N . SER A 1 363 ? 22.662 -67.575 -7.960 1.00 25.22 363 SER A N 1
ATOM 2694 C CA . SER A 1 363 ? 22.367 -67.671 -6.510 1.00 25.22 363 SER A CA 1
ATOM 2695 C C . SER A 1 363 ? 23.625 -68.105 -5.713 1.00 25.22 363 SER A C 1
ATOM 2697 O O . SER A 1 363 ? 24.636 -68.491 -6.284 1.00 25.22 363 SER A O 1
ATOM 2699 N N . GLN A 1 364 ? 23.498 -68.042 -4.382 1.00 25.11 364 GLN A N 1
ATOM 2700 C CA . GLN A 1 364 ? 24.318 -68.606 -3.285 1.00 25.11 364 GLN A CA 1
ATOM 2701 C C . GLN A 1 364 ? 24.853 -70.044 -3.564 1.00 25.11 364 GLN A C 1
ATOM 2703 O O . GLN A 1 364 ? 24.299 -70.725 -4.418 1.00 25.11 364 GLN A O 1
ATOM 2708 N N . SER A 1 365 ? 25.857 -70.612 -2.875 1.00 23.23 365 SER A N 1
ATOM 2709 C CA . SER A 1 365 ? 26.354 -70.424 -1.491 1.00 23.23 365 SER A CA 1
ATOM 2710 C C . SER A 1 365 ? 27.724 -71.099 -1.275 1.00 23.23 365 SER A C 1
ATOM 2712 O O . SER A 1 365 ? 27.957 -72.098 -1.938 1.00 23.23 365 SER A O 1
ATOM 2714 N N . GLU A 1 366 ? 28.520 -70.696 -0.265 1.00 24.80 366 GLU A N 1
ATOM 2715 C CA . GLU A 1 366 ? 29.139 -71.632 0.715 1.00 24.80 366 GLU A CA 1
ATOM 2716 C C . GLU A 1 366 ? 29.869 -70.928 1.891 1.00 24.80 366 GLU A C 1
ATOM 2718 O O . GLU A 1 366 ? 30.212 -69.746 1.835 1.00 24.80 366 GLU A O 1
ATOM 2723 N N . LYS A 1 367 ? 30.029 -71.664 2.999 1.00 22.48 367 LYS A N 1
ATOM 2724 C CA . LYS A 1 367 ? 30.663 -71.339 4.303 1.00 22.48 367 LYS A CA 1
ATOM 2725 C C . LYS A 1 367 ? 31.179 -72.681 4.879 1.00 22.48 367 LYS A C 1
ATOM 2727 O O . LYS A 1 367 ? 30.546 -73.681 4.537 1.00 22.48 367 LYS A O 1
ATOM 2732 N N . PRO A 1 368 ? 32.200 -72.759 5.773 1.00 32.81 368 PRO A N 1
ATOM 2733 C CA . PRO A 1 368 ? 32.223 -72.020 7.051 1.00 32.81 368 PRO A CA 1
ATOM 2734 C C . PRO A 1 368 ? 33.610 -71.616 7.640 1.00 32.81 368 PRO A C 1
ATOM 2736 O O . PRO A 1 368 ? 34.644 -71.954 7.090 1.00 32.81 368 PRO A O 1
ATOM 2739 N N . ALA A 1 369 ? 33.538 -70.868 8.763 1.00 26.72 369 ALA A N 1
ATOM 2740 C CA . ALA A 1 369 ? 34.350 -70.843 10.014 1.00 26.72 369 ALA A CA 1
ATOM 2741 C C . ALA A 1 369 ? 35.871 -71.173 10.004 1.00 26.72 369 ALA A C 1
ATOM 2743 O O . ALA A 1 369 ? 36.320 -72.055 9.292 1.00 26.72 369 ALA A O 1
ATOM 2744 N N . ASP A 1 370 ? 36.731 -70.556 10.830 1.00 25.09 370 ASP A N 1
ATOM 2745 C CA . ASP A 1 370 ? 36.580 -70.119 12.241 1.00 25.09 370 ASP A CA 1
ATOM 2746 C C . ASP A 1 370 ? 37.547 -68.931 12.535 1.00 25.09 370 ASP A C 1
ATOM 2748 O O . ASP A 1 370 ? 38.648 -68.915 11.997 1.00 25.09 370 ASP A O 1
ATOM 2752 N N . GLY A 1 371 ? 37.150 -67.806 13.157 1.00 27.56 371 GLY A N 1
ATOM 2753 C CA . GLY A 1 371 ? 37.293 -67.529 14.608 1.00 27.56 371 GLY A CA 1
ATOM 2754 C C . GLY A 1 371 ? 38.562 -66.689 14.910 1.00 27.56 371 GLY A C 1
ATOM 2755 O O . GLY A 1 371 ? 39.617 -66.978 14.372 1.00 27.56 371 GLY A O 1
ATOM 2756 N N . SER A 1 372 ? 38.616 -65.620 15.720 1.00 25.22 372 SER A N 1
ATOM 2757 C CA . SER A 1 372 ? 37.644 -64.822 16.498 1.00 25.22 372 SER A CA 1
ATOM 2758 C C . SER A 1 372 ? 38.194 -63.372 16.639 1.00 25.22 372 SER A C 1
ATOM 2760 O O . SER A 1 372 ? 39.368 -63.143 16.375 1.00 25.22 372 SER A O 1
ATOM 2762 N N . VAL A 1 373 ? 37.396 -62.330 16.920 1.00 27.30 373 VAL A N 1
ATOM 2763 C CA . VAL A 1 373 ? 37.212 -61.685 18.250 1.00 27.30 373 VAL A CA 1
ATOM 2764 C C . VAL A 1 373 ? 36.069 -60.647 18.143 1.00 27.30 373 VAL A C 1
ATOM 2766 O O . VAL A 1 373 ? 35.791 -60.121 17.069 1.00 27.30 373 VAL A O 1
ATOM 2769 N N . LYS A 1 374 ? 35.361 -60.381 19.252 1.00 27.31 374 LYS A N 1
ATOM 2770 C CA . LYS A 1 374 ? 34.076 -59.651 19.304 1.00 27.31 374 LYS A CA 1
ATOM 2771 C C . LYS A 1 374 ? 34.204 -58.150 19.620 1.00 27.31 374 LYS A C 1
ATOM 2773 O O . LYS A 1 374 ? 34.832 -57.800 20.614 1.00 27.31 374 LYS A O 1
ATOM 2778 N N . THR A 1 375 ? 33.370 -57.331 18.975 1.00 25.98 375 THR A N 1
ATOM 2779 C CA . THR A 1 375 ? 32.773 -56.113 19.572 1.00 25.98 375 THR A CA 1
ATOM 2780 C C . THR A 1 375 ? 31.316 -55.946 19.111 1.00 25.98 375 THR A C 1
ATOM 2782 O O . THR A 1 375 ? 30.893 -56.552 18.129 1.00 25.98 375 THR A O 1
ATOM 2785 N N . LYS A 1 376 ? 30.492 -55.256 19.913 1.00 27.83 376 LYS A N 1
ATOM 2786 C CA . LYS A 1 376 ? 29.019 -55.382 19.897 1.00 27.83 376 LYS A CA 1
ATOM 2787 C C . LYS A 1 376 ? 28.318 -54.562 18.805 1.00 27.83 376 LYS A C 1
ATOM 2789 O O . LYS A 1 376 ? 28.648 -53.405 18.587 1.00 27.83 376 LYS A O 1
ATOM 2794 N N . ASN A 1 377 ? 27.247 -55.141 18.255 1.00 26.53 377 ASN A N 1
ATOM 2795 C CA . ASN A 1 377 ? 26.215 -54.436 17.489 1.00 26.53 377 ASN A CA 1
ATOM 2796 C C . ASN A 1 377 ? 25.475 -53.382 18.331 1.00 26.53 377 ASN A C 1
ATOM 2798 O O . ASN A 1 377 ? 24.965 -53.703 19.406 1.00 26.53 377 ASN A O 1
ATOM 2802 N N . SER A 1 378 ? 25.226 -52.222 17.728 1.00 28.19 378 SER A N 1
ATOM 2803 C CA . SER A 1 378 ? 24.002 -51.439 17.925 1.00 28.19 378 SER A CA 1
ATOM 2804 C C . SER A 1 378 ? 23.440 -51.084 16.549 1.00 28.19 378 SER A C 1
ATOM 2806 O O . SER A 1 378 ? 24.130 -50.469 15.743 1.00 28.19 378 SER A O 1
ATOM 2808 N N . LYS A 1 379 ? 22.203 -51.507 16.260 1.00 36.06 379 LYS A N 1
ATOM 2809 C CA . LYS A 1 379 ? 21.512 -51.151 15.014 1.00 36.06 379 LYS A CA 1
ATOM 2810 C C . LYS A 1 379 ? 21.053 -49.694 15.093 1.00 36.06 379 LYS A C 1
ATOM 2812 O O . LYS A 1 379 ? 20.052 -49.431 15.758 1.00 36.06 379 LYS A O 1
ATOM 2817 N N . GLU A 1 380 ? 21.705 -48.787 14.377 1.00 32.19 380 GLU A N 1
ATOM 2818 C CA . GLU A 1 380 ? 21.014 -47.581 13.916 1.00 32.19 380 GLU A CA 1
ATOM 2819 C C . GLU A 1 380 ? 20.149 -47.945 12.704 1.00 32.19 380 GLU A C 1
ATOM 2821 O O . GLU A 1 380 ? 20.559 -48.700 11.822 1.00 32.19 380 GLU A O 1
ATOM 2826 N N . LYS A 1 381 ? 18.903 -47.467 12.708 1.00 35.81 381 LYS A N 1
ATOM 2827 C CA . LYS A 1 381 ? 18.068 -47.436 11.508 1.00 35.81 381 LYS A CA 1
ATOM 2828 C C . LYS A 1 381 ? 18.387 -46.128 10.800 1.00 35.81 381 LYS A C 1
ATOM 2830 O O . LYS A 1 381 ? 18.102 -45.078 11.374 1.00 35.81 381 LYS A O 1
ATOM 2835 N N . ASP A 1 382 ? 18.893 -46.192 9.573 1.00 35.72 382 ASP A N 1
ATOM 2836 C CA . ASP A 1 382 ? 18.944 -45.014 8.709 1.00 35.72 382 ASP A CA 1
ATOM 2837 C C . ASP A 1 382 ? 17.524 -44.461 8.528 1.00 35.72 382 ASP A C 1
ATOM 2839 O O . ASP A 1 382 ? 16.641 -45.110 7.958 1.00 35.72 382 ASP A O 1
ATOM 2843 N N . LEU A 1 383 ? 17.291 -43.264 9.066 1.00 36.03 383 LEU A N 1
ATOM 2844 C CA . LEU A 1 383 ? 16.090 -42.483 8.797 1.00 36.03 383 LEU A CA 1
ATOM 2845 C C . LEU A 1 383 ? 16.227 -41.835 7.408 1.00 36.03 383 LEU A C 1
ATOM 2847 O O . LEU A 1 383 ? 17.329 -41.405 7.055 1.00 36.03 383 LEU A O 1
ATOM 2851 N N . PRO A 1 384 ? 15.145 -41.722 6.614 1.00 43.00 384 PRO A N 1
ATOM 2852 C CA . PRO A 1 384 ? 15.224 -41.110 5.293 1.00 43.00 384 PRO A CA 1
ATOM 2853 C C . PRO A 1 384 ? 15.737 -39.668 5.376 1.00 43.00 384 PRO A C 1
ATOM 2855 O O . PRO A 1 384 ? 15.194 -38.839 6.109 1.00 43.00 384 PRO A O 1
ATOM 2858 N N . VAL A 1 385 ? 16.766 -39.346 4.590 1.00 48.84 385 VAL A N 1
ATOM 2859 C CA . VAL A 1 385 ? 17.244 -37.966 4.452 1.00 48.84 385 VAL A CA 1
ATOM 2860 C C . VAL A 1 385 ? 16.230 -37.189 3.614 1.00 48.84 385 VAL A C 1
ATOM 2862 O O . VAL A 1 385 ? 16.302 -37.187 2.386 1.00 48.84 385 VAL A O 1
ATOM 2865 N N . HIS A 1 386 ? 15.276 -36.532 4.278 1.00 60.34 386 HIS A N 1
ATOM 2866 C CA . HIS A 1 386 ? 14.331 -35.629 3.620 1.00 60.34 386 HIS A CA 1
ATOM 2867 C C . HIS A 1 386 ? 15.091 -34.548 2.836 1.00 60.34 386 HIS A C 1
ATOM 2869 O O . HIS A 1 386 ? 15.910 -33.808 3.397 1.00 60.34 386 HIS A O 1
ATOM 2875 N N . LYS A 1 387 ? 14.831 -34.465 1.527 1.00 80.75 387 LYS A N 1
ATOM 2876 C CA . LYS A 1 387 ? 15.390 -33.425 0.658 1.00 80.75 387 LYS A CA 1
ATOM 2877 C C . LYS A 1 387 ? 14.730 -32.085 0.979 1.00 80.75 387 LYS A C 1
ATOM 2879 O O . LYS A 1 387 ? 13.527 -32.024 1.201 1.00 80.75 387 LYS A O 1
ATOM 2884 N N . ARG A 1 388 ? 15.516 -31.002 0.961 1.00 90.56 388 ARG A N 1
ATOM 2885 C CA . ARG A 1 388 ? 15.025 -29.631 1.221 1.00 90.56 388 ARG A CA 1
ATOM 2886 C C . ARG A 1 388 ? 14.027 -29.131 0.165 1.00 90.56 388 ARG A C 1
ATOM 2888 O O . ARG A 1 388 ? 13.227 -28.254 0.457 1.00 90.56 388 ARG A O 1
ATOM 2895 N N . PHE A 1 389 ? 14.119 -29.683 -1.040 1.00 93.38 389 PHE A N 1
ATOM 2896 C CA . PHE A 1 389 ? 13.299 -29.387 -2.205 1.00 93.38 389 PHE A CA 1
ATOM 2897 C C . PHE A 1 389 ? 13.102 -30.701 -2.968 1.00 93.38 389 PHE A C 1
ATOM 2899 O O . PHE A 1 389 ? 14.059 -31.466 -3.129 1.00 93.38 389 PHE A O 1
ATOM 2906 N N . GLU A 1 390 ? 11.877 -30.986 -3.396 1.00 93.19 390 GLU A N 1
ATOM 2907 C CA . GLU A 1 390 ? 11.538 -32.209 -4.124 1.00 93.19 390 GLU A CA 1
ATOM 2908 C C . GLU A 1 390 ? 10.479 -31.925 -5.192 1.00 93.19 390 GLU A C 1
ATOM 2910 O O . GLU A 1 390 ? 9.435 -31.346 -4.903 1.00 93.19 390 GLU A O 1
ATOM 2915 N N . ILE A 1 391 ? 10.754 -32.338 -6.432 1.00 92.62 391 ILE A N 1
ATOM 2916 C CA . ILE A 1 391 ? 9.797 -32.292 -7.542 1.00 92.62 391 ILE A CA 1
ATOM 2917 C C . ILE A 1 391 ? 9.040 -33.621 -7.556 1.00 92.62 391 ILE A C 1
ATOM 2919 O O . ILE A 1 391 ? 9.660 -34.684 -7.613 1.00 92.62 391 ILE A O 1
ATOM 2923 N N . LEU A 1 392 ? 7.711 -33.555 -7.512 1.00 91.06 392 LEU A N 1
ATOM 2924 C CA . LEU A 1 392 ? 6.836 -34.726 -7.497 1.00 91.06 392 LEU A CA 1
ATOM 2925 C C . LEU A 1 392 ? 6.541 -35.220 -8.932 1.00 91.06 392 LEU A C 1
ATOM 2927 O O . LEU A 1 392 ? 6.685 -34.443 -9.884 1.00 91.06 392 LEU A O 1
ATOM 2931 N N . PRO A 1 393 ? 6.132 -36.490 -9.135 1.00 84.44 393 PRO A N 1
ATOM 2932 C CA . PRO A 1 393 ? 5.920 -37.072 -10.469 1.00 84.44 393 PRO A CA 1
ATOM 2933 C C . PRO A 1 393 ? 4.915 -36.322 -11.361 1.00 84.44 393 PRO A C 1
ATOM 2935 O O . PRO A 1 393 ? 5.077 -36.285 -12.578 1.00 84.44 393 PRO A O 1
ATOM 2938 N N . GLU A 1 394 ? 3.907 -35.677 -10.774 1.00 85.56 394 GLU A N 1
ATOM 2939 C CA . GLU A 1 394 ? 2.925 -34.812 -11.444 1.00 85.56 394 GLU A CA 1
ATOM 2940 C C . GLU A 1 394 ? 3.480 -33.416 -11.831 1.00 85.56 394 GLU A C 1
ATOM 2942 O O . GLU A 1 394 ? 2.781 -32.549 -12.375 1.00 85.56 394 GLU A O 1
ATOM 2947 N N . GLY A 1 395 ? 4.760 -33.169 -11.543 1.00 80.31 395 GLY A N 1
ATOM 2948 C CA . GLY A 1 395 ? 5.475 -31.929 -11.826 1.00 80.31 395 GLY A CA 1
ATOM 2949 C C . GLY A 1 395 ? 5.075 -30.753 -10.934 1.00 80.31 395 GLY A C 1
ATOM 2950 O O . GLY A 1 395 ? 5.308 -29.611 -11.320 1.00 80.31 395 GLY A O 1
ATOM 2951 N N . THR A 1 396 ? 4.420 -31.000 -9.800 1.00 90.00 396 THR A N 1
ATOM 2952 C CA . THR A 1 396 ? 4.367 -30.083 -8.646 1.00 90.00 396 THR A CA 1
ATOM 2953 C C . THR A 1 396 ? 5.676 -30.209 -7.850 1.00 90.00 396 THR A C 1
ATOM 2955 O O . THR A 1 396 ? 6.568 -30.975 -8.224 1.00 90.00 396 THR A O 1
ATOM 2958 N N . HIS A 1 397 ? 5.841 -29.446 -6.770 1.00 94.69 397 HIS A N 1
ATOM 2959 C CA . HIS A 1 397 ? 7.020 -29.568 -5.914 1.00 94.69 397 HIS A CA 1
ATOM 2960 C C . HIS A 1 397 ? 6.726 -29.183 -4.459 1.00 94.69 397 HIS A C 1
ATOM 2962 O O . HIS A 1 397 ? 5.798 -28.420 -4.176 1.00 94.69 397 HIS A O 1
ATOM 2968 N N . LEU A 1 398 ? 7.551 -29.694 -3.547 1.00 93.44 398 LEU A N 1
ATOM 2969 C CA . LEU A 1 398 ? 7.502 -29.437 -2.111 1.00 93.44 398 LEU A CA 1
ATOM 2970 C C . LEU A 1 398 ? 8.812 -28.819 -1.625 1.00 93.44 398 LEU A C 1
ATOM 2972 O O . LEU A 1 398 ? 9.890 -29.107 -2.149 1.00 93.44 398 LEU A O 1
ATOM 2976 N N . HIS A 1 399 ? 8.705 -28.002 -0.579 1.00 93.75 399 HIS A N 1
ATOM 2977 C CA . HIS A 1 399 ? 9.841 -27.463 0.162 1.00 93.75 399 HIS A CA 1
ATOM 2978 C C . HIS A 1 399 ? 9.787 -27.990 1.595 1.00 93.75 399 HIS A C 1
ATOM 2980 O O . HIS A 1 399 ? 8.742 -27.965 2.246 1.00 93.75 399 HIS A O 1
ATOM 2986 N N . HIS A 1 400 ? 10.933 -28.439 2.090 1.00 92.38 400 HIS A N 1
ATOM 2987 C CA . HIS A 1 400 ? 11.144 -28.907 3.456 1.00 92.38 400 HIS A CA 1
ATOM 2988 C C . HIS A 1 400 ? 12.343 -28.156 4.032 1.00 92.38 400 HIS A C 1
ATOM 2990 O O . HIS A 1 400 ? 13.433 -28.705 4.232 1.00 92.38 400 HIS A O 1
ATOM 2996 N N . LEU A 1 401 ? 12.156 -26.853 4.237 1.00 89.75 401 LEU A N 1
ATOM 2997 C CA . LEU A 1 401 ? 13.193 -25.990 4.783 1.00 89.75 401 LEU A CA 1
ATOM 2998 C C . LEU A 1 401 ? 13.338 -26.289 6.275 1.00 89.75 401 LEU A C 1
ATOM 3000 O O . LEU A 1 401 ? 12.359 -26.327 7.022 1.00 89.75 401 LEU A O 1
ATOM 3004 N N . LYS A 1 402 ? 14.574 -26.544 6.712 1.00 79.69 402 LYS A N 1
ATOM 3005 C CA . LYS A 1 402 ? 14.852 -26.846 8.117 1.00 79.69 402 LYS A CA 1
ATOM 3006 C C . LYS A 1 402 ? 14.580 -25.606 8.955 1.00 79.69 402 LYS A C 1
ATOM 3008 O O . LYS A 1 402 ? 15.176 -24.565 8.692 1.00 79.69 402 LYS A O 1
ATOM 3013 N N . GLY A 1 403 ? 13.765 -25.759 9.997 1.00 62.41 403 GLY A N 1
ATOM 3014 C CA . GLY A 1 403 ? 13.659 -24.750 11.043 1.00 62.41 403 GLY A CA 1
ATOM 3015 C C . GLY A 1 403 ? 15.048 -24.395 11.580 1.00 62.41 403 GLY A C 1
ATOM 3016 O O . GLY A 1 403 ? 15.920 -25.269 11.690 1.00 62.41 403 GLY A O 1
ATOM 3017 N N . THR A 1 404 ? 15.284 -23.123 11.909 1.00 53.91 404 THR A N 1
ATOM 3018 C CA . THR A 1 404 ? 16.556 -22.705 12.520 1.00 53.91 404 THR A CA 1
ATOM 3019 C C . THR A 1 404 ? 16.889 -23.602 13.724 1.00 53.91 404 THR A C 1
ATOM 3021 O O . THR A 1 404 ? 16.051 -23.802 14.602 1.00 53.91 404 THR A O 1
ATOM 3024 N N . LYS A 1 405 ? 18.108 -24.173 13.741 1.00 43.31 405 LYS A N 1
ATOM 3025 C CA . LYS A 1 405 ? 18.537 -25.407 14.462 1.00 43.31 405 LYS A CA 1
ATOM 3026 C C . LYS A 1 405 ? 18.443 -25.438 16.011 1.00 43.31 405 LYS A C 1
ATOM 3028 O O . LYS A 1 405 ? 19.158 -26.208 16.655 1.00 43.31 405 LYS A O 1
ATOM 3033 N N . ARG A 1 406 ? 17.598 -24.627 16.647 1.00 45.25 406 ARG A N 1
ATOM 3034 C CA . ARG A 1 406 ? 17.343 -24.654 18.098 1.00 45.25 406 ARG A CA 1
ATOM 3035 C C . ARG A 1 406 ? 16.057 -25.373 18.508 1.00 45.25 406 ARG A C 1
ATOM 3037 O O . ARG A 1 406 ? 16.011 -25.896 19.621 1.00 45.25 406 ARG A O 1
ATOM 3044 N N . GLN A 1 407 ? 15.072 -25.471 17.615 1.00 40.75 407 GLN A N 1
ATOM 3045 C CA . GLN A 1 407 ? 13.740 -26.018 17.915 1.00 40.75 407 GLN A CA 1
ATOM 3046 C C . GLN A 1 407 ? 13.774 -27.494 18.382 1.00 40.75 407 GLN A C 1
ATOM 3048 O O . GLN A 1 407 ? 13.055 -27.881 19.304 1.00 40.75 407 GLN A O 1
ATOM 3053 N N . GLU A 1 408 ? 14.686 -28.304 17.831 1.00 38.31 408 GLU A N 1
ATOM 3054 C CA . GLU A 1 408 ? 14.863 -29.723 18.198 1.00 38.31 408 GLU A CA 1
ATOM 3055 C C . GLU A 1 408 ? 15.547 -29.933 19.565 1.00 38.31 408 GLU A C 1
ATOM 3057 O O . GLU A 1 408 ? 15.343 -30.959 20.213 1.00 38.31 408 GLU A O 1
ATOM 3062 N N . LYS A 1 409 ? 16.363 -28.977 20.039 1.00 37.03 409 LYS A N 1
ATOM 3063 C CA . LYS A 1 409 ? 17.077 -29.118 21.324 1.00 37.03 409 LYS A CA 1
ATOM 3064 C C . LYS A 1 409 ? 16.206 -28.760 22.525 1.00 37.03 409 LYS A C 1
ATOM 3066 O O . LYS A 1 409 ? 16.336 -29.392 23.569 1.00 37.03 409 LYS A O 1
ATOM 3071 N N . LEU A 1 410 ? 15.326 -27.769 22.387 1.00 43.16 410 LEU A N 1
ATOM 3072 C CA . LEU A 1 410 ? 14.460 -27.297 23.474 1.00 43.16 410 LEU A CA 1
ATOM 3073 C C . LEU A 1 410 ? 13.328 -28.279 23.801 1.00 43.16 410 LEU A C 1
ATOM 3075 O O . LEU A 1 410 ? 13.086 -28.550 24.974 1.00 43.16 410 LEU A O 1
ATOM 3079 N N . THR A 1 411 ? 12.707 -28.889 22.791 1.00 42.34 411 THR A N 1
ATOM 3080 C CA . THR A 1 411 ? 11.709 -29.957 22.988 1.00 42.34 411 THR A CA 1
ATOM 3081 C C . THR A 1 411 ? 12.320 -31.216 23.619 1.00 42.34 411 THR A C 1
ATOM 3083 O O . THR A 1 411 ? 11.686 -31.845 24.466 1.00 42.34 411 THR A O 1
ATOM 3086 N N . GLY A 1 412 ? 13.577 -31.544 23.292 1.00 37.38 412 GLY A N 1
ATOM 3087 C CA . GLY A 1 412 ? 14.353 -32.576 23.990 1.00 37.38 412 GLY A CA 1
ATOM 3088 C C . GLY A 1 412 ? 14.625 -32.234 25.461 1.00 37.38 412 GLY A C 1
ATOM 3089 O O . GLY A 1 412 ? 14.304 -33.027 26.341 1.00 37.38 412 GLY A O 1
ATOM 3090 N N . LEU A 1 413 ? 15.143 -31.031 25.737 1.00 41.88 413 LEU A N 1
ATOM 3091 C CA . LEU A 1 413 ? 15.452 -30.565 27.097 1.00 41.88 413 LEU A CA 1
ATOM 3092 C C . LEU A 1 413 ? 14.211 -30.472 28.000 1.00 41.88 413 LEU A C 1
ATOM 3094 O O . LEU A 1 413 ? 14.277 -30.851 29.166 1.00 41.88 413 LEU A O 1
ATOM 3098 N N . LEU A 1 414 ? 13.070 -30.017 27.473 1.00 42.75 414 LEU A N 1
ATOM 3099 C CA . LEU A 1 414 ? 11.806 -29.979 28.216 1.00 42.75 414 LEU A CA 1
ATOM 3100 C C . LEU A 1 414 ? 11.288 -31.386 28.540 1.00 42.75 414 LEU A C 1
ATOM 3102 O O . LEU A 1 414 ? 10.819 -31.618 29.654 1.00 42.75 414 LEU A O 1
ATOM 3106 N N . ARG A 1 415 ? 11.422 -32.343 27.612 1.00 45.50 415 ARG A N 1
ATOM 3107 C CA . ARG A 1 415 ? 11.059 -33.745 27.863 1.00 45.50 415 ARG A CA 1
ATOM 3108 C C . ARG A 1 415 ? 11.930 -34.372 28.956 1.00 45.50 415 ARG A C 1
ATOM 3110 O O . ARG A 1 415 ? 11.396 -35.076 29.809 1.00 45.50 415 ARG A O 1
ATOM 3117 N N . ASP A 1 416 ? 13.225 -34.068 28.970 1.00 41.03 416 ASP A N 1
ATOM 3118 C CA . ASP A 1 416 ? 14.154 -34.570 29.989 1.00 41.03 416 ASP A CA 1
ATOM 3119 C C . ASP A 1 416 ? 13.973 -33.865 31.353 1.00 41.03 416 ASP A C 1
ATOM 3121 O O . ASP A 1 416 ? 14.169 -34.492 32.390 1.00 41.03 416 ASP A O 1
ATOM 3125 N N . MET A 1 417 ? 13.511 -32.606 31.393 1.00 39.16 417 MET A N 1
ATOM 3126 C CA . MET A 1 417 ? 13.142 -31.924 32.649 1.00 39.16 417 MET A CA 1
ATOM 3127 C C . MET A 1 417 ? 11.811 -32.401 33.257 1.00 39.16 417 MET A C 1
ATOM 3129 O O . MET A 1 417 ? 11.626 -32.289 34.468 1.00 39.16 417 MET A O 1
ATOM 3133 N N . LEU A 1 418 ? 10.889 -32.934 32.450 1.00 43.59 418 LEU A N 1
ATOM 3134 C CA . LEU A 1 418 ? 9.607 -33.495 32.907 1.00 43.59 418 LEU A CA 1
ATOM 3135 C C . LEU A 1 418 ? 9.677 -35.005 33.229 1.00 43.59 418 LEU A C 1
ATOM 3137 O O . LEU A 1 418 ? 8.753 -35.547 33.837 1.00 43.59 418 LEU A O 1
ATOM 3141 N N . GLY A 1 419 ? 10.772 -35.687 32.871 1.00 32.12 419 GLY A N 1
ATOM 3142 C CA . GLY A 1 419 ? 11.037 -37.098 33.181 1.00 32.12 419 GLY A CA 1
ATOM 3143 C C . GLY A 1 419 ? 11.808 -37.287 34.492 1.00 32.12 419 GLY A C 1
ATOM 3144 O O . GLY A 1 419 ? 13.033 -37.360 34.499 1.00 32.12 419 GLY A O 1
ATOM 3145 N N . GLY A 1 420 ? 11.102 -37.373 35.620 1.00 33.53 420 GLY A N 1
ATOM 3146 C CA . GLY A 1 420 ? 11.725 -37.318 36.946 1.00 33.53 420 GLY A CA 1
ATOM 3147 C C . GLY A 1 420 ? 12.670 -38.475 37.329 1.00 33.53 420 GLY A C 1
ATOM 3148 O O . GLY A 1 420 ? 12.262 -39.630 37.410 1.00 33.53 420 GLY A O 1
ATOM 3149 N N . GLY A 1 421 ? 13.882 -38.110 37.767 1.00 31.47 421 GLY A N 1
ATOM 3150 C CA . GLY A 1 421 ? 14.462 -38.619 39.017 1.00 31.47 421 GLY A CA 1
ATOM 3151 C C . GLY A 1 421 ? 15.466 -39.783 38.973 1.00 31.47 421 GLY A C 1
ATOM 3152 O O . GLY A 1 421 ? 15.089 -40.949 38.877 1.00 31.47 421 GLY A O 1
ATOM 3153 N N . LYS A 1 422 ? 16.730 -39.477 39.312 1.00 29.27 422 LYS A N 1
ATOM 3154 C CA . LYS A 1 422 ? 17.487 -40.205 40.357 1.00 29.27 422 LYS A CA 1
ATOM 3155 C C . LYS A 1 422 ? 18.704 -39.412 40.849 1.00 29.27 422 LYS A C 1
ATOM 3157 O O . LYS A 1 422 ? 19.465 -38.876 40.053 1.00 29.27 422 LYS A O 1
ATOM 3162 N N . LYS A 1 423 ? 18.878 -39.359 42.175 1.00 35.62 423 LYS A N 1
ATOM 3163 C CA . LYS A 1 423 ? 20.040 -38.756 42.848 1.00 35.62 423 LYS A CA 1
ATOM 3164 C C . LYS A 1 423 ? 21.341 -39.499 42.517 1.00 35.62 423 LYS A C 1
ATOM 3166 O O . LYS A 1 423 ? 21.344 -40.731 42.491 1.00 35.62 423 LYS A O 1
ATOM 3171 N N . LYS A 1 424 ? 22.456 -38.763 42.516 1.00 27.16 424 LYS A N 1
ATOM 3172 C CA . LYS A 1 424 ? 23.655 -39.177 43.258 1.00 27.16 424 LYS A CA 1
ATOM 3173 C C . LYS A 1 424 ? 24.421 -37.950 43.760 1.00 27.16 424 LYS A C 1
ATOM 3175 O O . LYS A 1 424 ? 24.530 -36.964 43.042 1.00 27.16 424 LYS A O 1
ATOM 3180 N N . GLU A 1 425 ? 24.859 -38.018 45.009 1.00 29.34 425 GLU A N 1
ATOM 3181 C CA . GLU A 1 425 ? 25.702 -37.021 45.676 1.00 29.34 425 GLU A CA 1
ATOM 3182 C C . GLU A 1 425 ? 27.179 -37.290 45.339 1.00 29.34 425 GLU A C 1
ATOM 3184 O O . GLU A 1 425 ? 27.529 -38.449 45.123 1.00 29.34 425 GLU A O 1
ATOM 3189 N N . ASP A 1 426 ? 28.015 -36.244 45.295 1.00 27.36 426 ASP A N 1
ATOM 3190 C CA . ASP A 1 426 ? 29.332 -36.229 45.955 1.00 27.36 426 ASP A CA 1
ATOM 3191 C C . ASP A 1 426 ? 29.945 -34.804 46.007 1.00 27.36 426 ASP A C 1
ATOM 3193 O O . ASP A 1 426 ? 29.609 -33.923 45.216 1.00 27.36 426 ASP A O 1
ATOM 3197 N N . HIS A 1 427 ? 30.798 -34.616 47.017 1.00 27.59 427 HIS A N 1
ATOM 3198 C CA . HIS A 1 427 ? 31.603 -33.455 47.456 1.00 27.59 427 HIS A CA 1
ATOM 3199 C C . HIS A 1 427 ? 32.466 -32.749 46.370 1.00 27.59 427 HIS A C 1
ATOM 3201 O O . HIS A 1 427 ? 32.752 -33.356 45.344 1.00 27.59 427 HIS A O 1
ATOM 3207 N N . ALA A 1 428 ? 33.012 -31.526 46.532 1.00 28.72 428 ALA A N 1
ATOM 3208 C CA . ALA A 1 428 ? 32.928 -30.453 47.551 1.00 28.72 428 ALA A CA 1
ATOM 3209 C C . ALA A 1 428 ? 33.522 -29.126 46.977 1.00 28.72 428 ALA A C 1
ATOM 3211 O O . ALA A 1 428 ? 33.915 -29.089 45.816 1.00 28.72 428 ALA A O 1
ATOM 3212 N N . ASP A 1 429 ? 33.606 -28.090 47.825 1.00 30.41 429 ASP A N 1
ATOM 3213 C CA . ASP A 1 429 ? 34.382 -26.839 47.698 1.00 30.41 429 ASP A CA 1
ATOM 3214 C C . ASP A 1 429 ? 33.988 -25.814 46.613 1.00 30.41 429 ASP A C 1
ATOM 3216 O O . ASP A 1 429 ? 34.408 -25.878 45.465 1.00 30.41 429 ASP A O 1
ATOM 3220 N N . ASP A 1 430 ? 33.237 -24.786 47.045 1.00 33.94 430 ASP A N 1
ATOM 3221 C CA . ASP A 1 430 ? 33.741 -23.395 47.030 1.00 33.94 430 ASP A CA 1
ATOM 3222 C C . ASP A 1 430 ? 32.849 -22.470 47.895 1.00 33.94 430 ASP A C 1
ATOM 3224 O O . ASP A 1 430 ? 32.005 -21.695 47.433 1.00 33.94 430 ASP A O 1
ATOM 3228 N N . GLN A 1 431 ? 33.004 -22.567 49.220 1.00 36.34 431 GLN A N 1
ATOM 3229 C CA . GLN A 1 431 ? 32.193 -21.825 50.193 1.00 36.34 431 GLN A CA 1
ATOM 3230 C C . GLN A 1 431 ? 32.763 -20.421 50.488 1.00 36.34 431 GLN A C 1
ATOM 3232 O O . GLN A 1 431 ? 33.115 -20.126 51.630 1.00 36.34 431 GLN A O 1
ATOM 3237 N N . GLN A 1 432 ? 32.844 -19.524 49.490 1.00 36.19 432 GLN A N 1
ATOM 3238 C CA . GLN A 1 432 ? 33.272 -18.135 49.767 1.00 36.19 432 GLN A CA 1
ATOM 3239 C C . GLN A 1 432 ? 32.714 -16.985 48.896 1.00 36.19 432 GLN A C 1
ATOM 3241 O O . GLN A 1 432 ? 33.285 -15.898 48.913 1.00 36.19 432 GLN A O 1
ATOM 3246 N N . GLN A 1 433 ? 31.563 -17.135 48.215 1.00 33.12 433 GLN A N 1
ATOM 3247 C CA . GLN A 1 433 ? 30.868 -16.000 47.550 1.00 33.12 433 GLN A CA 1
ATOM 3248 C C . GLN A 1 433 ? 29.321 -15.997 47.665 1.00 33.12 433 GLN A C 1
ATOM 3250 O O . GLN A 1 433 ? 28.623 -15.765 46.681 1.00 33.12 433 GLN A O 1
ATOM 3255 N N . LEU A 1 434 ? 28.742 -16.231 48.855 1.00 38.28 434 LEU A N 1
ATOM 3256 C CA . LEU A 1 434 ? 27.270 -16.345 49.003 1.00 38.28 434 LEU A CA 1
ATOM 3257 C C . LEU A 1 434 ? 26.585 -15.515 50.113 1.00 38.28 434 LEU A C 1
ATOM 3259 O O . LEU A 1 434 ? 25.402 -15.722 50.365 1.00 38.28 434 LEU A O 1
ATOM 3263 N N . SER A 1 435 ? 27.246 -14.527 50.731 1.00 40.94 435 SER A N 1
ATOM 3264 C CA . SER A 1 435 ? 26.586 -13.619 51.701 1.00 40.94 435 SER A CA 1
ATOM 3265 C C . SER A 1 435 ? 26.096 -12.282 51.121 1.00 40.94 435 SER A C 1
ATOM 3267 O O . SER A 1 435 ? 25.210 -11.662 51.702 1.00 40.94 435 SER A O 1
ATOM 3269 N N . LEU A 1 436 ? 26.632 -11.831 49.980 1.00 39.59 436 LEU A N 1
ATOM 3270 C CA . LEU A 1 436 ? 26.275 -10.536 49.369 1.00 39.59 436 LEU A CA 1
ATOM 3271 C C . LEU A 1 436 ? 25.180 -10.634 48.292 1.00 39.59 436 LEU A C 1
ATOM 3273 O O . LEU A 1 436 ? 24.551 -9.632 47.963 1.00 39.59 436 LEU A O 1
ATOM 3277 N N . VAL A 1 437 ? 24.922 -11.833 47.761 1.00 43.44 437 VAL A N 1
ATOM 3278 C CA . VAL A 1 437 ? 23.951 -12.047 46.671 1.00 43.44 437 VAL A CA 1
ATOM 3279 C C . VAL A 1 437 ? 22.529 -12.285 47.199 1.00 43.44 437 VAL A C 1
ATOM 3281 O O . VAL A 1 437 ? 21.570 -11.862 46.560 1.00 43.44 437 VAL A O 1
ATOM 3284 N N . SER A 1 438 ? 22.365 -12.888 48.383 1.00 42.06 438 SER A N 1
ATOM 3285 C CA . SER A 1 438 ? 21.046 -13.094 49.006 1.00 42.06 438 SER A CA 1
ATOM 3286 C C . SER A 1 438 ? 20.366 -11.769 49.362 1.00 42.06 438 SER A C 1
ATOM 3288 O O . SER A 1 438 ? 19.243 -11.526 48.926 1.00 42.06 438 SER A O 1
ATOM 3290 N N . SER A 1 439 ? 21.081 -10.873 50.052 1.00 39.66 439 SER A N 1
ATOM 3291 C CA . SER A 1 439 ? 20.567 -9.553 50.446 1.00 39.66 439 SER A CA 1
ATOM 3292 C C . SER A 1 439 ? 20.096 -8.721 49.242 1.00 39.66 439 SER A C 1
ATOM 3294 O O . SER A 1 439 ? 19.056 -8.072 49.303 1.00 39.66 439 SER A O 1
ATOM 3296 N N . TRP A 1 440 ? 20.798 -8.808 48.104 1.00 44.62 440 TRP A N 1
ATOM 3297 C CA . TRP A 1 440 ? 20.415 -8.105 46.875 1.00 44.62 440 TRP A CA 1
ATOM 3298 C C . TRP A 1 440 ? 19.214 -8.750 46.158 1.00 44.62 440 TRP A C 1
ATOM 3300 O O . TRP A 1 440 ? 18.338 -8.046 45.657 1.00 44.62 440 TRP A O 1
ATOM 3310 N N . ILE A 1 441 ? 19.121 -10.085 46.152 1.00 46.12 441 ILE A N 1
ATOM 3311 C CA . ILE A 1 441 ? 17.980 -10.817 45.575 1.00 46.12 441 ILE A CA 1
ATOM 3312 C C . ILE A 1 441 ? 16.694 -10.582 46.376 1.00 46.12 441 ILE A C 1
ATOM 3314 O O . ILE A 1 441 ? 15.629 -10.424 45.779 1.00 46.12 441 ILE A O 1
ATOM 3318 N N . ASP A 1 442 ? 16.764 -10.533 47.705 1.00 45.94 442 ASP A N 1
ATOM 3319 C CA . ASP A 1 442 ? 15.581 -10.290 48.534 1.00 45.94 442 ASP A CA 1
ATOM 3320 C C . ASP A 1 442 ? 15.155 -8.810 48.510 1.00 45.94 442 ASP A C 1
ATOM 3322 O O . ASP A 1 442 ? 13.960 -8.511 48.558 1.00 45.94 442 ASP A O 1
ATOM 3326 N N . GLN A 1 443 ? 16.097 -7.885 48.296 1.00 41.72 443 GLN A N 1
ATOM 3327 C CA . GLN A 1 443 ? 15.797 -6.482 47.998 1.00 41.72 443 GLN A CA 1
ATOM 3328 C C . GLN A 1 443 ? 15.078 -6.334 46.641 1.00 41.72 443 GLN A C 1
ATOM 3330 O O . GLN A 1 443 ? 14.034 -5.685 46.577 1.00 41.72 443 GLN A O 1
ATOM 3335 N N . LEU A 1 444 ? 15.539 -7.032 45.593 1.00 40.62 444 LEU A N 1
ATOM 3336 C CA . LEU A 1 444 ? 14.874 -7.086 44.281 1.00 40.62 444 LEU A CA 1
ATOM 3337 C C . LEU A 1 444 ? 13.479 -7.734 44.327 1.00 40.62 444 LEU A C 1
ATOM 3339 O O . LEU A 1 444 ? 12.584 -7.295 43.606 1.00 40.62 444 LEU A O 1
ATOM 3343 N N . LYS A 1 445 ? 13.253 -8.755 45.166 1.00 46.22 445 LYS A N 1
ATOM 3344 C CA . LYS A 1 445 ? 11.904 -9.316 45.379 1.00 46.22 445 LYS A CA 1
ATOM 3345 C C . LYS A 1 445 ? 10.980 -8.311 46.064 1.00 46.22 445 LYS A C 1
ATOM 3347 O O . LYS A 1 445 ? 9.875 -8.100 45.579 1.00 46.22 445 LYS A O 1
ATOM 3352 N N . ASN A 1 446 ? 11.440 -7.645 47.125 1.00 43.38 446 ASN A N 1
ATOM 3353 C CA . ASN A 1 446 ? 10.652 -6.621 47.817 1.00 43.38 446 ASN A CA 1
ATOM 3354 C C . ASN A 1 446 ? 10.325 -5.413 46.921 1.00 43.38 446 ASN A C 1
ATOM 3356 O O . ASN A 1 446 ? 9.229 -4.865 47.023 1.00 43.38 446 ASN A O 1
ATOM 3360 N N . GLU A 1 447 ? 11.226 -5.004 46.023 1.00 44.84 447 GLU A N 1
ATOM 3361 C CA . GLU A 1 447 ? 10.917 -3.982 45.014 1.00 44.84 447 GLU A CA 1
ATOM 3362 C C . GLU A 1 447 ? 9.919 -4.491 43.968 1.00 44.84 447 GLU A C 1
ATOM 3364 O O . GLU A 1 447 ? 8.965 -3.783 43.642 1.00 44.84 447 GLU A O 1
ATOM 3369 N N . ARG A 1 448 ? 10.069 -5.734 43.490 1.00 46.44 448 ARG A N 1
ATOM 3370 C CA . ARG A 1 448 ? 9.134 -6.347 42.533 1.00 46.44 448 ARG A CA 1
ATOM 3371 C C . ARG A 1 448 ? 7.722 -6.483 43.101 1.00 46.44 448 ARG A C 1
ATOM 3373 O O . ARG A 1 448 ? 6.756 -6.228 42.388 1.00 46.44 448 ARG A O 1
ATOM 3380 N N . ASP A 1 449 ? 7.602 -6.863 44.367 1.00 42.12 449 ASP A N 1
ATOM 3381 C CA . ASP A 1 449 ? 6.308 -7.089 45.007 1.00 42.12 449 ASP A CA 1
ATOM 3382 C C . ASP A 1 449 ? 5.647 -5.762 45.437 1.00 42.12 449 ASP A C 1
ATOM 3384 O O . ASP A 1 449 ? 4.421 -5.662 45.395 1.00 42.12 449 ASP A O 1
ATOM 3388 N N . LYS A 1 450 ? 6.423 -4.695 45.704 1.00 42.97 450 LYS A N 1
ATOM 3389 C CA . LYS A 1 450 ? 5.901 -3.313 45.778 1.00 42.97 450 LYS A CA 1
ATOM 3390 C C . LYS A 1 450 ? 5.393 -2.812 44.421 1.00 42.97 450 LYS A C 1
ATOM 3392 O O . LYS A 1 450 ? 4.258 -2.356 44.330 1.00 42.97 450 LYS A O 1
ATOM 3397 N N . LEU A 1 451 ? 6.176 -2.983 43.351 1.00 44.22 451 LEU A N 1
ATOM 3398 C CA . LEU A 1 451 ? 5.775 -2.629 41.979 1.00 44.22 451 LEU A CA 1
ATOM 3399 C C . LEU A 1 451 ? 4.543 -3.412 41.485 1.00 44.22 451 LEU A C 1
ATOM 3401 O O . LEU A 1 451 ? 3.818 -2.936 40.613 1.00 44.22 451 LEU A O 1
ATOM 3405 N N . ALA A 1 452 ? 4.284 -4.599 42.042 1.00 46.06 452 ALA A N 1
ATOM 3406 C CA . ALA A 1 452 ? 3.080 -5.381 41.770 1.00 46.06 452 ALA A CA 1
ATOM 3407 C C . ALA A 1 452 ? 1.839 -4.902 42.555 1.00 46.06 452 ALA A C 1
ATOM 3409 O O . ALA A 1 452 ? 0.716 -5.173 42.128 1.00 46.06 452 ALA A O 1
ATOM 3410 N N . GLN A 1 453 ? 2.010 -4.201 43.682 1.00 39.38 453 GLN A N 1
ATOM 3411 C CA . GLN A 1 453 ? 0.897 -3.702 44.500 1.00 39.38 453 GLN A CA 1
ATOM 3412 C C . GLN A 1 453 ? 0.342 -2.355 44.007 1.00 39.38 453 GLN A C 1
ATOM 3414 O O . GLN A 1 453 ? -0.869 -2.151 44.089 1.00 39.38 453 GLN A O 1
ATOM 3419 N N . ASP A 1 454 ? 1.161 -1.510 43.371 1.00 42.69 454 ASP A N 1
ATOM 3420 C CA . ASP A 1 454 ? 0.733 -0.210 42.814 1.00 42.69 454 ASP A CA 1
ATOM 3421 C C . ASP A 1 454 ? -0.070 -0.302 41.492 1.00 42.69 454 ASP A C 1
ATOM 3423 O O . ASP A 1 454 ? -0.490 0.714 40.942 1.00 42.69 454 ASP A O 1
ATOM 3427 N N . LYS A 1 455 ? -0.341 -1.511 40.970 1.00 44.16 455 LYS A N 1
ATOM 3428 C CA . LYS A 1 455 ? -1.131 -1.735 39.736 1.00 44.16 455 LYS A CA 1
ATOM 3429 C C . LYS A 1 455 ? -2.534 -2.324 39.952 1.00 44.16 455 LYS A C 1
ATOM 3431 O O . LYS A 1 455 ? -3.064 -3.015 39.084 1.00 44.16 455 LYS A O 1
ATOM 3436 N N . LYS A 1 456 ? -3.196 -2.001 41.068 1.00 38.41 456 LYS A N 1
ATOM 3437 C CA . LYS A 1 456 ? -4.654 -2.198 41.216 1.00 38.41 456 LYS A CA 1
ATOM 3438 C C . LYS A 1 456 ? -5.428 -0.908 40.933 1.00 38.41 456 LYS A C 1
ATOM 3440 O O . LYS A 1 456 ? -5.952 -0.278 41.845 1.00 38.41 456 LYS A O 1
ATOM 3445 N N . GLY A 1 457 ? -5.520 -0.547 39.651 1.00 30.22 457 GLY A N 1
ATOM 3446 C CA . GLY A 1 457 ? -6.261 0.625 39.177 1.00 30.22 457 GLY A CA 1
ATOM 3447 C C . GLY A 1 457 ? -7.114 0.341 37.937 1.00 30.22 457 GLY A C 1
ATOM 3448 O O . GLY A 1 457 ? -6.589 0.299 36.832 1.00 30.22 457 GLY A O 1
ATOM 3449 N N . GLY A 1 458 ? -8.432 0.226 38.136 1.00 29.00 458 GLY A N 1
ATOM 3450 C CA . GLY A 1 458 ? -9.458 0.347 37.088 1.00 29.00 458 GLY A CA 1
ATOM 3451 C C . GLY A 1 458 ? -9.683 -0.865 36.157 1.00 29.00 458 GLY A C 1
ATOM 3452 O O . GLY A 1 458 ? -8.799 -1.699 35.980 1.00 29.00 458 GLY A O 1
ATOM 3453 N N . PRO A 1 459 ? -10.871 -0.964 35.522 1.00 29.92 459 PRO A N 1
ATOM 3454 C CA . PRO A 1 459 ? -11.228 -2.057 34.608 1.00 29.92 459 PRO A CA 1
ATOM 3455 C C . PRO A 1 459 ? -10.601 -1.968 33.196 1.00 29.92 459 PRO A C 1
ATOM 3457 O O . PRO A 1 459 ? -10.898 -2.818 32.365 1.00 29.92 459 PRO A O 1
ATOM 3460 N N . ASN A 1 460 ? -9.727 -0.987 32.925 1.00 33.88 460 ASN A N 1
ATOM 3461 C CA . ASN A 1 460 ? -9.150 -0.699 31.597 1.00 33.88 460 ASN A CA 1
ATOM 3462 C C . ASN A 1 460 ? -7.614 -0.871 31.531 1.00 33.88 460 ASN A C 1
ATOM 3464 O O . ASN A 1 460 ? -6.924 -0.135 30.827 1.00 33.88 460 ASN A O 1
ATOM 3468 N N . ALA A 1 461 ? -7.040 -1.828 32.264 1.00 34.12 461 ALA A N 1
ATOM 3469 C CA . ALA A 1 461 ? -5.615 -2.136 32.136 1.00 34.12 461 ALA A CA 1
ATOM 3470 C C . ALA A 1 461 ? -5.331 -2.889 30.819 1.00 34.12 461 ALA A C 1
ATOM 3472 O O . ALA A 1 461 ? -5.608 -4.084 30.710 1.00 34.12 461 ALA A O 1
ATOM 3473 N N . THR A 1 462 ? -4.763 -2.201 29.824 1.00 43.66 462 THR A N 1
ATOM 3474 C CA . THR A 1 462 ? -4.344 -2.800 28.547 1.00 43.66 462 THR A CA 1
ATOM 3475 C C . THR A 1 462 ? -3.390 -3.974 28.789 1.00 43.66 462 THR A C 1
ATOM 3477 O O . THR A 1 462 ? -2.367 -3.817 29.459 1.00 43.66 462 THR A O 1
ATOM 3480 N N . ALA A 1 463 ? -3.717 -5.148 28.241 1.00 54.88 463 ALA A N 1
ATOM 3481 C CA . ALA A 1 463 ? -2.893 -6.351 28.366 1.00 54.88 463 ALA A CA 1
ATOM 3482 C C . ALA A 1 463 ? -1.473 -6.105 27.822 1.00 54.88 463 ALA A C 1
ATOM 3484 O O . ALA A 1 463 ? -1.307 -5.523 26.748 1.00 54.88 463 ALA A O 1
ATOM 3485 N N . THR A 1 464 ? -0.443 -6.540 28.550 1.00 72.44 464 THR A N 1
ATOM 3486 C CA . THR A 1 464 ? 0.952 -6.285 28.162 1.00 72.44 464 THR A CA 1
ATOM 3487 C C . THR A 1 464 ? 1.384 -7.163 26.981 1.00 72.44 464 THR A C 1
ATOM 3489 O O . THR A 1 464 ? 0.739 -8.171 26.680 1.00 72.44 464 THR A O 1
ATOM 3492 N N . LEU A 1 465 ? 2.529 -6.840 26.354 1.00 75.56 465 LEU A N 1
ATOM 3493 C CA . LEU A 1 465 ? 3.200 -7.695 25.353 1.00 75.56 465 LEU A CA 1
ATOM 3494 C C . LEU A 1 465 ? 3.202 -9.174 25.768 1.00 75.56 465 LEU A C 1
ATOM 3496 O O . LEU A 1 465 ? 2.901 -10.058 24.967 1.00 75.56 465 LEU A O 1
ATOM 3500 N N . VAL A 1 466 ? 3.516 -9.417 27.045 1.00 78.06 466 VAL A N 1
ATOM 3501 C CA . VAL A 1 466 ? 3.672 -10.754 27.618 1.00 78.06 466 VAL A CA 1
ATOM 3502 C C . VAL A 1 466 ? 2.336 -11.474 27.763 1.00 78.06 466 VAL A C 1
ATOM 3504 O O . VAL A 1 466 ? 2.266 -12.676 27.510 1.00 78.06 466 VAL A O 1
ATOM 3507 N N . ASP A 1 467 ? 1.276 -10.750 28.112 1.00 78.88 467 ASP A N 1
ATOM 3508 C CA . ASP A 1 467 ? -0.067 -11.315 28.267 1.00 78.88 467 ASP A CA 1
ATOM 3509 C C . ASP A 1 467 ? -0.689 -11.639 26.899 1.00 78.88 467 ASP A C 1
ATOM 3511 O O . ASP A 1 467 ? -1.319 -12.684 26.720 1.00 78.88 467 ASP A O 1
ATOM 3515 N N . LYS A 1 468 ? -0.487 -10.763 25.903 1.00 80.75 468 LYS A N 1
ATOM 3516 C CA . LYS A 1 468 ? -1.100 -10.902 24.573 1.00 80.75 468 LYS A CA 1
ATOM 3517 C C . LYS A 1 468 ? -0.326 -11.842 23.642 1.00 80.75 468 LYS A C 1
ATOM 3519 O O . LYS A 1 468 ? -0.967 -12.622 22.934 1.00 80.75 468 LYS A O 1
ATOM 3524 N N . TYR A 1 469 ? 1.010 -11.826 23.669 1.00 85.00 469 TYR A N 1
ATOM 3525 C CA . TYR A 1 469 ? 1.876 -12.555 22.723 1.00 85.00 469 TYR A CA 1
ATOM 3526 C C . TYR A 1 469 ? 2.919 -13.471 23.376 1.00 85.00 469 TYR A C 1
ATOM 3528 O O . TYR A 1 469 ? 3.731 -14.073 22.672 1.00 85.00 469 TYR A O 1
ATOM 3536 N N . GLY A 1 470 ? 2.890 -13.631 24.700 1.00 83.25 470 GLY A N 1
ATOM 3537 C CA . GLY A 1 470 ? 3.836 -14.473 25.427 1.00 83.25 470 GLY A CA 1
ATOM 3538 C C . GLY A 1 470 ? 5.181 -13.792 25.693 1.00 83.25 470 GLY A C 1
ATOM 3539 O O . GLY A 1 470 ? 5.388 -12.613 25.415 1.00 83.25 470 GLY A O 1
ATOM 3540 N N . LYS A 1 471 ? 6.121 -14.531 26.288 1.00 80.06 471 LYS A N 1
ATOM 3541 C CA . LYS A 1 471 ? 7.431 -13.969 26.646 1.00 80.06 471 LYS A CA 1
ATOM 3542 C C . LYS A 1 471 ? 8.360 -13.961 25.436 1.00 80.06 471 LYS A C 1
ATOM 3544 O O . LYS A 1 471 ? 8.682 -15.027 24.912 1.00 80.06 471 LYS A O 1
ATOM 3549 N N . CYS A 1 472 ? 8.883 -12.783 25.093 1.00 80.19 472 CYS A N 1
ATOM 3550 C CA . CYS A 1 472 ? 10.030 -12.649 24.200 1.00 80.19 472 CYS A CA 1
ATOM 3551 C C . CYS A 1 472 ? 11.230 -13.419 24.763 1.00 80.19 472 CYS A C 1
ATOM 3553 O O . CYS A 1 472 ? 11.671 -13.164 25.887 1.00 80.19 472 CYS A O 1
ATOM 3555 N N . GLN A 1 473 ? 11.765 -14.337 23.966 1.00 77.50 473 GLN A N 1
ATOM 3556 C CA . GLN A 1 473 ? 12.910 -15.171 24.295 1.00 77.50 473 GLN A CA 1
ATOM 3557 C C . GLN A 1 473 ? 14.131 -14.736 23.474 1.00 77.50 473 GLN A C 1
ATOM 3559 O O . GLN A 1 473 ? 14.716 -13.674 23.700 1.00 77.50 473 GLN A O 1
ATOM 3564 N N . GLU A 1 474 ? 14.554 -15.580 22.540 1.00 79.19 474 GLU A N 1
ATOM 3565 C CA . GLU A 1 474 ? 15.845 -15.492 21.883 1.00 79.19 474 GLU A CA 1
ATOM 3566 C C . GLU A 1 474 ? 15.878 -14.431 20.787 1.00 79.19 474 GLU A C 1
ATOM 3568 O O . GLU A 1 474 ? 14.891 -14.201 20.091 1.00 79.19 474 GLU A O 1
ATOM 3573 N N . ILE A 1 475 ? 17.048 -13.819 20.596 1.00 81.19 475 ILE A N 1
ATOM 3574 C CA . ILE A 1 475 ? 17.306 -12.915 19.474 1.00 81.19 475 ILE A CA 1
ATOM 3575 C C . ILE A 1 475 ? 17.545 -13.749 18.213 1.00 81.19 475 ILE A C 1
ATOM 3577 O O . ILE A 1 475 ? 18.528 -14.486 18.152 1.00 81.19 475 ILE A O 1
ATOM 3581 N N . VAL A 1 476 ? 16.688 -13.568 17.208 1.00 77.00 476 VAL A N 1
ATOM 3582 C CA . VAL A 1 476 ? 16.828 -14.158 15.865 1.00 77.00 476 VAL A CA 1
ATOM 3583 C C . VAL A 1 476 ? 17.422 -13.189 14.849 1.00 77.00 476 VAL A C 1
ATOM 3585 O O . VAL A 1 476 ? 18.108 -13.629 13.936 1.00 77.00 476 VAL A O 1
ATOM 3588 N N . GLY A 1 477 ? 17.227 -11.879 15.029 1.00 71.44 477 GLY A N 1
ATOM 3589 C CA . GLY A 1 477 ? 17.722 -10.858 14.104 1.00 71.44 477 GLY A CA 1
ATOM 3590 C C . GLY A 1 477 ? 18.341 -9.658 14.816 1.00 71.44 477 GLY A C 1
ATOM 3591 O O . GLY A 1 477 ? 17.895 -9.244 15.889 1.00 71.44 477 GLY A O 1
ATOM 3592 N N . ARG A 1 478 ? 19.372 -9.068 14.207 1.00 72.56 478 ARG A N 1
ATOM 3593 C CA . ARG A 1 478 ? 19.939 -7.766 14.593 1.00 72.56 478 ARG A CA 1
ATOM 3594 C C . ARG A 1 478 ? 20.180 -6.959 13.323 1.00 72.56 478 ARG A C 1
ATOM 3596 O O . ARG A 1 478 ? 20.991 -7.374 12.503 1.00 72.56 478 ARG A O 1
ATOM 3603 N N . GLY A 1 479 ? 19.501 -5.825 13.177 1.00 63.62 479 GLY A N 1
ATOM 3604 C CA . GLY A 1 479 ? 19.577 -4.982 11.981 1.00 63.62 479 GLY A CA 1
ATOM 3605 C C . GLY A 1 479 ? 19.714 -3.496 12.310 1.00 63.62 479 GLY A C 1
ATOM 3606 O O . GLY A 1 479 ? 19.712 -3.094 13.473 1.00 63.62 479 GLY A O 1
ATOM 3607 N N . ALA A 1 480 ? 19.794 -2.659 11.273 1.00 58.25 480 ALA A N 1
ATOM 3608 C CA . ALA A 1 480 ? 19.895 -1.200 11.406 1.00 58.25 480 ALA A CA 1
ATOM 3609 C C . ALA A 1 480 ? 18.628 -0.528 11.989 1.00 58.25 480 ALA A C 1
ATOM 3611 O O . ALA A 1 480 ? 18.652 0.664 12.325 1.00 58.25 480 ALA A O 1
ATOM 3612 N N . PHE A 1 481 ? 17.531 -1.283 12.097 1.00 64.56 481 PHE A N 1
ATOM 3613 C CA . PHE A 1 481 ? 16.215 -0.828 12.553 1.00 64.56 481 PHE A CA 1
ATOM 3614 C C . PHE A 1 481 ? 15.856 -1.302 13.973 1.00 64.56 481 PHE A C 1
ATOM 3616 O O . PHE A 1 481 ? 15.040 -0.659 14.636 1.00 64.56 481 PHE A O 1
ATOM 3623 N N . GLY A 1 482 ? 16.501 -2.361 14.485 1.00 73.06 482 GLY A N 1
ATOM 3624 C CA . GLY A 1 482 ? 16.168 -2.930 15.792 1.00 73.06 482 GLY A CA 1
ATOM 3625 C C . GLY A 1 482 ? 16.758 -4.316 16.069 1.00 73.06 482 GLY A C 1
ATOM 3626 O O . GLY A 1 482 ? 17.686 -4.781 15.398 1.00 73.06 482 GLY A O 1
ATOM 3627 N N . ILE A 1 483 ? 16.200 -4.978 17.083 1.00 83.38 483 ILE A N 1
ATOM 3628 C CA . ILE A 1 483 ? 16.462 -6.385 17.414 1.00 83.38 483 ILE A CA 1
ATOM 3629 C C . ILE A 1 483 ? 15.167 -7.170 17.216 1.00 83.38 483 ILE A C 1
ATOM 3631 O O . ILE A 1 483 ? 14.137 -6.776 17.747 1.00 83.38 483 ILE A O 1
ATOM 3635 N N . VAL A 1 484 ? 15.226 -8.298 16.509 1.00 86.94 484 VAL A N 1
ATOM 3636 C CA . VAL A 1 484 ? 14.081 -9.207 16.363 1.00 86.94 484 VAL A CA 1
ATOM 3637 C C . VAL A 1 484 ? 14.254 -10.389 17.312 1.00 86.94 484 VAL A C 1
ATOM 3639 O O . VAL A 1 484 ? 15.307 -11.039 17.313 1.00 86.94 484 VAL A O 1
ATOM 3642 N N . ARG A 1 485 ? 13.231 -10.672 18.119 1.00 88.75 485 ARG A N 1
ATOM 3643 C CA . ARG A 1 485 ? 13.155 -11.830 19.021 1.00 88.75 485 ARG A CA 1
ATOM 3644 C C . ARG A 1 485 ? 11.995 -12.747 18.653 1.00 88.75 485 ARG A C 1
ATOM 3646 O O . ARG A 1 485 ? 11.016 -12.282 18.084 1.00 88.75 485 ARG A O 1
ATOM 3653 N N . ILE A 1 486 ? 12.078 -14.023 19.019 1.00 88.25 486 ILE A N 1
ATOM 3654 C CA . ILE A 1 486 ? 10.897 -14.903 19.020 1.00 88.25 486 ILE A CA 1
ATOM 3655 C C . ILE A 1 486 ? 10.128 -14.672 20.321 1.00 88.25 486 ILE A C 1
ATOM 3657 O O . ILE A 1 486 ? 10.737 -14.624 21.392 1.00 88.25 486 ILE A O 1
ATOM 3661 N N . SER A 1 487 ? 8.804 -14.581 20.250 1.00 87.06 487 SER A N 1
ATOM 3662 C CA . SER A 1 487 ? 7.919 -14.754 21.400 1.00 87.06 487 SER A CA 1
ATOM 3663 C C . SER A 1 487 ? 7.158 -16.072 21.297 1.00 87.06 487 SER A C 1
ATOM 3665 O O . SER A 1 487 ? 6.686 -16.434 20.220 1.00 87.06 487 SER A O 1
ATOM 3667 N N . HIS A 1 488 ? 7.049 -16.779 22.423 1.00 82.69 488 HIS A N 1
ATOM 3668 C CA . HIS A 1 488 ? 6.326 -18.047 22.531 1.00 82.69 488 HIS A CA 1
ATOM 3669 C C . HIS A 1 488 ? 5.048 -17.834 23.340 1.00 82.69 488 HIS A C 1
ATOM 3671 O O . HIS A 1 488 ? 5.114 -17.509 24.532 1.00 82.69 488 HIS A O 1
ATOM 3677 N N . LYS A 1 489 ? 3.893 -18.064 22.713 1.00 82.88 489 LYS A N 1
ATOM 3678 C CA . LYS A 1 489 ? 2.585 -18.086 23.367 1.00 82.88 489 LYS A CA 1
ATOM 3679 C C . LYS A 1 489 ? 2.065 -19.518 23.404 1.00 82.88 489 LYS A C 1
ATOM 3681 O O . LYS A 1 489 ? 1.776 -20.100 22.366 1.00 82.88 489 LYS A O 1
ATOM 3686 N N . VAL A 1 490 ? 1.933 -20.074 24.602 1.00 77.31 490 VAL A N 1
ATOM 3687 C CA . VAL A 1 490 ? 1.278 -21.374 24.803 1.00 77.31 490 VAL A CA 1
ATOM 3688 C C . VAL A 1 490 ? -0.215 -21.230 24.485 1.00 77.31 490 VAL A C 1
ATOM 3690 O O . VAL A 1 490 ? -0.826 -20.236 24.887 1.00 77.31 490 VAL A O 1
ATOM 3693 N N . ASP A 1 491 ? -0.799 -22.187 23.763 1.00 71.38 491 ASP A N 1
ATOM 3694 C CA . ASP A 1 491 ? -2.234 -22.184 23.466 1.00 71.38 491 ASP A CA 1
ATOM 3695 C C . ASP A 1 491 ? -3.039 -22.339 24.779 1.00 71.38 491 ASP A C 1
ATOM 3697 O O . ASP A 1 491 ? -2.790 -23.273 25.548 1.00 71.38 491 ASP A O 1
ATOM 3701 N N . PRO A 1 492 ? -4.019 -21.458 25.069 1.00 67.62 492 PRO A N 1
ATOM 3702 C CA . PRO A 1 492 ? -4.876 -21.583 26.250 1.00 67.62 492 PRO A CA 1
ATOM 3703 C C . PRO A 1 492 ? -5.661 -22.903 26.348 1.00 67.62 492 PRO A C 1
ATOM 3705 O O . PRO A 1 492 ? -6.144 -23.234 27.431 1.00 67.62 492 PRO A O 1
ATOM 3708 N N . LYS A 1 493 ? -5.839 -23.627 25.235 1.00 70.00 493 LYS A N 1
ATOM 3709 C CA . LYS A 1 493 ? -6.610 -24.877 25.133 1.00 70.00 493 LYS A CA 1
ATOM 3710 C C . LYS A 1 493 ? -5.739 -26.137 25.130 1.00 70.00 493 LYS A C 1
ATOM 3712 O O . LYS A 1 493 ? -6.229 -27.183 25.548 1.00 70.00 493 LYS A O 1
ATOM 3717 N N . ASP A 1 494 ? -4.481 -26.055 24.694 1.00 72.75 494 ASP A N 1
ATOM 3718 C CA . ASP A 1 494 ? -3.520 -27.165 24.757 1.00 72.75 494 ASP A CA 1
ATOM 3719 C C . ASP A 1 494 ? -2.119 -26.657 25.115 1.00 72.75 494 ASP A C 1
ATOM 3721 O O . ASP A 1 494 ? -1.424 -26.045 24.308 1.00 72.75 494 ASP A O 1
ATOM 3725 N N . SER A 1 495 ? -1.658 -26.990 26.322 1.00 69.50 495 SER A N 1
ATOM 3726 C CA . SER A 1 495 ? -0.343 -26.583 26.822 1.00 69.50 495 SER A CA 1
ATOM 3727 C C . SER A 1 495 ? 0.852 -27.206 26.086 1.00 69.50 495 SER A C 1
ATOM 3729 O O . SER A 1 495 ? 1.995 -26.855 26.383 1.00 69.50 495 SER A O 1
ATOM 3731 N N . LYS A 1 496 ? 0.614 -28.118 25.134 1.00 66.31 496 LYS A N 1
ATOM 3732 C CA . LYS A 1 496 ? 1.629 -28.683 24.229 1.00 66.31 496 LYS A CA 1
ATOM 3733 C C . LYS A 1 496 ? 1.738 -27.944 22.896 1.00 66.31 496 LYS A C 1
ATOM 3735 O O . LYS A 1 496 ? 2.711 -28.168 22.181 1.00 66.31 496 LYS A O 1
ATOM 3740 N N . MET A 1 497 ? 0.764 -27.101 22.559 1.00 66.69 497 MET A N 1
ATOM 3741 C CA . MET A 1 497 ? 0.773 -26.293 21.344 1.00 66.69 497 MET A CA 1
ATOM 3742 C C . MET A 1 497 ? 1.338 -24.907 21.663 1.00 66.69 497 MET A C 1
ATOM 3744 O O . MET A 1 497 ? 0.887 -24.230 22.587 1.00 66.69 497 MET A O 1
ATOM 3748 N N . GLU A 1 498 ? 2.339 -24.478 20.895 1.00 75.12 498 GLU A N 1
ATOM 3749 C CA . GLU A 1 498 ? 2.906 -23.133 20.980 1.00 75.12 498 GLU A CA 1
ATOM 3750 C C . GLU A 1 498 ? 2.684 -22.368 19.674 1.00 75.12 498 GLU A C 1
ATOM 3752 O O . GLU A 1 498 ? 2.984 -22.858 18.586 1.00 75.12 498 GLU A O 1
ATOM 3757 N N . GLN A 1 499 ? 2.179 -21.144 19.793 1.00 82.06 499 GLN A N 1
ATOM 3758 C CA . GLN A 1 499 ? 2.163 -20.169 18.715 1.00 82.06 499 GLN A CA 1
ATOM 3759 C C . GLN A 1 499 ? 3.407 -19.287 18.833 1.00 82.06 499 GLN A C 1
ATOM 3761 O O . GLN A 1 499 ? 3.681 -18.706 19.889 1.00 82.06 499 GLN A O 1
ATOM 3766 N N . LEU A 1 500 ? 4.150 -19.180 17.734 1.00 87.62 500 LEU A N 1
ATOM 3767 C CA . LEU A 1 500 ? 5.343 -18.346 17.640 1.00 87.62 500 LEU A CA 1
ATOM 3768 C C . LEU A 1 500 ? 5.019 -17.015 16.956 1.00 87.62 500 LEU A C 1
ATOM 3770 O O . LEU A 1 500 ? 4.240 -16.969 16.001 1.00 87.62 500 LEU A O 1
ATOM 3774 N N . TYR A 1 501 ? 5.668 -15.955 17.432 1.00 90.88 501 TYR A N 1
ATOM 3775 C CA . TYR A 1 501 ? 5.625 -14.609 16.859 1.00 90.88 501 TYR A CA 1
ATOM 3776 C C . TYR A 1 501 ? 7.040 -14.045 16.737 1.00 90.88 501 TYR A C 1
ATOM 3778 O O . TYR A 1 501 ? 7.895 -14.322 17.581 1.00 90.88 501 TYR A O 1
ATOM 3786 N N . ALA A 1 502 ? 7.286 -13.221 15.722 1.00 92.25 502 ALA A N 1
ATOM 3787 C CA . ALA A 1 502 ? 8.474 -12.381 15.654 1.00 92.25 502 ALA A CA 1
ATOM 3788 C C . ALA A 1 502 ? 8.161 -11.023 16.296 1.00 92.25 502 ALA A C 1
ATOM 3790 O O . ALA A 1 502 ? 7.146 -10.410 15.985 1.00 92.25 502 ALA A O 1
ATOM 3791 N N . VAL A 1 503 ? 9.022 -10.545 17.192 1.00 91.44 503 VAL A N 1
ATOM 3792 C CA . VAL A 1 503 ? 8.870 -9.254 17.876 1.00 91.44 503 VAL A CA 1
ATOM 3793 C C . VAL A 1 503 ? 10.076 -8.381 17.559 1.00 91.44 503 VAL A C 1
ATOM 3795 O O . VAL A 1 503 ? 11.195 -8.687 17.979 1.00 91.44 503 VAL A O 1
ATOM 3798 N N . LYS A 1 504 ? 9.855 -7.308 16.802 1.00 90.44 504 LYS A N 1
ATOM 3799 C CA . LYS A 1 504 ? 10.861 -6.319 16.409 1.00 90.44 504 LYS A CA 1
ATOM 3800 C C . LYS A 1 504 ? 10.876 -5.184 17.426 1.00 90.44 504 LYS A C 1
ATOM 3802 O O . LYS A 1 504 ? 10.012 -4.316 17.423 1.00 90.44 504 LYS A O 1
ATOM 3807 N N . GLU A 1 505 ? 11.876 -5.202 18.300 1.00 88.88 505 GLU A N 1
ATOM 3808 C CA . GLU A 1 505 ? 12.160 -4.122 19.243 1.00 88.88 505 GLU A CA 1
ATOM 3809 C C . GLU A 1 505 ? 12.800 -2.954 18.490 1.00 88.88 505 GLU A C 1
ATOM 3811 O O . GLU A 1 505 ? 13.969 -3.030 18.075 1.00 88.88 505 GLU A O 1
ATOM 3816 N N . PHE A 1 506 ? 12.054 -1.865 18.328 1.00 85.06 506 PHE A N 1
ATOM 3817 C CA . PHE A 1 506 ? 12.593 -0.643 17.757 1.00 85.06 506 PHE A CA 1
ATOM 3818 C C . PHE A 1 506 ? 13.557 0.019 18.731 1.00 85.06 506 PHE A C 1
ATOM 3820 O O . PHE A 1 506 ? 13.354 0.051 19.942 1.00 85.06 506 PHE A O 1
ATOM 3827 N N . ARG A 1 507 ? 14.638 0.574 18.183 1.00 79.69 507 ARG A N 1
ATOM 3828 C CA . ARG A 1 507 ? 15.617 1.336 18.959 1.00 79.69 507 ARG A CA 1
ATOM 3829 C C . ARG A 1 507 ? 15.741 2.741 18.406 1.00 79.69 507 ARG A C 1
ATOM 3831 O O . ARG A 1 507 ? 15.939 2.925 17.200 1.00 79.69 507 ARG A O 1
ATOM 3838 N N . ARG A 1 508 ? 15.672 3.734 19.296 1.00 80.06 508 ARG A N 1
ATOM 3839 C CA . ARG A 1 508 ? 16.025 5.117 18.962 1.00 80.06 508 ARG A CA 1
ATOM 3840 C C . ARG A 1 508 ? 17.529 5.198 18.729 1.00 80.06 508 ARG A C 1
ATOM 3842 O O . ARG A 1 508 ? 18.318 4.778 19.578 1.00 80.06 508 ARG A O 1
ATOM 3849 N N . ARG A 1 509 ? 17.949 5.735 17.585 1.00 80.19 509 ARG A N 1
ATOM 3850 C CA . ARG A 1 509 ? 19.379 5.924 17.293 1.00 80.19 509 ARG A CA 1
ATOM 3851 C C . ARG A 1 509 ? 19.930 7.070 18.169 1.00 80.19 509 ARG A C 1
ATOM 3853 O O . ARG A 1 509 ? 19.199 8.025 18.422 1.00 80.19 509 ARG A O 1
ATOM 3860 N N . PRO A 1 510 ? 21.204 7.051 18.611 1.00 76.44 510 PRO A N 1
ATOM 3861 C CA . PRO A 1 510 ? 21.728 8.068 19.538 1.00 76.44 510 PRO A CA 1
ATOM 3862 C C . PRO A 1 510 ? 21.628 9.522 19.045 1.00 76.44 510 PRO A C 1
ATOM 3864 O O . PRO A 1 510 ? 21.505 10.431 19.856 1.00 76.44 510 PRO A O 1
ATOM 3867 N N . GLN A 1 511 ? 21.662 9.728 17.723 1.00 78.81 511 GLN A N 1
ATOM 3868 C CA . GLN A 1 511 ? 21.583 11.038 17.055 1.00 78.81 511 GLN A CA 1
ATOM 3869 C C . GLN A 1 511 ? 20.176 11.348 16.489 1.00 78.81 511 GLN A C 1
ATOM 3871 O O . GLN A 1 511 ? 19.991 12.306 15.740 1.00 78.81 511 GLN A O 1
ATOM 3876 N N . GLU A 1 512 ? 19.176 10.508 16.770 1.00 80.75 512 GLU A N 1
ATOM 3877 C CA . GLU A 1 512 ? 17.821 10.615 16.221 1.00 80.75 512 GLU A CA 1
ATOM 3878 C C . GLU A 1 512 ? 16.895 11.316 17.221 1.00 80.75 512 GLU A C 1
ATOM 3880 O O . GLU A 1 512 ? 16.704 10.862 18.350 1.00 80.75 512 GLU A O 1
ATOM 3885 N N . THR A 1 513 ? 16.308 12.441 16.804 1.00 81.19 513 THR A N 1
ATOM 3886 C CA . THR A 1 513 ? 15.330 13.169 17.623 1.00 81.19 513 THR A CA 1
ATOM 3887 C C . THR A 1 513 ? 14.058 12.342 17.799 1.00 81.19 513 THR A C 1
ATOM 3889 O O . THR A 1 513 ? 13.681 11.588 16.901 1.00 81.19 513 THR A O 1
ATOM 3892 N N . SER A 1 514 ? 13.337 12.524 18.910 1.00 75.56 514 SER A N 1
ATOM 3893 C CA . SER A 1 514 ? 12.082 11.797 19.167 1.00 75.56 514 SER A CA 1
ATOM 3894 C C . SER A 1 514 ? 11.070 11.934 18.020 1.00 75.56 514 SER A C 1
ATOM 3896 O O . SER A 1 514 ? 10.433 10.952 17.661 1.00 75.56 514 SER A O 1
ATOM 3898 N N . LYS A 1 515 ? 10.991 13.104 17.361 1.00 69.81 515 LYS A N 1
ATOM 3899 C CA . LYS A 1 515 ? 10.131 13.311 16.179 1.00 69.81 515 LYS A CA 1
ATOM 3900 C C . LYS A 1 515 ? 10.563 12.472 14.964 1.00 69.81 515 LYS A C 1
ATOM 3902 O O . LYS A 1 515 ? 9.704 11.943 14.267 1.00 69.81 515 LYS A O 1
ATOM 3907 N N . LYS A 1 516 ? 11.871 12.322 14.708 1.00 71.19 516 LYS A N 1
ATOM 3908 C CA . LYS A 1 516 ? 12.381 11.454 13.626 1.00 71.19 516 LYS A CA 1
ATOM 3909 C C . LYS A 1 516 ? 12.166 9.973 13.943 1.00 71.19 516 LYS A C 1
ATOM 3911 O O . LYS A 1 516 ? 11.726 9.237 13.067 1.00 71.19 516 LYS A O 1
ATOM 3916 N N . TYR A 1 517 ? 12.404 9.578 15.195 1.00 77.56 517 TYR A N 1
ATOM 3917 C CA . TYR A 1 517 ? 12.147 8.224 15.682 1.00 77.56 517 TYR A CA 1
ATOM 3918 C C . TYR A 1 517 ? 10.678 7.830 15.514 1.00 77.56 517 TYR A C 1
ATOM 3920 O O . TYR A 1 517 ? 10.391 6.820 14.878 1.00 77.56 517 TYR A O 1
ATOM 3928 N N . GLN A 1 518 ? 9.759 8.672 16.001 1.00 74.69 518 GLN A N 1
ATOM 3929 C CA . GLN A 1 518 ? 8.324 8.434 15.882 1.00 74.69 518 GLN A CA 1
ATOM 3930 C C . GLN A 1 518 ? 7.882 8.400 14.414 1.00 74.69 518 GLN A C 1
ATOM 3932 O O . GLN A 1 518 ? 7.162 7.487 14.040 1.00 74.69 518 GLN A O 1
ATOM 3937 N N . LYS A 1 519 ? 8.359 9.321 13.555 1.00 71.12 519 LYS A N 1
ATOM 3938 C CA . LYS A 1 519 ? 8.022 9.288 12.118 1.00 71.12 519 LYS A CA 1
ATOM 3939 C C . LYS A 1 519 ? 8.445 7.968 11.468 1.00 71.12 519 LYS A C 1
ATOM 3941 O O . LYS A 1 519 ? 7.650 7.391 10.739 1.00 71.12 519 LYS A O 1
ATOM 3946 N N . ARG A 1 520 ? 9.668 7.491 11.728 1.00 79.25 520 ARG A N 1
ATOM 3947 C CA . ARG A 1 520 ? 10.167 6.215 11.188 1.00 79.25 520 ARG A CA 1
ATOM 3948 C C . ARG A 1 520 ? 9.317 5.036 11.667 1.00 79.25 520 ARG A C 1
ATOM 3950 O O . ARG A 1 520 ? 8.853 4.262 10.844 1.00 79.25 520 ARG A O 1
ATOM 3957 N N . LEU A 1 521 ? 9.081 4.961 12.976 1.00 78.00 521 LEU A N 1
ATOM 3958 C CA . LEU A 1 521 ? 8.282 3.921 13.621 1.00 78.00 521 LEU A CA 1
ATOM 3959 C C . LEU A 1 521 ? 6.848 3.860 13.075 1.00 78.00 521 LEU A C 1
ATOM 3961 O O . LEU A 1 521 ? 6.388 2.805 12.649 1.00 78.00 521 LEU A O 1
ATOM 3965 N N . THR A 1 522 ? 6.161 5.003 13.060 1.00 73.31 522 THR A N 1
ATOM 3966 C CA . THR A 1 522 ? 4.796 5.119 12.547 1.00 73.31 522 THR A CA 1
ATOM 3967 C C . THR A 1 522 ? 4.744 4.798 11.056 1.00 73.31 522 THR A C 1
ATOM 3969 O O . THR A 1 522 ? 3.889 4.025 10.660 1.00 73.31 522 THR A O 1
ATOM 3972 N N . SER A 1 523 ? 5.657 5.323 10.229 1.00 76.44 523 SER A N 1
ATOM 3973 C CA . SER A 1 523 ? 5.661 5.063 8.778 1.00 76.44 523 SER A CA 1
ATOM 3974 C C . SER A 1 523 ? 5.807 3.575 8.459 1.00 76.44 523 SER A C 1
ATOM 3976 O O . SER A 1 523 ? 5.046 3.038 7.661 1.00 76.44 523 SER A O 1
ATOM 3978 N N . GLU A 1 524 ? 6.757 2.909 9.114 1.00 83.69 524 GLU A N 1
ATOM 3979 C CA . GLU A 1 524 ? 7.030 1.486 8.932 1.00 83.69 524 GLU A CA 1
ATOM 3980 C C . GLU A 1 524 ? 5.828 0.624 9.343 1.00 83.69 524 GLU A C 1
ATOM 3982 O O . GLU A 1 524 ? 5.367 -0.195 8.548 1.00 83.69 524 GLU A O 1
ATOM 3987 N N . PHE A 1 525 ? 5.253 0.883 10.524 1.00 83.56 525 PHE A N 1
ATOM 3988 C CA . PHE A 1 525 ? 4.067 0.171 11.003 1.00 83.56 525 PHE A CA 1
ATOM 3989 C C . PHE A 1 525 ? 2.801 0.479 10.189 1.00 83.56 525 PHE A C 1
ATOM 3991 O O . PHE A 1 525 ? 1.999 -0.419 9.946 1.00 83.56 525 PHE A O 1
ATOM 3998 N N . CYS A 1 526 ? 2.595 1.725 9.743 1.00 78.31 526 CYS A N 1
ATOM 3999 C CA . CYS A 1 526 ? 1.475 2.095 8.869 1.00 78.31 526 CYS A CA 1
ATOM 4000 C C . CYS A 1 526 ? 1.481 1.266 7.586 1.00 78.31 526 CYS A C 1
ATOM 4002 O O . CYS A 1 526 ? 0.443 0.741 7.192 1.00 78.31 526 CYS A O 1
ATOM 4004 N N . ILE A 1 527 ? 2.651 1.141 6.955 1.00 85.31 527 ILE A N 1
ATOM 4005 C CA . ILE A 1 527 ? 2.810 0.353 5.736 1.00 85.31 527 ILE A CA 1
ATOM 4006 C C . ILE A 1 527 ? 2.597 -1.132 6.052 1.00 85.31 527 ILE A C 1
ATOM 4008 O O . ILE A 1 527 ? 1.698 -1.743 5.476 1.00 85.31 527 ILE A O 1
ATOM 4012 N N . SER A 1 528 ? 3.347 -1.701 7.002 1.00 85.50 528 SER A N 1
ATOM 4013 C CA . SER A 1 528 ? 3.313 -3.141 7.293 1.00 85.50 528 SER A CA 1
ATOM 4014 C C . SER A 1 528 ? 1.935 -3.644 7.748 1.00 85.50 528 SER A C 1
ATOM 4016 O O . SER A 1 528 ? 1.494 -4.702 7.305 1.00 85.50 528 SER A O 1
ATOM 4018 N N . SER A 1 529 ? 1.212 -2.874 8.568 1.00 84.12 529 SER A N 1
ATOM 4019 C CA . SER A 1 529 ? -0.135 -3.234 9.045 1.00 84.12 529 SER A CA 1
ATOM 4020 C C . SER A 1 529 ? -1.243 -3.069 7.997 1.00 84.12 529 SER A C 1
ATOM 4022 O O . SER A 1 529 ? -2.292 -3.701 8.122 1.00 84.12 529 SER A O 1
ATOM 4024 N N . SER A 1 530 ? -1.025 -2.258 6.954 1.00 82.19 530 SER A N 1
ATOM 4025 C CA . SER A 1 530 ? -1.991 -2.061 5.859 1.00 82.19 530 SER A CA 1
ATOM 4026 C C . SER A 1 530 ? -1.959 -3.159 4.789 1.00 82.19 530 SER A C 1
ATOM 4028 O O . SER A 1 530 ? -2.903 -3.290 4.009 1.00 82.19 530 SER A O 1
ATOM 4030 N N . LEU A 1 531 ? -0.884 -3.951 4.747 1.00 88.88 531 LEU A N 1
ATOM 4031 C CA . LEU A 1 531 ? -0.636 -4.952 3.714 1.00 88.88 531 LEU A CA 1
ATOM 4032 C C . LEU A 1 531 ? -1.041 -6.351 4.193 1.00 88.88 531 LEU A C 1
ATOM 4034 O O . LEU A 1 531 ? -0.648 -6.808 5.266 1.00 88.88 531 LEU A O 1
ATOM 4038 N N . ARG A 1 532 ? -1.805 -7.074 3.367 1.00 92.12 532 ARG A N 1
ATOM 4039 C CA . ARG A 1 532 ? -2.221 -8.452 3.649 1.00 92.12 532 ARG A CA 1
ATOM 4040 C C . ARG A 1 532 ? -2.293 -9.292 2.377 1.00 92.12 532 ARG A C 1
ATOM 4042 O O . ARG A 1 532 ? -3.270 -9.249 1.640 1.00 92.12 532 ARG A O 1
ATOM 4049 N N . HIS A 1 533 ? -1.259 -10.098 2.151 1.00 96.62 533 HIS A N 1
ATOM 4050 C CA . HIS A 1 533 ? -1.136 -10.979 0.988 1.00 96.62 533 HIS A CA 1
ATOM 4051 C C . HIS A 1 533 ? -0.311 -12.230 1.354 1.00 96.62 533 HIS A C 1
ATOM 4053 O O . HIS A 1 533 ? 0.630 -12.095 2.134 1.00 96.62 533 HIS A O 1
ATOM 4059 N N . PRO A 1 534 ? -0.582 -13.427 0.785 1.00 96.94 534 PRO A N 1
ATOM 4060 C CA . PRO A 1 534 ? 0.176 -14.659 1.049 1.00 96.94 534 PRO A CA 1
ATOM 4061 C C . PRO A 1 534 ? 1.704 -14.548 0.988 1.00 96.94 534 PRO A C 1
ATOM 4063 O O . PRO A 1 534 ? 2.395 -15.298 1.674 1.00 96.94 534 PRO A O 1
ATOM 4066 N N . ASN A 1 535 ? 2.228 -13.620 0.178 1.00 98.25 535 ASN A N 1
ATOM 4067 C CA . ASN A 1 535 ? 3.666 -13.394 0.007 1.00 98.25 535 ASN A CA 1
ATOM 4068 C C . ASN A 1 535 ? 4.214 -12.114 0.676 1.00 98.25 535 ASN A C 1
ATOM 4070 O O . ASN A 1 535 ? 5.319 -11.673 0.364 1.00 98.25 535 ASN A O 1
ATOM 4074 N N . VAL A 1 536 ? 3.465 -11.512 1.603 1.00 97.81 536 VAL A N 1
ATOM 4075 C CA . VAL A 1 536 ? 3.893 -10.374 2.438 1.00 97.81 536 VAL A CA 1
ATOM 4076 C C . VAL A 1 536 ? 3.761 -10.771 3.910 1.00 97.81 536 VAL A C 1
ATOM 4078 O O . VAL A 1 536 ? 2.844 -11.512 4.261 1.00 97.81 536 VAL A O 1
ATOM 4081 N N . ILE A 1 537 ? 4.689 -10.327 4.761 1.00 95.94 537 ILE A N 1
ATOM 4082 C CA . ILE A 1 537 ? 4.650 -10.609 6.199 1.00 95.94 537 ILE A CA 1
ATOM 4083 C C . ILE A 1 537 ? 3.390 -10.002 6.830 1.00 95.94 537 ILE A C 1
ATOM 4085 O O . ILE A 1 537 ? 3.066 -8.836 6.610 1.00 95.94 537 ILE A O 1
ATOM 4089 N N . HIS A 1 538 ? 2.682 -10.775 7.643 1.00 93.12 538 HIS A N 1
ATOM 4090 C CA . HIS A 1 538 ? 1.572 -10.264 8.428 1.00 93.12 538 HIS A CA 1
ATOM 4091 C C . HIS A 1 538 ? 2.089 -9.617 9.720 1.00 93.12 538 HIS A C 1
ATOM 4093 O O . HIS A 1 538 ? 2.505 -10.312 10.652 1.00 93.12 538 HIS A O 1
ATOM 4099 N N . THR A 1 539 ? 2.017 -8.286 9.790 1.00 89.88 539 THR A N 1
ATOM 4100 C CA . THR A 1 539 ? 2.119 -7.533 11.048 1.00 89.88 539 THR A CA 1
ATOM 4101 C C . THR A 1 539 ? 0.794 -7.613 11.814 1.00 89.88 539 THR A C 1
ATOM 4103 O O . THR A 1 539 ? -0.275 -7.388 11.248 1.00 89.88 539 THR A O 1
ATOM 4106 N N . LEU A 1 540 ? 0.863 -7.955 13.103 1.00 87.00 540 LEU A N 1
ATOM 4107 C CA . LEU A 1 540 ? -0.285 -8.143 13.995 1.00 87.00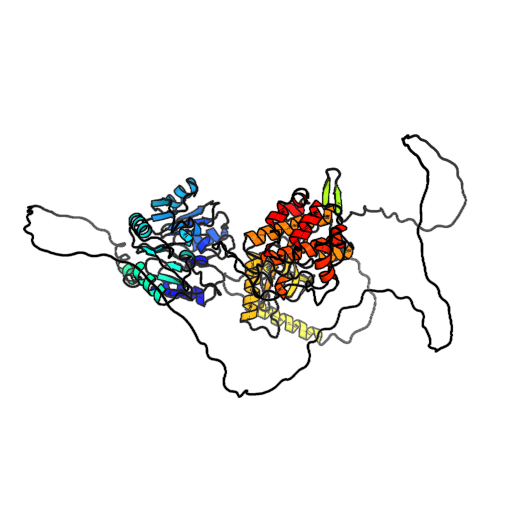 540 LEU A CA 1
ATOM 4108 C C . LEU A 1 540 ? -0.532 -6.957 14.935 1.00 87.00 540 LEU A C 1
ATOM 4110 O O . LEU A 1 540 ? -1.683 -6.726 15.299 1.00 87.00 540 LEU A O 1
ATOM 4114 N N . ASP A 1 541 ? 0.521 -6.289 15.418 1.00 86.19 541 ASP A N 1
ATOM 4115 C CA . ASP A 1 541 ? 0.397 -5.297 16.496 1.00 86.19 541 ASP A CA 1
ATOM 4116 C C . ASP A 1 541 ? 1.623 -4.378 16.621 1.00 86.19 541 ASP A C 1
ATOM 4118 O O . ASP A 1 541 ? 2.725 -4.746 16.207 1.00 86.19 541 ASP A O 1
ATOM 4122 N N . LEU A 1 542 ? 1.443 -3.226 17.270 1.00 85.56 542 LEU A N 1
ATOM 4123 C CA . LEU A 1 542 ? 2.506 -2.317 17.703 1.00 85.56 542 LEU A CA 1
ATOM 4124 C C . LEU A 1 542 ? 2.203 -1.831 19.118 1.00 85.56 542 LEU A C 1
ATOM 4126 O O . LEU A 1 542 ? 1.227 -1.125 19.361 1.00 85.56 542 LEU A O 1
ATOM 4130 N N . LEU A 1 543 ? 3.077 -2.177 20.057 1.00 85.31 543 LEU A N 1
ATOM 4131 C CA . LEU A 1 543 ? 2.838 -1.957 21.480 1.00 85.31 543 LEU A CA 1
ATOM 4132 C C . LEU A 1 543 ? 4.151 -1.759 22.241 1.00 85.31 543 LEU A C 1
ATOM 4134 O O . LEU A 1 543 ? 5.220 -2.095 21.740 1.00 85.31 543 LEU A O 1
ATOM 4138 N N . GLN A 1 544 ? 4.097 -1.194 23.444 1.00 81.00 544 GLN A N 1
ATOM 4139 C CA . GLN A 1 544 ? 5.297 -0.944 24.249 1.00 81.00 544 GLN A CA 1
ATOM 4140 C C . GLN A 1 544 ? 5.640 -2.139 25.150 1.00 81.00 544 GLN A C 1
ATOM 4142 O O . GLN A 1 544 ? 4.756 -2.791 25.712 1.00 81.00 544 GLN A O 1
ATOM 4147 N N . ASP A 1 545 ? 6.935 -2.417 25.307 1.00 78.69 545 ASP A N 1
ATOM 4148 C CA . ASP A 1 545 ? 7.438 -3.356 26.309 1.00 78.69 545 ASP A CA 1
ATOM 4149 C C . ASP A 1 545 ? 7.405 -2.746 27.729 1.00 78.69 545 ASP A C 1
ATOM 4151 O O . ASP A 1 545 ? 7.017 -1.598 27.947 1.00 78.69 545 ASP A O 1
ATOM 4155 N N . ALA A 1 546 ? 7.850 -3.512 28.728 1.00 74.69 546 ALA A N 1
ATOM 4156 C CA . ALA A 1 546 ? 7.886 -3.062 30.123 1.00 74.69 546 ALA A CA 1
ATOM 4157 C C . ALA A 1 546 ? 8.853 -1.885 30.404 1.00 74.69 546 ALA A C 1
ATOM 4159 O O . ALA A 1 546 ? 8.868 -1.379 31.526 1.00 74.69 546 ALA A O 1
ATOM 4160 N N . LYS A 1 547 ? 9.667 -1.462 29.429 1.00 77.75 547 LYS A N 1
ATOM 4161 C CA . LYS A 1 547 ? 10.587 -0.315 29.503 1.00 77.75 547 LYS A CA 1
ATOM 4162 C C . LYS A 1 547 ? 10.075 0.899 28.723 1.00 77.75 547 LYS A C 1
ATOM 4164 O O . LYS A 1 547 ? 10.697 1.956 28.804 1.00 77.75 547 LYS A O 1
ATOM 4169 N N . GLY A 1 548 ? 8.975 0.756 27.982 1.00 74.94 548 GLY A N 1
ATOM 4170 C CA . GLY A 1 548 ? 8.463 1.770 27.059 1.00 74.94 548 GLY A CA 1
ATOM 4171 C C . GLY A 1 548 ? 9.065 1.698 25.650 1.00 74.94 548 GLY A C 1
ATOM 4172 O O . GLY A 1 548 ? 8.786 2.579 24.837 1.00 74.94 548 GLY A O 1
ATOM 4173 N N . ASP A 1 549 ? 9.873 0.678 25.331 1.00 82.31 549 ASP A N 1
ATOM 4174 C CA . ASP A 1 549 ? 10.392 0.480 23.975 1.00 82.31 549 ASP A CA 1
ATOM 4175 C C . ASP A 1 549 ? 9.280 -0.102 23.084 1.00 82.31 549 ASP A C 1
ATOM 4177 O O . ASP A 1 549 ? 8.681 -1.136 23.392 1.00 82.31 549 ASP A O 1
ATOM 4181 N N . TYR A 1 550 ? 8.990 0.560 21.962 1.00 85.50 550 TYR A N 1
ATOM 4182 C CA . TYR A 1 550 ? 8.004 0.075 20.995 1.00 85.50 550 TYR A CA 1
ATOM 4183 C C . TYR A 1 550 ? 8.458 -1.233 20.329 1.00 85.50 550 TYR A C 1
ATOM 4185 O O . TYR A 1 550 ? 9.597 -1.369 19.875 1.00 85.50 550 TYR A O 1
ATOM 4193 N N . CYS A 1 551 ? 7.520 -2.166 20.221 1.00 87.88 551 CYS A N 1
ATOM 4194 C CA . CYS A 1 551 ? 7.685 -3.503 19.682 1.00 87.88 551 CYS A CA 1
ATOM 4195 C C . CYS A 1 551 ? 6.607 -3.771 18.625 1.00 87.88 551 CYS A C 1
ATOM 4197 O O . CYS A 1 551 ? 5.419 -3.778 18.949 1.00 87.88 551 CYS A O 1
ATOM 4199 N N . GLU A 1 552 ? 7.015 -4.015 17.380 1.00 89.81 552 GLU A N 1
ATOM 4200 C CA . GLU A 1 552 ? 6.127 -4.534 16.331 1.00 89.81 552 GLU A CA 1
ATOM 4201 C C . GLU A 1 552 ? 6.079 -6.064 16.415 1.00 89.81 552 GLU A C 1
ATOM 4203 O O . GLU A 1 552 ? 7.117 -6.726 16.507 1.00 89.81 552 GLU A O 1
ATOM 4208 N N . VAL A 1 553 ? 4.872 -6.626 16.399 1.00 91.25 553 VAL A N 1
ATOM 4209 C CA . VAL A 1 553 ? 4.619 -8.069 16.457 1.00 91.25 553 VAL A CA 1
ATOM 4210 C C . VAL A 1 553 ? 4.196 -8.556 15.075 1.00 91.25 553 VAL A C 1
ATOM 4212 O O . VAL A 1 553 ? 3.259 -8.023 14.489 1.00 91.25 553 VAL A O 1
ATOM 4215 N N . MET A 1 554 ? 4.863 -9.589 14.570 1.00 93.62 554 MET A N 1
ATOM 4216 C CA . MET A 1 554 ? 4.666 -10.189 13.247 1.00 93.62 554 MET A CA 1
ATOM 4217 C C . MET A 1 554 ? 4.518 -11.713 13.352 1.00 93.62 554 MET A C 1
ATOM 4219 O O . MET A 1 554 ? 4.880 -12.326 14.364 1.00 93.62 554 MET A O 1
ATOM 4223 N N . GLU A 1 555 ? 4.032 -12.350 12.288 1.00 91.56 555 GLU A N 1
ATOM 4224 C CA . GLU A 1 555 ? 4.138 -13.805 12.134 1.00 91.56 555 GLU A CA 1
ATOM 4225 C C . GLU A 1 555 ? 5.610 -14.275 12.140 1.00 91.56 555 GLU A C 1
ATOM 4227 O O . GLU A 1 555 ? 6.522 -13.539 11.755 1.00 91.56 555 GLU A O 1
ATOM 4232 N N . TYR A 1 556 ? 5.867 -15.507 12.593 1.00 91.81 556 TYR A N 1
ATOM 4233 C CA . TYR A 1 556 ? 7.225 -16.056 12.660 1.00 91.81 556 TYR A CA 1
ATOM 4234 C C . TYR A 1 556 ? 7.523 -17.034 11.515 1.00 91.81 556 TYR A C 1
ATOM 4236 O O . TYR A 1 556 ? 7.038 -18.165 11.486 1.00 91.81 556 TYR A O 1
ATOM 4244 N N . CYS A 1 557 ? 8.405 -16.620 10.605 1.00 92.62 557 CYS A N 1
ATOM 4245 C CA . CYS A 1 557 ? 8.880 -17.435 9.488 1.00 92.62 557 CYS A CA 1
ATOM 4246 C C . CYS A 1 557 ? 10.047 -18.349 9.908 1.00 92.62 557 CYS A C 1
ATOM 4248 O O . CYS A 1 557 ? 11.217 -17.967 9.864 1.00 92.62 557 CYS A O 1
ATOM 4250 N N . ALA A 1 558 ? 9.732 -19.578 10.324 1.00 89.94 558 ALA A N 1
ATOM 4251 C CA . ALA A 1 558 ? 10.714 -20.512 10.889 1.00 89.94 558 ALA A CA 1
ATOM 4252 C C . ALA A 1 558 ? 11.777 -21.047 9.898 1.00 89.94 558 ALA A C 1
ATOM 4254 O O . ALA A 1 558 ? 12.791 -21.590 10.339 1.00 89.94 558 ALA A O 1
ATOM 4255 N N . GLY A 1 559 ? 11.575 -20.902 8.583 1.00 90.38 559 GLY A N 1
ATOM 4256 C CA . GLY A 1 559 ? 12.520 -21.319 7.537 1.00 90.38 559 GLY A CA 1
ATOM 4257 C C . GLY A 1 559 ? 13.716 -20.376 7.339 1.00 90.38 559 GLY A C 1
ATOM 4258 O O . GLY A 1 559 ? 14.620 -20.715 6.577 1.00 90.38 559 GLY A O 1
ATOM 4259 N N . GLY A 1 560 ? 13.753 -19.236 8.040 1.00 91.44 560 GLY A N 1
ATOM 4260 C CA . GLY A 1 560 ? 14.821 -18.237 7.941 1.00 91.44 560 GLY A CA 1
ATOM 4261 C C . GLY A 1 560 ? 14.652 -17.296 6.746 1.00 91.44 560 GLY A C 1
ATOM 4262 O O . GLY A 1 560 ? 13.552 -17.135 6.228 1.00 91.44 560 GLY A O 1
ATOM 4263 N N . ASP A 1 561 ? 15.739 -16.656 6.326 1.00 93.44 561 ASP A N 1
ATOM 4264 C CA . ASP A 1 561 ? 15.794 -15.743 5.180 1.00 93.44 561 ASP A CA 1
ATOM 4265 C C . ASP A 1 561 ? 16.334 -16.412 3.898 1.00 93.44 561 ASP A C 1
ATOM 4267 O O . ASP A 1 561 ? 17.104 -17.381 3.930 1.00 93.44 561 ASP A O 1
ATOM 4271 N N . LEU A 1 562 ? 15.945 -15.866 2.742 1.00 96.25 562 LEU A N 1
ATOM 4272 C CA . LEU A 1 562 ? 16.370 -16.346 1.427 1.00 96.25 562 LEU A CA 1
ATOM 4273 C C . LEU A 1 562 ? 17.883 -16.186 1.208 1.00 96.25 562 LEU A C 1
ATOM 4275 O O . LEU A 1 562 ? 18.482 -17.030 0.539 1.00 96.25 562 LEU A O 1
ATOM 4279 N N . TYR A 1 563 ? 18.521 -15.162 1.789 1.00 92.81 563 TYR A N 1
ATOM 4280 C CA . TYR A 1 563 ? 19.979 -14.986 1.725 1.00 92.81 563 TYR A CA 1
ATOM 4281 C C . TYR A 1 563 ? 20.710 -16.213 2.287 1.00 92.81 563 TYR A C 1
ATOM 4283 O O . TYR A 1 563 ? 21.558 -16.807 1.616 1.00 92.81 563 TYR A O 1
ATOM 4291 N N . THR A 1 564 ? 20.330 -16.646 3.488 1.00 90.06 564 THR A N 1
ATOM 4292 C CA . THR A 1 564 ? 20.886 -17.815 4.173 1.00 90.06 564 THR A CA 1
ATOM 4293 C C . THR A 1 564 ? 20.618 -19.102 3.394 1.00 90.06 564 THR A C 1
ATOM 4295 O O . THR A 1 564 ? 21.506 -19.956 3.315 1.00 90.06 564 THR A O 1
ATOM 4298 N N . LEU A 1 565 ? 19.444 -19.241 2.762 1.00 94.06 565 LEU A N 1
ATOM 4299 C CA . LEU A 1 565 ? 19.137 -20.388 1.901 1.00 94.06 565 LEU A CA 1
ATOM 4300 C C . LEU A 1 565 ? 20.050 -20.441 0.664 1.00 94.06 565 LEU A C 1
ATOM 4302 O O . LEU A 1 565 ? 20.650 -21.486 0.399 1.00 94.06 565 LEU A O 1
ATOM 4306 N N . VAL A 1 566 ? 20.193 -19.331 -0.069 1.00 93.00 566 VAL A N 1
ATOM 4307 C CA . VAL A 1 566 ? 21.062 -19.242 -1.257 1.00 93.00 566 VAL A CA 1
ATOM 4308 C C . VAL A 1 566 ? 22.523 -19.484 -0.874 1.00 93.00 566 VAL A C 1
ATOM 4310 O O . VAL A 1 566 ? 23.193 -20.292 -1.516 1.00 93.00 566 VAL A O 1
ATOM 4313 N N . LEU A 1 567 ? 23.001 -18.868 0.211 1.00 89.44 567 LEU A N 1
ATOM 4314 C CA . LEU A 1 567 ? 24.364 -19.040 0.717 1.00 89.44 567 LEU A CA 1
ATOM 4315 C C . LEU A 1 567 ? 24.663 -20.500 1.100 1.00 89.44 567 LEU A C 1
ATOM 4317 O O . LEU A 1 567 ? 25.745 -21.004 0.802 1.00 89.44 567 LEU A O 1
ATOM 4321 N N . ALA A 1 568 ? 23.711 -21.194 1.732 1.00 89.19 568 ALA A N 1
ATOM 4322 C CA . ALA A 1 568 ? 23.865 -22.594 2.125 1.00 89.19 568 ALA A CA 1
ATOM 4323 C C . ALA A 1 568 ? 23.770 -23.575 0.942 1.00 89.19 568 ALA A C 1
ATOM 4325 O O . ALA A 1 568 ? 24.438 -24.609 0.951 1.00 89.19 568 ALA A O 1
ATOM 4326 N N . ALA A 1 569 ? 22.950 -23.270 -0.068 1.00 90.50 569 ALA A N 1
ATOM 4327 C CA . ALA A 1 569 ? 22.817 -24.075 -1.283 1.00 90.50 569 ALA A CA 1
ATOM 4328 C C . ALA A 1 569 ? 23.931 -23.804 -2.314 1.00 90.50 569 ALA A C 1
ATOM 4330 O O . ALA A 1 569 ? 24.128 -24.588 -3.243 1.00 90.50 569 ALA A O 1
ATOM 4331 N N . GLY A 1 570 ? 24.634 -22.676 -2.195 1.00 89.12 570 GLY A N 1
ATOM 4332 C CA . GLY A 1 570 ? 25.504 -22.130 -3.233 1.00 89.12 570 GLY A CA 1
ATOM 4333 C C . GLY A 1 570 ? 24.693 -21.491 -4.360 1.00 89.12 570 GLY A C 1
ATOM 4334 O O . GLY A 1 570 ? 24.914 -20.332 -4.672 1.00 89.12 570 GLY A O 1
ATOM 4335 N N . LYS A 1 571 ? 23.739 -22.221 -4.948 1.00 92.19 571 LYS A N 1
ATOM 4336 C CA . LYS A 1 571 ? 22.692 -21.718 -5.855 1.00 92.19 571 LYS A CA 1
ATOM 4337 C C . LYS A 1 571 ? 21.453 -22.612 -5.762 1.00 92.19 571 LYS A C 1
ATOM 4339 O O . LYS A 1 571 ? 21.571 -23.783 -5.405 1.00 92.19 571 LYS A O 1
ATOM 4344 N N . LEU A 1 572 ? 20.284 -22.081 -6.101 1.00 95.88 572 LEU A N 1
ATOM 4345 C CA . LEU A 1 572 ? 19.024 -22.828 -6.062 1.00 95.88 572 LEU A CA 1
ATOM 4346 C C . LEU A 1 572 ? 18.795 -23.636 -7.346 1.00 95.88 572 LEU A C 1
ATOM 4348 O O . LEU A 1 572 ? 19.381 -23.363 -8.400 1.00 95.88 572 LEU A O 1
ATOM 4352 N N . GLU A 1 573 ? 17.919 -24.638 -7.262 1.00 95.25 573 GLU A N 1
ATOM 4353 C CA . GLU A 1 573 ? 17.470 -25.372 -8.448 1.00 95.25 573 GLU A CA 1
ATOM 4354 C C . GLU A 1 573 ? 16.582 -24.493 -9.342 1.00 95.25 573 GLU A C 1
ATOM 4356 O O . GLU A 1 573 ? 15.982 -23.521 -8.889 1.00 95.25 573 GLU A O 1
ATOM 4361 N N . VAL A 1 574 ? 16.475 -24.844 -10.630 1.00 95.38 574 VAL A N 1
ATOM 4362 C CA . VAL A 1 574 ? 15.709 -24.073 -11.630 1.00 95.38 574 VAL A CA 1
ATOM 4363 C C . VAL A 1 574 ? 14.274 -23.837 -11.154 1.00 95.38 574 VAL A C 1
ATOM 4365 O O . VAL A 1 574 ? 13.851 -22.697 -11.016 1.00 95.38 574 VAL A O 1
ATOM 4368 N N . THR A 1 575 ? 13.547 -24.915 -10.859 1.00 95.81 575 THR A N 1
ATOM 4369 C CA . THR A 1 575 ? 12.140 -24.874 -10.431 1.00 95.81 575 THR A CA 1
ATOM 4370 C C . THR A 1 575 ? 11.964 -24.202 -9.066 1.00 95.81 575 THR A C 1
ATOM 4372 O O . THR A 1 575 ? 10.947 -23.557 -8.829 1.00 95.81 575 THR A O 1
ATOM 4375 N N . GLU A 1 576 ? 12.959 -24.316 -8.186 1.00 97.12 576 GLU A N 1
ATOM 4376 C CA . GLU A 1 576 ? 12.958 -23.705 -6.857 1.00 97.12 576 GLU A CA 1
ATOM 4377 C C . GLU A 1 576 ? 13.083 -22.175 -6.939 1.00 97.12 576 GLU A C 1
ATOM 4379 O O . GLU A 1 576 ? 12.247 -21.451 -6.397 1.00 97.12 576 GLU A O 1
ATOM 4384 N N . ALA A 1 577 ? 14.087 -21.682 -7.671 1.00 97.69 577 ALA A N 1
ATOM 4385 C CA . ALA A 1 577 ? 14.296 -20.255 -7.903 1.00 97.69 577 ALA A CA 1
ATOM 4386 C C . ALA A 1 577 ? 13.139 -19.625 -8.688 1.00 97.69 577 ALA A C 1
ATOM 4388 O O . ALA A 1 577 ? 12.682 -18.542 -8.331 1.00 97.69 577 ALA A O 1
ATOM 4389 N N . ASP A 1 578 ? 12.650 -20.306 -9.730 1.00 98.00 578 ASP A N 1
ATOM 4390 C CA . ASP A 1 578 ? 11.475 -19.891 -10.500 1.00 98.00 578 ASP A CA 1
ATOM 4391 C C . ASP A 1 578 ? 10.249 -19.756 -9.563 1.00 98.00 578 ASP A C 1
ATOM 4393 O O . ASP A 1 578 ? 9.542 -18.746 -9.607 1.00 98.00 578 ASP A O 1
ATOM 4397 N N . CYS A 1 579 ? 10.024 -20.715 -8.652 1.00 98.19 579 CYS A N 1
ATOM 4398 C CA . CYS A 1 579 ? 8.929 -20.647 -7.683 1.00 98.19 579 CYS A CA 1
ATOM 4399 C C . CYS A 1 579 ? 9.059 -19.457 -6.722 1.00 98.19 579 CYS A C 1
ATOM 4401 O O . CYS A 1 579 ? 8.104 -18.689 -6.597 1.00 98.19 579 CYS A O 1
ATOM 4403 N N . PHE A 1 580 ? 10.203 -19.285 -6.050 1.00 98.69 580 PHE A N 1
ATOM 4404 C CA . PHE A 1 580 ? 10.402 -18.157 -5.131 1.00 98.69 580 PHE A CA 1
ATOM 4405 C C . PHE A 1 580 ? 10.326 -16.810 -5.854 1.00 98.69 580 PHE A C 1
ATOM 4407 O O . PHE A 1 580 ? 9.747 -15.865 -5.323 1.00 98.69 580 PHE A O 1
ATOM 4414 N N . PHE A 1 581 ? 10.814 -16.727 -7.093 1.00 98.75 581 PHE A N 1
ATOM 4415 C CA . PHE A 1 581 ? 10.683 -15.527 -7.911 1.00 98.75 581 PHE A CA 1
ATOM 4416 C C . PHE A 1 581 ? 9.221 -15.187 -8.213 1.00 98.75 581 PHE A C 1
ATOM 4418 O O . PHE A 1 581 ? 8.820 -14.040 -8.048 1.00 98.75 581 PHE A O 1
ATOM 4425 N N . LYS A 1 582 ? 8.383 -16.166 -8.573 1.00 98.69 582 LYS A N 1
ATOM 4426 C CA . LYS A 1 582 ? 6.947 -15.919 -8.785 1.00 98.69 582 LYS A CA 1
ATOM 4427 C C . LYS A 1 582 ? 6.219 -15.507 -7.499 1.00 98.69 582 LYS A C 1
ATOM 4429 O O . LYS A 1 582 ? 5.335 -14.658 -7.567 1.00 98.69 582 LYS A O 1
ATOM 4434 N N . GLN A 1 583 ? 6.600 -16.051 -6.341 1.00 98.75 583 GLN A N 1
ATOM 4435 C CA . GLN A 1 583 ? 6.078 -15.605 -5.040 1.00 98.75 583 GLN A CA 1
ATOM 4436 C C . GLN A 1 583 ? 6.472 -14.152 -4.733 1.00 98.75 583 GLN A C 1
ATOM 4438 O O . GLN A 1 583 ? 5.610 -13.342 -4.396 1.00 98.75 583 GLN A O 1
ATOM 4443 N N . LEU A 1 584 ? 7.750 -13.804 -4.923 1.00 98.88 584 LEU A N 1
ATOM 4444 C CA . LEU A 1 584 ? 8.255 -12.434 -4.798 1.00 98.88 584 LEU A CA 1
ATOM 4445 C C . LEU A 1 584 ? 7.493 -11.481 -5.726 1.00 98.88 584 LEU A C 1
ATOM 4447 O O . LEU A 1 584 ? 6.992 -10.458 -5.271 1.00 98.88 584 LEU A O 1
ATOM 4451 N N . MET A 1 585 ? 7.336 -11.838 -7.003 1.00 98.81 585 MET A N 1
ATOM 4452 C CA . MET A 1 585 ? 6.636 -10.995 -7.972 1.00 98.81 585 MET A CA 1
ATOM 4453 C C . MET A 1 585 ? 5.154 -10.795 -7.637 1.00 98.81 585 MET A C 1
ATOM 4455 O O . MET A 1 585 ? 4.669 -9.684 -7.822 1.00 98.81 585 MET A O 1
ATOM 4459 N N . ARG A 1 586 ? 4.448 -11.803 -7.098 1.00 98.75 586 ARG A N 1
ATOM 4460 C CA . ARG A 1 586 ? 3.068 -11.634 -6.590 1.00 98.75 586 ARG A CA 1
ATOM 4461 C C . ARG A 1 586 ? 3.007 -10.670 -5.406 1.00 98.75 586 ARG A C 1
ATOM 4463 O O . ARG A 1 586 ? 2.125 -9.822 -5.358 1.00 98.75 586 ARG A O 1
ATOM 4470 N N . GLY A 1 587 ? 3.953 -10.771 -4.469 1.00 98.62 587 GLY A N 1
ATOM 4471 C CA . GLY A 1 587 ? 4.066 -9.819 -3.361 1.00 98.62 587 GLY A CA 1
ATOM 4472 C C . GLY A 1 587 ? 4.333 -8.387 -3.839 1.00 98.62 587 GLY A C 1
ATOM 4473 O O . GLY A 1 587 ? 3.696 -7.459 -3.353 1.00 98.62 587 GLY A O 1
ATOM 4474 N N . VAL A 1 588 ? 5.220 -8.208 -4.823 1.00 98.81 588 VAL A N 1
ATOM 4475 C CA . VAL A 1 588 ? 5.548 -6.892 -5.401 1.00 98.81 588 VAL A CA 1
ATOM 4476 C C . VAL A 1 588 ? 4.396 -6.312 -6.229 1.00 98.81 588 VAL A C 1
ATOM 4478 O O . VAL A 1 588 ? 4.102 -5.132 -6.066 1.00 98.81 588 VAL A O 1
ATOM 4481 N N . GLU A 1 589 ? 3.699 -7.111 -7.049 1.00 98.50 589 GLU A N 1
ATOM 4482 C CA . GLU A 1 589 ? 2.482 -6.661 -7.753 1.00 98.50 589 GLU A CA 1
ATOM 4483 C C . GLU A 1 589 ? 1.442 -6.150 -6.752 1.00 98.50 589 GLU A C 1
ATOM 4485 O O . GLU A 1 589 ? 1.013 -5.006 -6.869 1.00 98.50 589 GLU A O 1
ATOM 4490 N N . TYR A 1 590 ? 1.134 -6.937 -5.716 1.00 98.44 590 TYR A N 1
ATOM 4491 C CA . TYR A 1 590 ? 0.190 -6.546 -4.671 1.00 98.44 590 TYR A CA 1
ATOM 4492 C C . TYR A 1 590 ? 0.584 -5.235 -3.967 1.00 98.44 590 TYR A C 1
ATOM 4494 O O . TYR A 1 590 ? -0.248 -4.340 -3.828 1.00 98.44 590 TYR A O 1
ATOM 4502 N N . MET A 1 591 ? 1.847 -5.074 -3.552 1.00 97.38 591 MET A N 1
ATOM 4503 C CA . MET A 1 591 ? 2.303 -3.824 -2.923 1.00 97.38 591 MET A CA 1
ATOM 4504 C C . MET A 1 591 ? 2.148 -2.626 -3.872 1.00 97.38 591 MET A C 1
ATOM 4506 O O . MET A 1 591 ? 1.643 -1.579 -3.464 1.00 97.38 591 MET A O 1
ATOM 4510 N N . HIS A 1 592 ? 2.509 -2.787 -5.150 1.00 96.88 592 HIS A N 1
ATOM 4511 C CA . HIS A 1 592 ? 2.403 -1.723 -6.155 1.00 96.88 592 HIS A CA 1
ATOM 4512 C C . HIS A 1 592 ? 0.943 -1.377 -6.482 1.00 96.88 592 HIS A C 1
ATOM 4514 O O . HIS A 1 592 ? 0.621 -0.206 -6.690 1.00 96.88 592 HIS A O 1
ATOM 4520 N N . GLU A 1 593 ? 0.037 -2.354 -6.479 1.00 94.44 593 GLU A N 1
ATOM 4521 C CA . GLU A 1 593 ? -1.406 -2.117 -6.585 1.00 94.44 593 GLU A CA 1
ATOM 4522 C C . GLU A 1 593 ? -1.928 -1.330 -5.375 1.00 94.44 593 GLU A C 1
ATOM 4524 O O . GLU A 1 593 ? -2.606 -0.319 -5.564 1.00 94.44 593 GLU A O 1
ATOM 4529 N N . MET A 1 594 ? -1.494 -1.684 -4.161 1.00 90.88 594 MET A N 1
ATOM 4530 C CA . MET A 1 594 ? -1.767 -0.949 -2.915 1.00 90.88 594 MET A CA 1
ATOM 4531 C C . MET A 1 594 ? -1.081 0.432 -2.826 1.00 90.88 594 MET A C 1
ATOM 4533 O O . MET A 1 594 ? -1.273 1.140 -1.841 1.00 90.88 594 MET A O 1
ATOM 4537 N N . GLY A 1 595 ? -0.297 0.840 -3.834 1.00 92.56 595 GLY A N 1
ATOM 4538 C CA . GLY A 1 595 ? 0.361 2.152 -3.880 1.00 92.56 595 GLY A CA 1
ATOM 4539 C C . GLY A 1 595 ? 1.627 2.273 -3.022 1.00 92.56 595 GLY A C 1
ATOM 4540 O O . GLY A 1 595 ? 2.098 3.383 -2.766 1.00 92.56 595 GLY A O 1
ATOM 4541 N N . VAL A 1 596 ? 2.186 1.138 -2.595 1.00 95.06 596 VAL A N 1
ATOM 4542 C CA . VAL A 1 596 ? 3.387 1.029 -1.760 1.00 95.06 596 VAL A CA 1
ATOM 4543 C C . VAL A 1 596 ? 4.545 0.453 -2.570 1.00 95.06 596 VAL A C 1
ATOM 4545 O O . VAL A 1 596 ? 4.400 -0.571 -3.232 1.00 95.06 596 VAL A O 1
ATOM 4548 N N . ALA A 1 597 ? 5.720 1.067 -2.476 1.00 97.12 597 ALA A N 1
ATOM 4549 C CA . ALA A 1 597 ? 6.983 0.498 -2.941 1.00 97.12 597 ALA A CA 1
ATOM 4550 C C . ALA A 1 597 ? 7.889 0.183 -1.744 1.00 97.12 597 ALA A C 1
ATOM 4552 O O . ALA A 1 597 ? 7.868 0.888 -0.733 1.00 97.12 597 ALA A O 1
ATOM 4553 N N . HIS A 1 598 ? 8.684 -0.877 -1.844 1.00 97.62 598 HIS A N 1
ATOM 4554 C CA . HIS A 1 598 ? 9.463 -1.411 -0.728 1.00 97.62 598 HIS A CA 1
ATOM 4555 C C . HIS A 1 598 ? 10.851 -0.759 -0.598 1.00 97.62 598 HIS A C 1
ATOM 4557 O O . HIS A 1 598 ? 11.332 -0.541 0.515 1.00 97.62 598 HIS A O 1
ATOM 4563 N N . ARG A 1 599 ? 11.502 -0.444 -1.726 1.00 96.38 599 ARG A N 1
ATOM 4564 C CA . ARG A 1 599 ? 12.783 0.283 -1.879 1.00 96.38 599 ARG A CA 1
ATOM 4565 C C . ARG A 1 599 ? 14.034 -0.340 -1.237 1.00 96.38 599 ARG A C 1
ATOM 4567 O O . ARG A 1 599 ? 15.146 0.089 -1.514 1.00 96.38 599 ARG A O 1
ATOM 4574 N N . ASP A 1 600 ? 13.893 -1.372 -0.409 1.00 96.88 600 ASP A N 1
ATOM 4575 C CA . ASP A 1 600 ? 15.011 -2.164 0.136 1.00 96.88 600 ASP A CA 1
ATOM 4576 C C . ASP A 1 600 ? 14.759 -3.677 -0.000 1.00 96.88 600 ASP A C 1
ATOM 4578 O O . ASP A 1 600 ? 14.881 -4.445 0.956 1.00 96.88 600 ASP A O 1
ATOM 4582 N N . LEU A 1 601 ? 14.317 -4.107 -1.190 1.00 98.50 601 LEU A N 1
ATOM 4583 C CA . LEU A 1 601 ? 14.174 -5.530 -1.512 1.00 98.50 601 LEU A CA 1
ATOM 4584 C C . LEU A 1 601 ? 15.556 -6.177 -1.646 1.00 98.50 601 LEU A C 1
ATOM 4586 O O . LEU A 1 601 ? 16.380 -5.775 -2.464 1.00 98.50 601 LEU A O 1
ATOM 4590 N N . LYS A 1 602 ? 15.787 -7.218 -0.848 1.00 97.00 602 LYS A N 1
ATOM 4591 C CA . LYS A 1 602 ? 17.014 -8.022 -0.815 1.00 97.00 602 LYS A CA 1
ATOM 4592 C C . LYS A 1 602 ? 16.716 -9.390 -0.193 1.00 97.00 602 LYS A C 1
ATOM 4594 O O . LYS A 1 602 ? 15.734 -9.487 0.543 1.00 97.00 602 LYS A O 1
ATOM 4599 N N . PRO A 1 603 ? 17.514 -10.446 -0.428 1.00 95.38 603 PRO A N 1
ATOM 4600 C CA . PRO A 1 603 ? 17.209 -11.791 0.064 1.00 95.38 603 PRO A CA 1
ATOM 4601 C C . PRO A 1 603 ? 17.149 -11.908 1.600 1.00 95.38 603 PRO A C 1
ATOM 4603 O O . PRO A 1 603 ? 16.503 -12.816 2.111 1.00 95.38 603 PRO A O 1
ATOM 4606 N N . GLU A 1 604 ? 17.766 -10.990 2.346 1.00 93.69 604 GLU A N 1
ATOM 4607 C CA . GLU A 1 604 ? 17.648 -10.873 3.807 1.00 93.69 604 GLU A CA 1
ATOM 4608 C C . GLU A 1 604 ? 16.252 -10.402 4.261 1.00 93.69 604 GLU A C 1
ATOM 4610 O O . GLU A 1 604 ? 15.798 -10.769 5.341 1.00 93.69 604 GLU A O 1
ATOM 4615 N N . ASN A 1 605 ? 15.559 -9.628 3.418 1.00 96.69 605 ASN A N 1
ATOM 4616 C CA . ASN A 1 605 ? 14.211 -9.091 3.646 1.00 96.69 605 ASN A CA 1
ATOM 4617 C C . ASN A 1 605 ? 13.111 -9.995 3.041 1.00 96.69 605 ASN A C 1
ATOM 4619 O O . ASN A 1 605 ? 11.945 -9.609 2.957 1.00 96.69 605 ASN A O 1
ATOM 4623 N N . LEU A 1 606 ? 13.479 -11.211 2.619 1.00 98.06 606 LEU A N 1
ATOM 4624 C CA . LEU A 1 606 ? 12.582 -12.234 2.083 1.00 98.06 606 LEU A CA 1
ATOM 4625 C C . LEU A 1 606 ? 12.631 -13.459 3.001 1.00 98.06 606 LEU A C 1
ATOM 4627 O O . LEU A 1 606 ? 13.507 -14.316 2.876 1.00 98.06 606 LEU A O 1
ATOM 4631 N N . LEU A 1 607 ? 11.700 -13.517 3.952 1.00 96.69 607 LEU A N 1
ATOM 4632 C CA . LEU A 1 607 ? 11.603 -14.610 4.915 1.00 96.69 607 LEU A CA 1
ATOM 4633 C C . LEU A 1 607 ? 10.873 -15.813 4.319 1.00 96.69 607 LEU A C 1
ATOM 4635 O O . LEU A 1 607 ? 10.056 -15.670 3.412 1.00 96.69 607 LEU A O 1
ATOM 4639 N N . LEU A 1 608 ? 11.156 -17.001 4.844 1.00 96.56 608 LEU A N 1
ATOM 4640 C CA . LEU A 1 608 ? 10.650 -18.275 4.352 1.00 96.56 608 LEU A CA 1
ATOM 4641 C C . LEU A 1 608 ? 9.965 -19.062 5.477 1.00 96.56 608 LEU A C 1
ATOM 4643 O O . LEU A 1 608 ? 10.493 -19.189 6.585 1.00 96.56 608 LEU A O 1
ATOM 4647 N N . THR A 1 609 ? 8.812 -19.663 5.198 1.00 94.62 609 THR A N 1
ATOM 4648 C CA . THR A 1 609 ? 8.224 -20.691 6.071 1.00 94.62 609 THR A CA 1
ATOM 4649 C C . THR A 1 609 ? 8.892 -22.045 5.819 1.00 94.62 609 THR A C 1
ATOM 4651 O O . THR A 1 609 ? 9.507 -22.273 4.776 1.00 94.62 609 THR A O 1
ATOM 4654 N N . THR A 1 610 ? 8.765 -22.994 6.750 1.00 92.88 610 THR A N 1
ATOM 4655 C CA . THR A 1 610 ? 9.334 -24.353 6.602 1.00 92.88 610 THR A CA 1
ATOM 4656 C C . THR A 1 610 ? 8.769 -25.129 5.404 1.00 92.88 610 THR A C 1
ATOM 4658 O O . THR A 1 610 ? 9.364 -26.121 4.980 1.00 92.88 610 THR A O 1
ATOM 4661 N N . HIS A 1 611 ? 7.644 -24.674 4.842 1.00 92.94 611 HIS A N 1
ATOM 4662 C CA . HIS A 1 611 ? 6.966 -25.253 3.678 1.00 92.94 611 HIS A CA 1
ATOM 4663 C C . HIS A 1 611 ? 7.182 -24.453 2.380 1.00 92.94 611 HIS A C 1
ATOM 4665 O O . HIS A 1 611 ? 6.617 -24.800 1.342 1.00 92.94 611 HIS A O 1
ATOM 4671 N N . GLY A 1 612 ? 8.031 -23.418 2.408 1.00 94.75 612 GLY A N 1
ATOM 4672 C CA . GLY A 1 612 ? 8.451 -22.668 1.221 1.00 94.75 612 GLY A CA 1
ATOM 4673 C C . GLY A 1 612 ? 7.516 -21.536 0.793 1.00 94.75 612 GLY A C 1
ATOM 4674 O O . GLY A 1 612 ? 7.571 -21.138 -0.370 1.00 94.75 612 GLY A O 1
ATOM 4675 N N . ALA A 1 613 ? 6.681 -21.005 1.695 1.00 97.31 613 ALA A N 1
ATOM 4676 C CA . ALA A 1 613 ? 6.056 -19.701 1.474 1.00 97.31 613 ALA A CA 1
ATOM 4677 C C . ALA A 1 613 ? 7.100 -18.599 1.709 1.00 97.31 613 ALA A C 1
ATOM 4679 O O . ALA A 1 613 ? 7.749 -18.584 2.754 1.00 97.31 613 ALA A O 1
ATOM 4680 N N . LEU A 1 614 ? 7.259 -17.693 0.750 1.00 98.31 614 LEU A N 1
ATOM 4681 C CA . LEU A 1 614 ? 8.113 -16.510 0.827 1.00 98.31 614 LEU A CA 1
ATOM 4682 C C . LEU A 1 614 ? 7.283 -15.305 1.269 1.00 98.31 614 LEU A C 1
ATOM 4684 O O . LEU A 1 614 ? 6.214 -15.075 0.709 1.00 98.31 614 LEU A O 1
ATOM 4688 N N . LYS A 1 615 ? 7.791 -14.540 2.239 1.00 98.06 615 LYS A N 1
ATOM 4689 C CA . LYS A 1 615 ? 7.152 -13.383 2.880 1.00 98.06 615 LYS A CA 1
ATOM 4690 C C . LYS A 1 615 ? 8.089 -12.169 2.816 1.00 98.06 615 LYS A C 1
ATOM 4692 O O . LYS A 1 615 ? 9.176 -12.193 3.394 1.00 98.06 615 LYS A O 1
ATOM 4697 N N . ILE A 1 616 ? 7.672 -11.109 2.126 1.00 98.50 616 ILE A N 1
ATOM 4698 C CA . ILE A 1 616 ? 8.381 -9.816 2.089 1.00 98.50 616 ILE A CA 1
ATOM 4699 C C . ILE A 1 616 ? 8.244 -9.113 3.453 1.00 98.50 616 ILE A C 1
ATOM 4701 O O . ILE A 1 616 ? 7.137 -9.057 3.989 1.00 98.50 616 ILE A O 1
ATOM 4705 N N . THR A 1 617 ? 9.339 -8.592 4.019 1.00 95.50 617 THR A N 1
ATOM 4706 C CA . THR A 1 617 ? 9.391 -7.924 5.338 1.00 95.50 617 THR A CA 1
ATOM 4707 C C . THR A 1 617 ? 10.368 -6.733 5.355 1.00 95.50 617 THR A C 1
ATOM 4709 O O . THR A 1 617 ? 11.147 -6.565 4.427 1.00 95.50 617 THR A O 1
ATOM 4712 N N . ASP A 1 618 ? 10.401 -5.980 6.463 1.00 91.06 618 ASP A N 1
ATOM 4713 C CA . ASP A 1 618 ? 11.286 -4.822 6.723 1.00 91.06 618 ASP A CA 1
ATOM 4714 C C . ASP A 1 618 ? 10.970 -3.560 5.891 1.00 91.06 618 ASP A C 1
ATOM 4716 O O . ASP A 1 618 ? 11.813 -2.998 5.194 1.00 91.06 618 ASP A O 1
ATOM 4720 N N . PHE A 1 619 ? 9.744 -3.050 6.058 1.00 91.81 619 PHE A N 1
ATOM 4721 C CA . PHE A 1 619 ? 9.222 -1.826 5.429 1.00 91.81 619 PHE A CA 1
ATOM 4722 C C . PHE A 1 619 ? 9.843 -0.504 5.932 1.00 91.81 619 PHE A C 1
ATOM 4724 O O . PHE A 1 619 ? 9.311 0.573 5.663 1.00 91.81 619 PHE A O 1
ATOM 4731 N N . GLY A 1 620 ? 10.980 -0.536 6.637 1.00 86.88 620 GLY A N 1
ATOM 4732 C CA . GLY A 1 620 ? 11.621 0.648 7.231 1.00 86.88 620 GLY A CA 1
ATOM 4733 C C . GLY A 1 620 ? 12.136 1.694 6.228 1.00 86.88 620 GLY A C 1
ATOM 4734 O O . GLY A 1 620 ? 12.461 2.813 6.631 1.00 86.88 620 GLY A O 1
ATOM 4735 N N . ASN A 1 621 ? 12.200 1.342 4.937 1.00 90.12 621 ASN A N 1
ATOM 4736 C CA . ASN A 1 621 ? 12.491 2.235 3.806 1.00 90.12 621 ASN A CA 1
ATOM 4737 C C . ASN A 1 621 ? 11.307 2.370 2.820 1.00 90.12 621 ASN A C 1
ATOM 4739 O O . ASN A 1 621 ? 11.476 2.972 1.759 1.00 90.12 621 ASN A O 1
ATOM 4743 N N . GLY A 1 622 ? 10.144 1.790 3.138 1.00 90.94 622 GLY A N 1
ATOM 4744 C CA . GLY A 1 622 ? 8.984 1.755 2.250 1.00 90.94 622 GLY A CA 1
ATOM 4745 C C . GLY A 1 622 ? 8.378 3.138 2.003 1.00 90.94 622 GLY A C 1
ATOM 4746 O O . GLY A 1 622 ? 8.421 4.017 2.864 1.00 90.94 622 GLY A O 1
ATOM 4747 N N . GLU A 1 623 ? 7.793 3.317 0.821 1.00 89.44 623 GLU A N 1
ATOM 4748 C CA . GLU A 1 623 ? 7.235 4.584 0.344 1.00 89.44 623 GLU A CA 1
ATOM 4749 C C . GLU A 1 623 ? 5.803 4.385 -0.161 1.00 89.44 623 GLU A C 1
ATOM 4751 O O . GLU A 1 623 ? 5.559 3.553 -1.038 1.00 89.44 623 GLU A O 1
ATOM 4756 N N . CYS A 1 624 ? 4.864 5.191 0.336 1.00 88.25 624 CYS A N 1
ATOM 4757 C CA . CYS A 1 624 ? 3.524 5.294 -0.239 1.00 88.25 624 CYS A CA 1
ATOM 4758 C C . CYS A 1 624 ? 3.572 6.248 -1.439 1.00 88.25 624 CYS A C 1
ATOM 4760 O O . CYS A 1 624 ? 3.357 7.449 -1.293 1.00 88.25 624 CYS A O 1
ATOM 4762 N N . PHE A 1 625 ? 3.877 5.721 -2.625 1.00 88.56 625 PHE A N 1
ATOM 4763 C CA . PHE A 1 625 ? 3.970 6.517 -3.852 1.00 88.56 625 PHE A CA 1
ATOM 4764 C C . PHE A 1 625 ? 2.601 6.896 -4.430 1.00 88.56 625 PHE A C 1
ATOM 4766 O O . PHE A 1 625 ? 2.528 7.726 -5.329 1.00 88.56 625 PHE A O 1
ATOM 4773 N N . ARG A 1 626 ? 1.514 6.268 -3.977 1.00 83.38 626 ARG A N 1
ATOM 4774 C CA . ARG A 1 626 ? 0.151 6.568 -4.424 1.00 83.38 626 ARG A CA 1
ATOM 4775 C C . ARG A 1 626 ? -0.825 6.255 -3.304 1.00 83.38 626 ARG A C 1
ATOM 4777 O O . ARG A 1 626 ? -0.855 5.129 -2.816 1.00 83.38 626 ARG A O 1
ATOM 4784 N N . MET A 1 627 ? -1.627 7.226 -2.896 1.00 73.19 627 MET A N 1
ATOM 4785 C CA . MET A 1 627 ? -2.679 7.005 -1.906 1.00 73.19 627 MET A CA 1
ATOM 4786 C C . MET A 1 627 ? -3.916 6.394 -2.586 1.00 73.19 627 MET A C 1
ATOM 4788 O O . MET A 1 627 ? -4.090 6.516 -3.796 1.00 73.19 627 MET A O 1
ATOM 4792 N N . ALA A 1 628 ? -4.791 5.716 -1.837 1.00 55.16 628 ALA A N 1
ATOM 4793 C CA . ALA A 1 628 ? -5.899 4.934 -2.416 1.00 55.16 628 ALA A CA 1
ATOM 4794 C C . ALA A 1 628 ? -6.926 5.759 -3.230 1.00 55.16 628 ALA A C 1
ATOM 4796 O O . ALA A 1 628 ? -7.707 5.194 -3.990 1.00 55.16 628 ALA A O 1
ATOM 4797 N N . TRP A 1 629 ? -6.924 7.084 -3.070 1.00 51.03 629 TRP A N 1
ATOM 4798 C CA . TRP A 1 629 ? -7.752 8.050 -3.803 1.00 51.03 629 TRP A CA 1
ATOM 4799 C C . TRP A 1 629 ? -7.020 8.732 -4.976 1.00 51.03 629 TRP A C 1
ATOM 4801 O O . TRP A 1 629 ? -7.588 9.593 -5.645 1.00 51.03 629 TRP A O 1
ATOM 4811 N N . GLU A 1 630 ? -5.755 8.388 -5.224 1.00 61.38 630 GLU A N 1
ATOM 4812 C CA . GLU A 1 630 ? -4.922 8.999 -6.259 1.00 61.38 630 GLU A CA 1
ATOM 4813 C C . GLU A 1 630 ? -4.752 8.063 -7.458 1.00 61.38 630 GLU A C 1
ATOM 4815 O O . GLU A 1 630 ? -4.463 6.873 -7.330 1.00 61.38 630 GLU A O 1
ATOM 4820 N N . THR A 1 631 ? -4.889 8.611 -8.665 1.00 65.38 631 THR A N 1
ATOM 4821 C CA . THR A 1 631 ? -4.649 7.869 -9.912 1.00 65.38 631 THR A CA 1
ATOM 4822 C C . THR A 1 631 ? -3.193 7.955 -10.369 1.00 65.38 631 THR A C 1
ATOM 4824 O O . THR A 1 631 ? -2.685 7.012 -10.977 1.00 65.38 631 THR A O 1
ATOM 4827 N N . GLN A 1 632 ? -2.507 9.058 -10.060 1.00 74.31 632 GLN A N 1
ATOM 4828 C CA . GLN A 1 632 ? -1.104 9.281 -10.404 1.00 74.31 632 GLN A CA 1
ATOM 4829 C C . GLN A 1 632 ? -0.167 8.783 -9.299 1.00 74.31 632 GLN A C 1
ATOM 4831 O O . GLN A 1 632 ? -0.502 8.821 -8.121 1.00 74.31 632 GLN A O 1
ATOM 4836 N N . ALA A 1 633 ? 1.008 8.301 -9.703 1.00 83.00 633 ALA A N 1
ATOM 4837 C CA . ALA A 1 633 ? 2.088 7.951 -8.790 1.00 83.00 633 ALA A CA 1
ATOM 4838 C C . ALA A 1 633 ? 2.999 9.165 -8.579 1.00 83.00 633 ALA A C 1
ATOM 4840 O O . ALA A 1 633 ? 3.462 9.769 -9.550 1.00 83.00 633 ALA A O 1
ATOM 4841 N N . HIS A 1 634 ? 3.285 9.482 -7.321 1.00 85.56 634 HIS A N 1
ATOM 4842 C CA . HIS A 1 634 ? 4.311 10.434 -6.920 1.00 85.56 634 HIS A CA 1
ATOM 4843 C C . HIS A 1 634 ? 5.698 9.835 -7.154 1.00 85.56 634 HIS A C 1
ATOM 4845 O O . HIS A 1 634 ? 5.965 8.683 -6.806 1.00 85.56 634 HIS A O 1
ATOM 4851 N N . MET A 1 635 ? 6.596 10.635 -7.724 1.00 92.31 635 MET A N 1
ATOM 4852 C CA . MET A 1 635 ? 8.013 10.281 -7.795 1.00 92.31 635 MET A CA 1
ATOM 4853 C C . MET A 1 635 ? 8.641 10.454 -6.411 1.00 92.31 635 MET A C 1
ATOM 4855 O O . MET A 1 635 ? 8.295 11.387 -5.686 1.00 92.31 635 MET A O 1
ATOM 4859 N N . THR A 1 636 ? 9.576 9.580 -6.049 1.00 91.69 636 THR A N 1
ATOM 4860 C CA . THR A 1 636 ? 10.351 9.719 -4.810 1.00 91.69 636 THR A CA 1
ATOM 4861 C C . THR A 1 636 ? 11.760 10.222 -5.102 1.00 91.69 636 THR A C 1
ATOM 4863 O O . THR A 1 636 ? 12.223 10.195 -6.241 1.00 91.69 636 THR A O 1
ATOM 4866 N N . ALA A 1 637 ? 12.448 10.682 -4.062 1.00 90.25 637 ALA A N 1
ATOM 4867 C CA . ALA A 1 637 ? 13.803 11.201 -4.130 1.00 90.25 637 ALA A CA 1
ATOM 4868 C C . ALA A 1 637 ? 14.684 10.598 -3.030 1.00 90.25 637 ALA A C 1
ATOM 4870 O O . ALA A 1 637 ? 14.209 10.156 -1.980 1.00 90.25 637 ALA A O 1
ATOM 4871 N N . GLY A 1 638 ? 15.996 10.669 -3.251 1.00 89.06 638 GLY A N 1
ATOM 4872 C CA . GLY A 1 638 ? 17.011 10.276 -2.279 1.00 89.06 638 GLY A CA 1
ATOM 4873 C C . GLY A 1 638 ? 17.322 8.780 -2.281 1.00 89.06 638 GLY A C 1
ATOM 4874 O O . GLY A 1 638 ? 16.437 7.932 -2.359 1.00 89.06 638 GLY A O 1
ATOM 4875 N N . LEU A 1 639 ? 18.613 8.483 -2.153 1.00 91.31 639 LEU A N 1
ATOM 4876 C CA . LEU A 1 639 ? 19.175 7.138 -2.146 1.00 91.31 639 LEU A CA 1
ATOM 4877 C C . LEU A 1 639 ? 18.819 6.383 -0.853 1.00 91.31 639 LEU A C 1
ATOM 4879 O O . LEU A 1 639 ? 19.200 6.812 0.242 1.00 91.31 639 LEU A O 1
ATOM 4883 N N . CYS A 1 640 ? 18.160 5.233 -0.980 1.00 88.88 640 CYS A N 1
ATOM 4884 C CA . CYS A 1 640 ? 18.023 4.244 0.091 1.00 88.88 640 CYS A CA 1
ATOM 4885 C C . CYS A 1 640 ? 18.312 2.828 -0.452 1.00 88.88 640 CYS A C 1
ATOM 4887 O O . CYS A 1 640 ? 19.005 2.690 -1.456 1.00 88.88 640 CYS A O 1
ATOM 4889 N N . GLY A 1 641 ? 17.889 1.782 0.261 1.00 89.62 641 GLY A N 1
ATOM 4890 C CA . GLY A 1 641 ? 18.165 0.396 -0.124 1.00 89.62 641 GLY A CA 1
ATOM 4891 C C . GLY A 1 641 ? 19.576 -0.104 0.220 1.00 89.62 641 GLY A C 1
ATOM 4892 O O . GLY A 1 641 ? 20.372 0.567 0.885 1.00 89.62 641 GLY A O 1
ATOM 4893 N N . SER A 1 642 ? 19.880 -1.327 -0.224 1.00 91.75 642 SER A N 1
ATOM 4894 C CA . SER A 1 642 ? 21.125 -2.046 0.079 1.00 91.75 642 SER A CA 1
ATOM 4895 C C . SER A 1 642 ? 21.825 -2.509 -1.202 1.00 91.75 642 SER A C 1
ATOM 4897 O O . SER A 1 642 ? 21.254 -3.250 -1.999 1.00 91.75 642 SER A O 1
ATOM 4899 N N . ALA A 1 643 ? 23.084 -2.117 -1.412 1.00 92.62 643 ALA A N 1
ATOM 4900 C CA . ALA A 1 643 ? 23.874 -2.608 -2.546 1.00 92.62 643 ALA A CA 1
ATOM 4901 C C . ALA A 1 643 ? 24.089 -4.140 -2.448 1.00 92.62 643 ALA A C 1
ATOM 4903 O O . ALA A 1 643 ? 24.345 -4.633 -1.347 1.00 92.62 643 ALA A O 1
ATOM 4904 N N . PRO A 1 644 ? 24.017 -4.905 -3.558 1.00 96.12 644 PRO A N 1
ATOM 4905 C CA . PRO A 1 644 ? 23.977 -4.472 -4.964 1.00 96.12 644 PRO A CA 1
ATOM 4906 C C . PRO A 1 644 ? 22.568 -4.257 -5.556 1.00 96.12 644 PRO A C 1
ATOM 4908 O O . PRO A 1 644 ? 22.451 -4.090 -6.769 1.00 96.12 644 PRO A O 1
ATOM 4911 N N . TYR A 1 645 ? 21.510 -4.311 -4.741 1.00 98.19 645 TYR A N 1
ATOM 4912 C CA . TYR A 1 645 ? 20.113 -4.344 -5.200 1.00 98.19 645 TYR A CA 1
ATOM 4913 C C . TYR A 1 645 ? 19.532 -2.969 -5.568 1.00 98.19 645 TYR A C 1
ATOM 4915 O O . TYR A 1 645 ? 18.471 -2.913 -6.177 1.00 98.19 645 TYR A O 1
ATOM 4923 N N . ILE A 1 646 ? 20.232 -1.885 -5.226 1.00 98.12 646 ILE A N 1
ATOM 4924 C CA . ILE A 1 646 ? 19.869 -0.495 -5.552 1.00 98.12 646 ILE A CA 1
ATOM 4925 C C . ILE A 1 646 ? 19.878 -0.286 -7.075 1.00 98.12 646 ILE A C 1
ATOM 4927 O O . ILE A 1 646 ? 20.786 -0.765 -7.770 1.00 98.12 646 ILE A O 1
ATOM 4931 N N . ALA A 1 647 ? 18.879 0.433 -7.588 1.00 98.00 647 ALA A N 1
ATOM 4932 C CA . ALA A 1 647 ? 18.726 0.702 -9.016 1.00 98.00 647 ALA A CA 1
ATOM 4933 C C . ALA A 1 647 ? 19.647 1.842 -9.501 1.00 98.00 647 ALA A C 1
ATOM 4935 O O . ALA A 1 647 ? 19.994 2.729 -8.718 1.00 98.00 647 ALA A O 1
ATOM 4936 N N . PRO A 1 648 ? 20.077 1.848 -10.780 1.00 97.69 648 PRO A N 1
ATOM 4937 C CA . PRO A 1 648 ? 21.013 2.852 -11.286 1.00 97.69 648 PRO A CA 1
ATOM 4938 C C . PRO A 1 648 ? 20.469 4.280 -11.174 1.00 97.69 648 PRO A C 1
ATOM 4940 O O . PRO A 1 648 ? 21.225 5.183 -10.814 1.00 97.69 648 PRO A O 1
ATOM 4943 N N . GLU A 1 649 ? 19.169 4.475 -11.413 1.00 97.19 649 GLU A N 1
ATOM 4944 C CA . GLU A 1 649 ? 18.523 5.786 -11.321 1.00 97.19 649 GLU A CA 1
ATOM 4945 C C . GLU A 1 649 ? 18.563 6.396 -9.908 1.00 97.19 649 GLU A C 1
ATOM 4947 O O . GLU A 1 649 ? 18.630 7.614 -9.785 1.00 97.19 649 GLU A O 1
ATOM 4952 N N . GLU A 1 650 ? 18.640 5.598 -8.835 1.00 96.81 650 GLU A N 1
ATOM 4953 C CA . GLU A 1 650 ? 18.725 6.122 -7.457 1.00 96.81 650 GLU A CA 1
ATOM 4954 C C . GLU A 1 650 ? 20.052 6.847 -7.172 1.00 96.81 650 GLU A C 1
ATOM 4956 O O . GLU A 1 650 ? 20.175 7.582 -6.187 1.00 96.81 650 GLU A O 1
ATOM 4961 N N . TYR A 1 651 ? 21.058 6.638 -8.027 1.00 95.50 651 TYR A N 1
ATOM 4962 C CA . TYR A 1 651 ? 22.355 7.305 -7.961 1.00 95.50 651 TYR A CA 1
ATOM 4963 C C . TYR A 1 651 ? 22.469 8.528 -8.876 1.00 95.50 651 TYR A C 1
ATOM 4965 O O . TYR A 1 651 ? 23.329 9.376 -8.628 1.00 95.50 651 TYR A O 1
ATOM 4973 N N . THR A 1 652 ? 21.677 8.598 -9.951 1.00 93.44 652 THR A N 1
ATOM 4974 C CA . THR A 1 652 ? 21.814 9.612 -11.012 1.00 93.44 652 THR A CA 1
ATOM 4975 C C . THR A 1 652 ? 20.676 10.617 -11.038 1.00 93.44 652 THR A C 1
ATOM 4977 O O . THR A 1 652 ? 20.907 11.792 -11.330 1.00 93.44 652 THR A O 1
ATOM 4980 N N . ASP A 1 653 ? 19.462 10.174 -10.728 1.00 94.25 653 ASP A N 1
ATOM 4981 C CA . ASP A 1 653 ? 18.245 10.926 -10.979 1.00 94.25 653 ASP A CA 1
ATOM 4982 C C . ASP A 1 653 ? 17.802 11.625 -9.691 1.00 94.25 653 ASP A C 1
ATOM 4984 O O . ASP A 1 653 ? 17.889 11.092 -8.583 1.00 94.25 653 ASP A O 1
ATOM 4988 N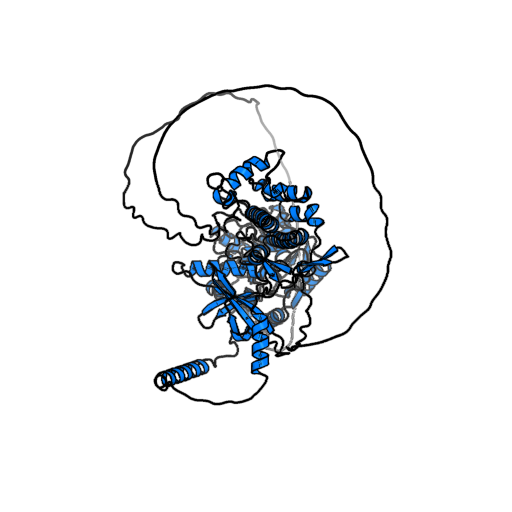 N . LYS A 1 654 ? 17.330 12.867 -9.824 1.00 92.81 654 LYS A N 1
ATOM 4989 C CA . LYS A 1 654 ? 16.870 13.658 -8.675 1.00 92.81 654 LYS A CA 1
ATOM 4990 C C . LYS A 1 654 ? 15.597 13.063 -8.060 1.00 92.81 654 LYS A C 1
ATOM 4992 O O . LYS A 1 654 ? 15.451 13.065 -6.840 1.00 92.81 654 LYS A O 1
ATOM 4997 N N . GLU A 1 655 ? 14.695 12.606 -8.925 1.00 95.25 655 GLU A N 1
ATOM 4998 C CA . GLU A 1 655 ? 13.375 12.057 -8.623 1.00 95.25 655 GLU A CA 1
ATOM 4999 C C . GLU A 1 655 ? 13.111 10.886 -9.584 1.00 95.25 655 GLU A C 1
ATOM 5001 O O . GLU A 1 655 ? 13.423 10.993 -10.771 1.00 95.25 655 GLU A O 1
ATOM 5006 N N . PHE A 1 656 ? 12.560 9.780 -9.083 1.00 95.81 656 PHE A N 1
ATOM 5007 C CA . PHE A 1 656 ? 12.361 8.532 -9.830 1.00 95.81 656 PHE A CA 1
ATOM 5008 C C . PHE A 1 656 ? 11.108 7.770 -9.366 1.00 95.81 656 PHE A C 1
ATOM 5010 O O . PHE A 1 656 ? 10.572 8.012 -8.282 1.00 95.81 656 PHE A O 1
ATOM 5017 N N . ASP A 1 657 ? 10.639 6.827 -10.189 1.00 96.19 657 ASP A N 1
ATOM 5018 C CA . ASP A 1 657 ? 9.496 5.963 -9.873 1.00 96.19 657 ASP A CA 1
ATOM 5019 C C . ASP A 1 657 ? 9.941 4.807 -8.957 1.00 96.19 657 ASP A C 1
ATOM 5021 O O . ASP A 1 657 ? 10.698 3.934 -9.399 1.00 96.19 657 ASP A O 1
ATOM 5025 N N . PRO A 1 658 ? 9.478 4.735 -7.695 1.00 96.81 658 PRO A N 1
ATOM 5026 C CA . PRO A 1 658 ? 9.943 3.710 -6.767 1.00 96.81 658 PRO A CA 1
ATOM 5027 C C . PRO A 1 658 ? 9.442 2.299 -7.112 1.00 96.81 658 PRO A C 1
ATOM 5029 O O . PRO A 1 658 ? 9.996 1.315 -6.623 1.00 96.81 658 PRO A O 1
ATOM 5032 N N . ARG A 1 659 ? 8.449 2.152 -8.000 1.00 97.75 659 ARG A N 1
ATOM 5033 C CA . ARG A 1 659 ? 8.072 0.832 -8.527 1.00 97.75 659 ARG A CA 1
ATOM 5034 C C . ARG A 1 659 ? 9.181 0.259 -9.400 1.00 97.75 659 ARG A C 1
ATOM 5036 O O . ARG A 1 659 ? 9.453 -0.939 -9.352 1.00 97.75 659 ARG A O 1
ATOM 5043 N N . ALA A 1 660 ? 9.835 1.107 -10.194 1.00 98.06 660 ALA A N 1
ATOM 5044 C CA . ALA A 1 660 ? 10.900 0.674 -11.086 1.00 98.06 660 ALA A CA 1
ATOM 5045 C C . ALA A 1 660 ? 12.106 0.146 -10.292 1.00 98.06 660 ALA A C 1
ATOM 5047 O O . ALA A 1 660 ? 12.687 -0.867 -10.698 1.00 98.06 660 ALA A O 1
ATOM 5048 N N . VAL A 1 661 ? 12.449 0.768 -9.156 1.00 98.25 661 VAL A N 1
ATOM 5049 C CA . VAL A 1 661 ? 13.591 0.338 -8.325 1.00 98.25 661 VAL A CA 1
ATOM 5050 C C . VAL A 1 661 ? 13.330 -1.007 -7.640 1.00 98.25 661 VAL A C 1
ATOM 5052 O O . VAL A 1 661 ? 14.207 -1.871 -7.635 1.00 98.25 661 VAL A O 1
ATOM 5055 N N . ASP A 1 662 ? 12.097 -1.256 -7.179 1.00 98.62 662 ASP A N 1
ATOM 5056 C CA . ASP A 1 662 ? 11.692 -2.576 -6.674 1.00 98.62 662 ASP A CA 1
ATOM 5057 C C . ASP A 1 662 ? 11.858 -3.661 -7.748 1.00 98.62 662 ASP A C 1
ATOM 5059 O O . ASP A 1 662 ? 12.417 -4.724 -7.477 1.00 98.62 662 ASP A O 1
ATOM 5063 N N . LEU A 1 663 ? 11.411 -3.392 -8.982 1.00 98.75 663 LEU A N 1
ATOM 5064 C CA . LEU A 1 663 ? 11.565 -4.321 -10.106 1.00 98.75 663 LEU A CA 1
ATOM 5065 C C . LEU A 1 663 ? 13.040 -4.640 -10.372 1.00 98.75 663 LEU A C 1
ATOM 5067 O O . LEU A 1 663 ? 13.400 -5.808 -10.498 1.00 98.75 663 LEU A O 1
ATOM 5071 N N . TRP A 1 664 ? 13.909 -3.629 -10.402 1.00 98.75 664 TRP A N 1
ATOM 5072 C CA . TRP A 1 664 ? 15.350 -3.839 -10.562 1.00 98.75 664 TRP A CA 1
ATOM 5073 C C . TRP A 1 664 ? 15.908 -4.805 -9.508 1.00 98.75 664 TRP A C 1
ATOM 5075 O O . TRP A 1 664 ? 16.577 -5.790 -9.848 1.00 98.75 664 TRP A O 1
ATOM 5085 N N . ALA A 1 665 ? 15.568 -4.574 -8.238 1.00 98.75 665 ALA A N 1
ATOM 5086 C CA . ALA A 1 665 ? 15.991 -5.419 -7.132 1.00 98.75 665 ALA A CA 1
ATOM 5087 C C . ALA A 1 665 ? 15.534 -6.881 -7.305 1.00 98.75 665 ALA A C 1
ATOM 5089 O O . ALA A 1 665 ? 16.347 -7.789 -7.105 1.00 98.75 665 ALA A O 1
ATOM 5090 N N . THR A 1 666 ? 14.295 -7.151 -7.751 1.00 98.88 666 THR A N 1
ATOM 5091 C CA . THR A 1 666 ? 13.835 -8.540 -7.983 1.00 98.88 666 THR A CA 1
ATOM 5092 C C . THR A 1 666 ? 14.643 -9.258 -9.068 1.00 98.88 666 THR A C 1
ATOM 5094 O O . THR A 1 666 ? 14.932 -10.451 -8.922 1.00 98.88 666 THR A O 1
ATOM 5097 N N . GLY A 1 667 ? 15.080 -8.550 -10.115 1.00 98.56 667 GLY A N 1
ATOM 5098 C CA . GLY A 1 667 ? 15.956 -9.094 -11.157 1.00 98.56 667 GLY A CA 1
ATOM 5099 C C . GLY A 1 667 ? 17.339 -9.483 -10.625 1.00 98.56 667 GLY A C 1
ATOM 5100 O O . GLY A 1 667 ? 17.829 -10.582 -10.906 1.00 98.56 667 GLY A O 1
ATOM 5101 N N . VAL A 1 668 ? 17.948 -8.627 -9.796 1.00 98.62 668 VAL A N 1
ATOM 5102 C CA . VAL A 1 668 ? 19.241 -8.910 -9.144 1.00 98.62 668 VAL A CA 1
ATOM 5103 C C . VAL A 1 668 ? 19.112 -10.082 -8.158 1.00 98.62 668 VAL A C 1
ATOM 5105 O O . VAL A 1 668 ? 19.959 -10.978 -8.161 1.00 98.62 668 VAL A O 1
ATOM 5108 N N . ILE A 1 669 ? 18.024 -10.141 -7.378 1.00 98.69 669 ILE A N 1
ATOM 5109 C CA . ILE A 1 669 ? 17.704 -11.250 -6.458 1.00 98.69 669 ILE A CA 1
ATOM 5110 C C . ILE A 1 669 ? 17.566 -12.578 -7.212 1.00 98.69 669 ILE A C 1
ATOM 5112 O O . ILE A 1 669 ? 18.154 -13.582 -6.803 1.00 98.69 669 ILE A O 1
ATOM 5116 N N . TYR A 1 670 ? 16.838 -12.606 -8.332 1.00 98.56 670 TYR A N 1
ATOM 5117 C CA . TYR A 1 670 ? 16.703 -13.818 -9.142 1.00 98.56 670 TYR A CA 1
ATOM 5118 C C . TYR A 1 670 ? 18.055 -14.304 -9.670 1.00 98.56 670 TYR A C 1
ATOM 5120 O O . TYR A 1 670 ? 18.379 -15.489 -9.561 1.00 98.56 670 TYR A O 1
ATOM 5128 N N . MET A 1 671 ? 18.893 -13.396 -10.174 1.00 98.25 671 MET A N 1
ATOM 5129 C CA . MET A 1 671 ? 20.226 -13.764 -10.646 1.00 98.25 671 MET A CA 1
ATOM 5130 C C . MET A 1 671 ? 21.138 -14.258 -9.516 1.00 98.25 671 MET A C 1
ATOM 5132 O O . MET A 1 671 ? 21.885 -15.218 -9.732 1.00 98.25 671 MET A O 1
ATOM 5136 N N . ALA A 1 672 ? 21.018 -13.713 -8.302 1.00 96.94 672 ALA A N 1
ATOM 5137 C CA . ALA A 1 672 ? 21.693 -14.248 -7.120 1.00 96.94 672 ALA A CA 1
ATOM 5138 C C . ALA A 1 672 ? 21.230 -15.681 -6.792 1.00 96.94 672 ALA A C 1
ATOM 5140 O O . ALA A 1 672 ? 22.073 -16.566 -6.644 1.00 96.94 672 ALA A O 1
ATOM 5141 N N . MET A 1 673 ? 19.916 -15.958 -6.787 1.00 98.00 673 MET A N 1
ATOM 5142 C CA . MET A 1 673 ? 19.381 -17.318 -6.589 1.00 98.00 673 MET A CA 1
ATOM 5143 C C . MET A 1 673 ? 19.901 -18.316 -7.634 1.00 98.00 673 MET A C 1
ATOM 5145 O O . MET A 1 673 ? 20.235 -19.453 -7.297 1.00 98.00 673 MET A O 1
ATOM 5149 N N . ARG A 1 674 ? 19.967 -17.910 -8.909 1.00 97.06 674 ARG A N 1
ATOM 5150 C CA . ARG A 1 674 ? 20.315 -18.789 -10.040 1.00 97.06 674 ARG A CA 1
ATOM 5151 C C . ARG A 1 674 ? 21.809 -19.037 -10.212 1.00 97.06 674 ARG A C 1
ATOM 5153 O O . ARG A 1 674 ? 22.190 -20.118 -10.665 1.00 97.06 674 ARG A O 1
ATOM 5160 N N . THR A 1 675 ? 22.647 -18.054 -9.895 1.00 94.19 675 THR A N 1
ATOM 5161 C CA . THR A 1 675 ? 24.101 -18.122 -10.127 1.00 94.19 675 THR A CA 1
ATOM 5162 C C . THR A 1 675 ? 24.908 -18.347 -8.851 1.00 94.19 675 THR A C 1
ATOM 5164 O O . THR A 1 675 ? 26.049 -18.806 -8.935 1.00 94.19 675 THR A O 1
ATOM 5167 N N . GLY A 1 676 ? 24.336 -18.044 -7.681 1.00 90.25 676 GLY A N 1
ATOM 5168 C CA . GLY A 1 676 ? 25.053 -18.036 -6.407 1.00 90.25 676 GLY A CA 1
ATOM 5169 C C . GLY A 1 676 ? 25.980 -16.841 -6.212 1.00 90.25 676 GLY A C 1
ATOM 5170 O O . GLY A 1 676 ? 26.861 -16.871 -5.353 1.00 90.25 676 GLY A O 1
ATOM 5171 N N . ARG A 1 677 ? 25.870 -15.825 -7.074 1.00 87.81 677 ARG A N 1
ATOM 5172 C CA . ARG A 1 677 ? 26.782 -14.682 -7.147 1.00 87.81 677 ARG A CA 1
ATOM 5173 C C . ARG A 1 677 ? 25.997 -13.416 -7.463 1.00 87.81 677 ARG A C 1
ATOM 5175 O O . ARG A 1 677 ? 24.964 -13.460 -8.124 1.00 87.81 677 ARG A O 1
ATOM 5182 N N . HIS A 1 678 ? 26.505 -12.278 -7.012 1.00 91.62 678 HIS A N 1
ATOM 5183 C CA . HIS A 1 678 ? 25.996 -10.987 -7.464 1.00 91.62 678 HIS A CA 1
ATOM 5184 C C . HIS A 1 678 ? 26.526 -10.701 -8.877 1.00 91.62 678 HIS A C 1
ATOM 5186 O O . HIS A 1 678 ? 27.651 -11.088 -9.199 1.00 91.62 678 HIS A O 1
ATOM 5192 N N . LEU A 1 679 ? 25.723 -10.034 -9.711 1.00 94.12 679 LEU A N 1
ATOM 5193 C CA . LEU A 1 679 ? 26.136 -9.626 -11.061 1.00 94.12 679 LEU A CA 1
ATOM 5194 C C . LEU A 1 679 ? 27.223 -8.539 -11.015 1.00 94.12 679 LEU A C 1
ATOM 5196 O O . LEU A 1 679 ? 28.162 -8.563 -11.798 1.00 94.12 679 LEU A O 1
ATOM 5200 N N . TRP A 1 680 ? 27.088 -7.620 -10.060 1.00 96.88 680 TRP A N 1
ATOM 5201 C CA . TRP A 1 680 ? 27.959 -6.483 -9.763 1.00 96.88 680 TRP A CA 1
ATOM 5202 C C . TRP A 1 680 ? 27.878 -6.188 -8.256 1.00 96.88 680 TRP A C 1
ATOM 5204 O O . TRP A 1 680 ? 27.030 -6.739 -7.549 1.00 96.88 680 TRP A O 1
ATOM 5214 N N . ARG A 1 681 ? 28.748 -5.318 -7.741 1.00 95.88 681 ARG A N 1
ATOM 5215 C CA . ARG A 1 681 ? 28.679 -4.775 -6.373 1.00 95.88 681 ARG A CA 1
ATOM 5216 C C . ARG A 1 681 ? 27.841 -3.494 -6.323 1.00 95.88 681 ARG A C 1
ATOM 5218 O O . ARG A 1 681 ? 27.162 -3.279 -5.323 1.00 95.88 681 ARG A O 1
ATOM 5225 N N . VAL A 1 682 ? 27.877 -2.656 -7.359 1.00 96.94 682 VAL A N 1
ATOM 5226 C CA . VAL A 1 682 ? 27.073 -1.424 -7.455 1.00 96.94 682 VAL A CA 1
ATOM 5227 C C . VAL A 1 682 ? 26.652 -1.143 -8.901 1.00 96.94 682 VAL A C 1
ATOM 5229 O O . VAL A 1 682 ? 27.440 -1.319 -9.823 1.00 96.94 682 VAL A O 1
ATOM 5232 N N . ALA A 1 683 ? 25.414 -0.685 -9.106 1.00 97.19 683 ALA A N 1
ATOM 5233 C CA . ALA A 1 683 ? 24.858 -0.362 -10.425 1.00 97.19 683 ALA A CA 1
ATOM 5234 C C . ALA A 1 683 ? 25.315 1.023 -10.944 1.00 97.19 683 ALA A C 1
ATOM 5236 O O . ALA A 1 683 ? 24.506 1.842 -11.377 1.00 97.19 683 ALA A O 1
ATOM 5237 N N . ARG A 1 684 ? 26.621 1.317 -10.872 1.00 96.38 684 ARG A N 1
ATOM 5238 C CA . ARG A 1 684 ? 27.215 2.590 -11.317 1.00 96.38 684 ARG A CA 1
ATOM 5239 C C . ARG A 1 684 ? 28.383 2.334 -12.252 1.00 96.38 684 ARG A C 1
ATOM 5241 O O . ARG A 1 684 ? 29.352 1.691 -11.859 1.00 96.38 684 ARG A O 1
ATOM 5248 N N . LYS A 1 685 ? 28.286 2.862 -13.479 1.00 93.00 685 LYS A N 1
ATOM 5249 C CA . LYS A 1 685 ? 29.245 2.591 -14.560 1.00 93.00 685 LYS A CA 1
ATOM 5250 C C . LYS A 1 685 ? 30.685 2.887 -14.131 1.00 93.00 685 LYS A C 1
ATOM 5252 O O . LYS A 1 685 ? 31.547 2.030 -14.257 1.00 93.00 685 LYS A O 1
ATOM 5257 N N . ASP A 1 686 ? 30.902 4.058 -13.544 1.00 93.50 686 ASP A N 1
ATOM 5258 C CA . ASP A 1 686 ? 32.241 4.559 -13.214 1.00 93.50 686 ASP A CA 1
ATOM 5259 C C . ASP A 1 686 ? 32.835 3.960 -11.915 1.00 93.50 686 ASP A C 1
ATOM 5261 O O . ASP A 1 686 ? 33.917 4.362 -11.491 1.00 93.50 686 ASP A O 1
ATOM 5265 N N . GLU A 1 687 ? 32.137 3.026 -11.248 1.00 95.75 687 GLU A N 1
ATOM 5266 C CA . GLU A 1 687 ? 32.567 2.416 -9.972 1.00 95.75 687 GLU A CA 1
ATOM 5267 C C . GLU A 1 687 ? 32.574 0.872 -9.964 1.00 95.75 687 GLU A C 1
ATOM 5269 O O . GLU A 1 687 ? 33.018 0.261 -8.978 1.00 95.75 687 GLU A O 1
ATOM 5274 N N . ASP A 1 688 ? 32.087 0.226 -11.029 1.00 97.06 688 ASP A N 1
ATOM 5275 C CA . ASP A 1 688 ? 31.969 -1.232 -11.114 1.00 97.06 688 ASP A CA 1
ATOM 5276 C C . ASP A 1 688 ? 32.123 -1.766 -12.550 1.00 97.06 688 ASP A C 1
ATOM 5278 O O . ASP A 1 688 ? 31.211 -1.688 -13.375 1.00 97.06 688 ASP A O 1
ATOM 5282 N N . GLU A 1 689 ? 33.274 -2.386 -12.824 1.00 96.75 689 GLU A N 1
ATOM 5283 C CA . GLU A 1 689 ? 33.590 -3.000 -14.122 1.00 96.75 689 GLU A CA 1
ATOM 5284 C C . GLU A 1 689 ? 32.578 -4.075 -14.556 1.00 96.75 689 GLU A C 1
ATOM 5286 O O . GLU A 1 689 ? 32.376 -4.288 -15.751 1.00 96.75 689 GLU A O 1
ATOM 5291 N N . PHE A 1 690 ? 31.940 -4.788 -13.618 1.00 96.31 690 PHE A N 1
ATOM 5292 C CA . PHE A 1 690 ? 30.957 -5.815 -13.976 1.00 96.31 690 PHE A CA 1
ATOM 5293 C C . PHE A 1 690 ? 29.635 -5.198 -14.424 1.00 96.31 690 PHE A C 1
ATOM 5295 O O . PHE A 1 690 ? 28.946 -5.788 -15.261 1.00 96.31 690 PHE A O 1
ATOM 5302 N N . TYR A 1 691 ? 29.306 -4.014 -13.900 1.00 97.88 691 TYR A N 1
ATOM 5303 C CA . TYR A 1 691 ? 28.169 -3.224 -14.349 1.00 97.88 691 TYR A CA 1
ATOM 5304 C C . TYR A 1 691 ? 28.454 -2.505 -15.674 1.00 97.88 691 TYR A C 1
ATOM 5306 O O . TYR A 1 691 ? 27.591 -2.487 -16.548 1.00 97.88 691 TYR A O 1
ATOM 5314 N N . GLU A 1 692 ? 29.668 -1.991 -15.893 1.00 97.06 692 GLU A N 1
ATOM 5315 C CA . GLU A 1 692 ? 30.072 -1.476 -17.211 1.00 97.06 692 GLU A CA 1
ATOM 5316 C C . GLU A 1 692 ? 29.946 -2.561 -18.294 1.00 97.06 692 GLU A C 1
ATOM 5318 O O . GLU A 1 692 ? 29.204 -2.371 -19.261 1.00 97.06 692 GLU A O 1
ATOM 5323 N N . ARG A 1 693 ? 30.518 -3.753 -18.066 1.00 96.25 693 ARG A N 1
ATOM 5324 C CA . ARG A 1 693 ? 30.371 -4.908 -18.974 1.00 96.25 693 ARG A CA 1
ATOM 5325 C C . ARG A 1 693 ? 28.922 -5.360 -19.159 1.00 96.25 693 ARG A C 1
ATOM 5327 O O . ARG A 1 693 ? 28.602 -5.964 -20.179 1.00 96.25 693 ARG A O 1
ATOM 5334 N N . TYR A 1 694 ? 28.038 -5.097 -18.193 1.00 97.62 694 TYR A N 1
ATOM 5335 C CA . TYR A 1 694 ? 26.605 -5.339 -18.362 1.00 97.62 694 TYR A CA 1
ATOM 5336 C C . TYR A 1 694 ? 25.967 -4.350 -19.339 1.00 97.62 694 TYR A C 1
ATOM 5338 O O . TYR A 1 694 ? 25.183 -4.755 -20.197 1.00 97.62 694 TYR A O 1
ATOM 5346 N N . LEU A 1 695 ? 26.302 -3.062 -19.230 1.00 97.06 695 LEU A N 1
ATOM 5347 C CA . LEU A 1 695 ? 25.796 -2.008 -20.114 1.00 97.06 695 LEU A CA 1
ATOM 5348 C C . LEU A 1 695 ? 26.280 -2.150 -21.562 1.00 97.06 695 LEU A C 1
ATOM 5350 O O . LEU A 1 695 ? 25.572 -1.696 -22.468 1.00 97.06 695 LEU A O 1
ATOM 5354 N N . GLU A 1 696 ? 27.452 -2.756 -21.750 1.00 95.38 696 GLU A N 1
ATOM 5355 C CA . GLU A 1 696 ? 28.023 -3.164 -23.037 1.00 95.38 696 GLU A CA 1
ATOM 5356 C C . GLU A 1 696 ? 27.340 -4.441 -23.542 1.00 95.38 696 GLU A C 1
ATOM 5358 O O . GLU A 1 696 ? 26.491 -4.358 -24.428 1.00 95.38 696 GLU A O 1
ATOM 5363 N N . GLY A 1 697 ? 27.583 -5.587 -22.893 1.00 93.81 697 GLY A N 1
ATOM 5364 C CA . GLY A 1 697 ? 27.151 -6.906 -23.369 1.00 93.81 697 GLY A CA 1
ATOM 5365 C C . GLY A 1 697 ? 25.639 -7.069 -23.549 1.00 93.81 697 GLY A C 1
ATOM 5366 O O . GLY A 1 697 ? 25.201 -7.867 -24.365 1.00 93.81 697 GLY A O 1
ATOM 5367 N N . ARG A 1 698 ? 24.797 -6.283 -22.861 1.00 94.44 698 ARG A N 1
ATOM 5368 C CA . ARG A 1 698 ? 23.339 -6.272 -23.114 1.00 94.44 698 ARG A CA 1
ATOM 5369 C C . ARG A 1 698 ? 22.930 -5.724 -24.491 1.00 94.44 698 ARG A C 1
ATOM 5371 O O . ARG A 1 698 ? 21.741 -5.755 -24.808 1.00 94.44 698 ARG A O 1
ATOM 5378 N N . ARG A 1 699 ? 23.850 -5.078 -25.214 1.00 90.38 699 ARG A N 1
ATOM 5379 C CA . ARG A 1 699 ? 23.637 -4.475 -26.542 1.00 90.38 699 ARG A CA 1
ATOM 5380 C C . ARG A 1 699 ? 24.179 -5.356 -27.664 1.00 90.38 699 ARG A C 1
ATOM 5382 O O . ARG A 1 699 ? 23.785 -5.155 -28.808 1.00 90.38 699 ARG A O 1
ATOM 5389 N N . ASP A 1 700 ? 25.063 -6.287 -27.322 1.00 90.69 700 ASP A N 1
ATOM 5390 C CA . ASP A 1 700 ? 25.720 -7.197 -28.250 1.00 90.69 700 ASP A CA 1
ATOM 5391 C C . ASP A 1 700 ? 24.823 -8.410 -28.542 1.00 90.69 700 ASP A C 1
ATOM 5393 O O . ASP A 1 700 ? 24.000 -8.803 -27.711 1.00 90.69 700 ASP A O 1
ATOM 5397 N N . GLU A 1 701 ? 24.989 -9.035 -29.712 1.00 87.62 701 GLU A N 1
ATOM 5398 C CA . GLU A 1 701 ? 24.196 -10.214 -30.107 1.00 87.62 701 GLU A CA 1
ATOM 5399 C C . GLU A 1 701 ? 24.422 -11.421 -29.178 1.00 87.62 701 GLU A C 1
ATOM 5401 O O . GLU A 1 701 ? 23.491 -12.186 -28.923 1.00 87.62 701 GLU A O 1
ATOM 5406 N N . ASP A 1 702 ? 25.635 -11.554 -28.630 1.00 88.94 702 ASP A N 1
ATOM 5407 C CA . ASP A 1 702 ? 26.013 -12.603 -27.672 1.00 88.94 702 ASP A CA 1
ATOM 5408 C C . ASP A 1 702 ? 25.446 -12.377 -26.257 1.00 88.94 702 ASP A C 1
ATOM 5410 O O . ASP A 1 702 ? 25.500 -13.283 -25.423 1.00 88.94 702 ASP A O 1
ATOM 5414 N N . GLY A 1 703 ? 24.899 -11.193 -25.961 1.00 92.94 703 GLY A N 1
ATOM 5415 C CA . GLY A 1 703 ? 24.317 -10.859 -24.664 1.00 92.94 703 GLY A CA 1
ATOM 5416 C C . GLY A 1 703 ? 25.315 -10.768 -23.497 1.00 92.94 703 GLY A C 1
ATOM 5417 O O . GLY A 1 703 ? 26.533 -10.911 -23.618 1.00 92.94 703 GLY A O 1
ATOM 5418 N N . TYR A 1 704 ? 24.784 -10.546 -22.292 1.00 95.50 704 TYR A N 1
ATOM 5419 C CA . TYR A 1 704 ? 25.580 -10.539 -21.066 1.00 95.50 704 TYR A CA 1
ATOM 5420 C C . TYR A 1 704 ? 25.681 -11.950 -20.477 1.00 95.50 704 TYR A C 1
ATOM 5422 O O . TYR A 1 704 ? 24.717 -12.476 -19.912 1.00 95.50 704 TYR A O 1
ATOM 5430 N N . ALA A 1 705 ? 26.874 -12.545 -20.566 1.00 93.50 705 ALA A N 1
ATOM 5431 C CA . ALA A 1 705 ? 27.119 -13.962 -20.283 1.00 93.50 705 ALA A CA 1
ATOM 5432 C C . ALA A 1 705 ? 26.455 -14.531 -19.002 1.00 93.50 705 ALA A C 1
ATOM 5434 O O . ALA A 1 705 ? 25.868 -15.611 -19.095 1.00 93.50 705 ALA A O 1
ATOM 5435 N N . PRO A 1 706 ? 26.454 -13.861 -17.824 1.00 94.19 706 PRO A N 1
ATOM 5436 C CA . PRO A 1 706 ? 25.720 -14.338 -16.647 1.00 94.19 706 PRO A CA 1
ATOM 5437 C C . PRO A 1 706 ? 24.225 -14.597 -16.883 1.00 94.19 706 PRO A C 1
ATOM 5439 O O . PRO A 1 706 ? 23.713 -15.612 -16.410 1.00 94.19 706 PRO A O 1
ATOM 5442 N N . ILE A 1 707 ? 23.532 -13.730 -17.629 1.00 96.25 707 ILE A N 1
ATOM 5443 C CA . ILE A 1 707 ? 22.114 -13.902 -17.982 1.00 96.25 707 ILE A CA 1
ATOM 5444 C C . ILE A 1 707 ? 21.972 -14.977 -19.067 1.00 96.25 707 ILE A C 1
ATOM 5446 O O . ILE A 1 707 ? 21.085 -15.824 -18.958 1.00 96.25 707 ILE A O 1
ATOM 5450 N N . GLU A 1 708 ? 22.887 -15.042 -20.039 1.00 94.94 708 GLU A N 1
ATOM 5451 C CA . GLU A 1 708 ? 22.891 -16.092 -21.073 1.00 94.94 708 GLU A CA 1
ATOM 5452 C C . GLU A 1 708 ? 23.084 -17.517 -20.532 1.00 94.94 708 GLU A C 1
ATOM 5454 O O . GLU A 1 708 ? 22.627 -18.476 -21.157 1.00 94.94 708 GLU A O 1
ATOM 5459 N N . THR A 1 709 ? 23.624 -17.691 -19.316 1.00 92.25 709 THR A N 1
ATOM 5460 C CA . THR A 1 709 ? 23.631 -19.010 -18.648 1.00 92.25 709 THR A CA 1
ATOM 5461 C C . THR A 1 709 ? 22.230 -19.566 -18.337 1.00 92.25 709 THR A C 1
ATOM 5463 O O . THR A 1 709 ? 22.079 -20.766 -18.088 1.00 92.25 709 THR A O 1
ATOM 5466 N N . LEU A 1 710 ? 21.180 -18.737 -18.358 1.00 93.12 710 LEU A N 1
ATOM 5467 C CA . LEU A 1 710 ? 19.801 -19.176 -18.150 1.00 93.12 710 LEU A CA 1
ATOM 5468 C C . LEU A 1 710 ? 19.259 -19.875 -19.411 1.00 93.12 710 LEU A C 1
ATOM 5470 O O . LEU A 1 710 ? 18.914 -19.242 -20.410 1.00 93.12 710 LEU A O 1
ATOM 5474 N N . HIS A 1 711 ? 19.094 -21.197 -19.339 1.00 85.38 711 HIS A N 1
ATOM 5475 C CA . HIS A 1 711 ? 18.726 -22.044 -20.485 1.00 85.38 711 HIS A CA 1
ATOM 5476 C C . HIS A 1 711 ? 17.456 -21.633 -21.263 1.00 85.38 711 HIS A C 1
ATOM 5478 O O . HIS A 1 711 ? 17.348 -21.930 -22.450 1.00 85.38 711 HIS A O 1
ATOM 5484 N N . ARG A 1 712 ? 16.476 -20.972 -20.628 1.00 90.50 712 ARG A N 1
ATOM 5485 C CA . ARG A 1 712 ? 15.209 -20.572 -21.269 1.00 90.50 712 ARG A CA 1
ATOM 5486 C C . ARG A 1 712 ? 15.307 -19.149 -21.826 1.00 90.50 712 ARG A C 1
ATOM 5488 O O . ARG A 1 712 ? 15.305 -18.204 -21.045 1.00 90.50 712 ARG A O 1
ATOM 5495 N N . ALA A 1 713 ? 15.266 -18.976 -23.149 1.00 90.94 713 ALA A N 1
ATOM 5496 C CA . ALA A 1 713 ? 15.266 -17.646 -23.783 1.00 90.94 713 ALA A CA 1
ATOM 5497 C C . ALA A 1 713 ? 14.130 -16.734 -23.266 1.00 90.94 713 ALA A C 1
ATOM 5499 O O . ALA A 1 713 ? 14.365 -15.583 -22.918 1.00 90.94 713 ALA A O 1
ATOM 5500 N N . ARG A 1 714 ? 12.918 -17.283 -23.081 1.00 94.12 714 ARG A N 1
ATOM 5501 C CA . ARG A 1 714 ? 11.772 -16.573 -22.472 1.00 94.12 714 ARG A CA 1
ATOM 5502 C C . ARG A 1 714 ? 12.080 -15.996 -21.083 1.00 94.12 714 ARG A C 1
ATOM 5504 O O . ARG A 1 714 ? 11.574 -14.936 -20.741 1.00 94.12 714 ARG A O 1
ATOM 5511 N N . CYS A 1 715 ? 12.906 -16.688 -20.294 1.00 96.88 715 CYS A N 1
ATOM 5512 C CA . CYS A 1 715 ? 13.352 -16.213 -18.986 1.00 96.88 715 CYS A CA 1
ATOM 5513 C C . CYS A 1 715 ? 14.354 -15.063 -19.140 1.00 96.88 715 CYS A C 1
ATOM 5515 O O . CYS A 1 715 ? 14.171 -14.014 -18.529 1.00 96.88 715 CYS A O 1
ATOM 5517 N N . ARG A 1 716 ? 15.351 -15.213 -20.020 1.00 96.88 716 ARG A N 1
ATOM 5518 C CA . ARG A 1 716 ? 16.360 -14.173 -20.289 1.00 96.88 716 ARG A CA 1
ATOM 5519 C C . ARG A 1 716 ? 15.746 -12.861 -20.738 1.00 96.88 716 ARG A C 1
ATOM 5521 O O . ARG A 1 716 ? 16.074 -11.827 -20.170 1.00 96.88 716 ARG A O 1
ATOM 5528 N N . ASN A 1 717 ? 14.803 -12.916 -21.676 1.00 96.44 717 ASN A N 1
ATOM 5529 C CA . ASN A 1 717 ? 14.111 -11.733 -22.184 1.00 96.44 717 ASN A CA 1
ATOM 5530 C C . ASN A 1 717 ? 13.438 -10.949 -21.045 1.00 96.44 717 ASN A C 1
ATOM 5532 O O . ASN A 1 717 ? 13.640 -9.745 -20.932 1.00 96.44 717 ASN A O 1
ATOM 5536 N N . VAL A 1 718 ? 12.717 -11.638 -20.151 1.00 98.19 718 VAL A N 1
ATOM 5537 C CA . VAL A 1 718 ? 12.094 -11.013 -18.972 1.00 98.19 718 VAL A CA 1
ATOM 5538 C C . VAL A 1 718 ? 13.149 -10.415 -18.038 1.00 98.19 718 VAL A C 1
ATOM 5540 O O . VAL A 1 718 ? 12.985 -9.280 -17.604 1.00 98.19 718 VAL A O 1
ATOM 5543 N N . ILE A 1 719 ? 14.258 -11.112 -17.770 1.00 98.44 719 ILE A N 1
ATOM 5544 C CA . ILE A 1 719 ? 15.337 -10.584 -16.918 1.00 98.44 719 ILE A CA 1
ATOM 5545 C C . ILE A 1 719 ? 16.022 -9.353 -17.540 1.00 98.44 719 ILE A C 1
ATOM 5547 O O . ILE A 1 719 ? 16.284 -8.395 -16.817 1.00 98.44 719 ILE A O 1
ATOM 5551 N N . TYR A 1 720 ? 16.240 -9.297 -18.859 1.00 98.19 720 TYR A N 1
ATOM 5552 C CA . TYR A 1 720 ? 16.752 -8.087 -19.526 1.00 98.19 720 TYR A CA 1
ATOM 5553 C C . TYR A 1 720 ? 15.769 -6.911 -19.501 1.00 98.19 720 TYR A C 1
ATOM 5555 O O . TYR A 1 720 ? 16.217 -5.764 -19.424 1.00 98.19 720 TYR A O 1
ATOM 5563 N N . SER A 1 721 ? 14.458 -7.177 -19.558 1.00 98.25 721 SER A N 1
ATOM 5564 C CA . SER A 1 721 ? 13.411 -6.156 -19.417 1.00 98.25 721 SER A CA 1
ATOM 5565 C C . SER A 1 721 ? 13.260 -5.656 -17.978 1.00 98.25 721 SER A C 1
ATOM 5567 O O . SER A 1 721 ? 12.946 -4.486 -17.776 1.00 98.25 721 SER A O 1
ATOM 5569 N N . ILE A 1 722 ? 13.485 -6.512 -16.975 1.00 98.62 722 ILE A N 1
ATOM 5570 C CA . ILE A 1 722 ? 13.511 -6.124 -15.555 1.00 98.62 722 ILE A CA 1
ATOM 5571 C C . ILE A 1 722 ? 14.778 -5.322 -15.237 1.00 98.62 722 ILE A C 1
ATOM 5573 O O . ILE A 1 722 ? 14.730 -4.348 -14.497 1.00 98.62 722 ILE A O 1
ATOM 5577 N N . LEU A 1 723 ? 15.912 -5.699 -15.821 1.00 98.44 723 LEU A N 1
ATOM 5578 C CA . LEU A 1 723 ? 17.194 -5.036 -15.603 1.00 98.44 723 LEU A CA 1
ATOM 5579 C C . LEU A 1 723 ? 17.510 -3.987 -16.690 1.00 98.44 723 LEU A C 1
ATOM 5581 O O . LEU A 1 723 ? 18.677 -3.715 -16.959 1.00 98.44 723 LEU A O 1
ATOM 5585 N N . ASP A 1 724 ? 16.519 -3.373 -17.355 1.00 98.19 724 ASP A N 1
ATOM 5586 C CA . ASP A 1 724 ? 16.788 -2.212 -18.227 1.00 98.19 724 ASP A CA 1
ATOM 5587 C C . ASP A 1 724 ? 17.295 -1.026 -17.375 1.00 98.19 724 ASP A C 1
ATOM 5589 O O . ASP A 1 724 ? 16.661 -0.708 -16.361 1.00 98.19 724 ASP A O 1
ATOM 5593 N N . PRO A 1 725 ? 18.421 -0.361 -17.723 1.00 97.12 725 PRO A N 1
ATOM 5594 C CA . PRO A 1 725 ? 18.976 0.724 -16.921 1.00 97.12 725 PRO A CA 1
ATOM 5595 C C . PRO A 1 725 ? 18.178 2.020 -17.102 1.00 97.12 725 PRO A C 1
ATOM 5597 O O . PRO A 1 725 ? 18.384 2.964 -16.354 1.00 97.12 725 PRO A O 1
ATOM 5600 N N . ASN A 1 726 ? 17.287 2.081 -18.099 1.00 96.88 726 ASN A N 1
ATOM 5601 C CA . ASN A 1 726 ? 16.281 3.124 -18.220 1.00 96.88 726 ASN A CA 1
ATOM 5602 C C . ASN A 1 726 ? 14.992 2.647 -17.518 1.00 96.88 726 ASN A C 1
ATOM 5604 O O . ASN A 1 726 ? 14.329 1.747 -18.048 1.00 96.88 726 ASN A O 1
ATOM 5608 N N . PRO A 1 727 ? 14.593 3.248 -16.380 1.00 96.75 727 PRO A N 1
ATOM 5609 C CA . PRO A 1 727 ? 13.389 2.839 -15.657 1.00 96.75 727 PRO A CA 1
ATOM 5610 C C . PRO A 1 727 ? 12.111 2.958 -16.499 1.00 96.75 727 PRO A C 1
ATOM 5612 O O . PRO A 1 727 ? 11.220 2.125 -16.372 1.00 96.75 727 PRO A O 1
ATOM 5615 N N . GLY A 1 728 ? 12.037 3.911 -17.436 1.00 96.06 728 GLY A N 1
ATOM 5616 C CA . GLY A 1 728 ? 10.884 4.096 -18.326 1.00 96.06 728 GLY A CA 1
ATOM 5617 C C . GLY A 1 728 ? 10.696 3.002 -19.386 1.00 96.06 728 GLY A C 1
ATOM 5618 O O . GLY A 1 728 ? 9.645 2.948 -20.021 1.00 96.06 728 GLY A O 1
ATOM 5619 N N . ARG A 1 729 ? 11.686 2.119 -19.589 1.00 96.88 729 ARG A N 1
ATOM 5620 C CA . ARG A 1 729 ? 11.549 0.893 -20.404 1.00 96.88 729 ARG A CA 1
ATOM 5621 C C . ARG A 1 729 ? 11.391 -0.373 -19.561 1.00 96.88 729 ARG A C 1
ATOM 5623 O O . ARG A 1 729 ? 11.221 -1.456 -20.123 1.00 96.88 729 ARG A O 1
ATOM 5630 N N . ARG A 1 730 ? 11.482 -0.258 -18.235 1.00 97.81 730 ARG A N 1
ATOM 5631 C CA . ARG A 1 730 ? 11.460 -1.400 -17.328 1.00 97.81 730 ARG A CA 1
ATOM 5632 C C . ARG A 1 730 ? 10.047 -1.968 -17.235 1.00 97.81 730 ARG A C 1
ATOM 5634 O O . ARG A 1 730 ? 9.072 -1.243 -17.055 1.00 97.81 730 ARG A O 1
ATOM 5641 N N . ILE A 1 731 ? 9.944 -3.282 -17.385 1.00 98.12 731 ILE A N 1
ATOM 5642 C CA . ILE A 1 731 ? 8.673 -4.013 -17.339 1.00 98.12 731 ILE A CA 1
ATOM 5643 C C . ILE A 1 731 ? 8.075 -3.982 -15.920 1.00 98.12 731 ILE A C 1
ATOM 5645 O O . ILE A 1 731 ? 8.802 -4.148 -14.943 1.00 98.12 731 ILE A O 1
ATOM 5649 N N . THR A 1 732 ? 6.760 -3.781 -15.783 1.00 98.44 732 THR A N 1
ATOM 5650 C CA . THR A 1 732 ? 6.089 -3.716 -14.466 1.00 98.44 732 THR A CA 1
ATOM 5651 C C . THR A 1 732 ? 5.865 -5.101 -13.855 1.00 98.44 732 THR A C 1
ATOM 5653 O O . THR A 1 732 ? 5.828 -6.102 -14.573 1.00 98.44 732 THR A O 1
ATOM 5656 N N . ALA A 1 733 ? 5.635 -5.185 -12.537 1.00 98.38 733 ALA A N 1
ATOM 5657 C CA . ALA A 1 733 ? 5.384 -6.460 -11.849 1.00 98.38 733 ALA A CA 1
ATOM 5658 C C . ALA A 1 733 ? 4.246 -7.273 -12.492 1.00 98.38 733 ALA A C 1
ATOM 5660 O O . ALA A 1 733 ? 4.389 -8.475 -12.728 1.00 98.38 733 ALA A O 1
ATOM 5661 N N . SER A 1 734 ? 3.164 -6.597 -12.883 1.00 98.12 734 SER A N 1
ATOM 5662 C CA . SER A 1 734 ? 2.032 -7.237 -13.552 1.00 98.12 734 SER A CA 1
ATOM 5663 C C . SER A 1 734 ? 2.376 -7.758 -14.948 1.00 98.12 734 SER A C 1
ATOM 5665 O O . SER A 1 734 ? 1.982 -8.861 -15.329 1.00 98.12 734 SER A O 1
ATOM 5667 N N . GLN A 1 735 ? 3.172 -7.011 -15.717 1.00 98.44 735 GLN A N 1
ATOM 5668 C CA . GLN A 1 735 ? 3.668 -7.469 -17.016 1.00 98.44 735 GLN A CA 1
ATOM 5669 C C . GLN A 1 735 ? 4.653 -8.648 -16.873 1.00 98.44 735 GLN A C 1
ATOM 5671 O O . GLN A 1 735 ? 4.629 -9.559 -17.701 1.00 98.44 735 GLN A O 1
ATOM 5676 N N . VAL A 1 736 ? 5.463 -8.690 -15.805 1.00 98.62 736 VAL A N 1
ATOM 5677 C CA . VAL A 1 736 ? 6.319 -9.843 -15.470 1.00 98.62 736 VAL A CA 1
ATOM 5678 C C . VAL A 1 736 ? 5.473 -11.081 -15.184 1.00 98.62 736 VAL A C 1
ATOM 5680 O O . VAL A 1 736 ? 5.724 -12.126 -15.781 1.00 98.62 736 VAL A O 1
ATOM 5683 N N . LEU A 1 737 ? 4.445 -10.987 -14.336 1.00 98.38 737 LEU A N 1
ATOM 5684 C CA . LEU A 1 737 ? 3.564 -12.117 -14.003 1.00 98.38 737 LEU A CA 1
ATOM 5685 C C . LEU A 1 737 ? 2.738 -12.610 -15.201 1.00 98.38 737 LEU A C 1
ATOM 5687 O O . LEU A 1 737 ? 2.508 -13.813 -15.336 1.00 98.38 737 LEU A O 1
ATOM 5691 N N . LYS A 1 738 ? 2.354 -11.698 -16.103 1.00 98.12 738 LYS A N 1
ATOM 5692 C CA . LYS A 1 738 ? 1.668 -11.997 -17.372 1.00 98.12 738 LYS A CA 1
ATOM 5693 C C . LYS A 1 738 ? 2.606 -12.526 -18.469 1.00 98.12 738 LYS A C 1
ATOM 5695 O O . LYS A 1 738 ? 2.118 -12.982 -19.503 1.00 98.12 738 LYS A O 1
ATOM 5700 N N . SER A 1 739 ? 3.927 -12.507 -18.263 1.00 97.88 739 SER A N 1
ATOM 5701 C CA . SER A 1 739 ? 4.896 -13.048 -19.224 1.00 97.88 739 SER A CA 1
ATOM 5702 C C . SER A 1 739 ? 4.750 -14.562 -19.407 1.00 97.88 739 SER A C 1
ATOM 5704 O O . SER A 1 739 ? 4.364 -15.291 -18.491 1.00 97.88 739 SER A O 1
ATOM 5706 N N . GLU A 1 740 ? 5.105 -15.057 -20.594 1.00 96.19 740 GLU A N 1
ATOM 5707 C CA . GLU A 1 740 ? 4.962 -16.477 -20.930 1.00 96.19 740 GLU A CA 1
ATOM 5708 C C . GLU A 1 740 ? 5.752 -17.388 -19.974 1.00 96.19 740 GLU A C 1
ATOM 5710 O O . GLU A 1 740 ? 5.210 -18.382 -19.498 1.00 96.19 740 GLU A O 1
ATOM 5715 N N . TRP A 1 741 ? 6.988 -17.007 -19.616 1.00 96.88 741 TRP A N 1
ATOM 5716 C CA . TRP A 1 741 ? 7.803 -17.758 -18.654 1.00 96.88 741 TRP A CA 1
ATOM 5717 C C . TRP A 1 741 ? 7.162 -17.801 -17.264 1.00 96.88 741 TRP A C 1
ATOM 5719 O O . TRP A 1 741 ? 6.984 -18.888 -16.720 1.00 96.88 741 TRP A O 1
ATOM 5729 N N . VAL A 1 742 ? 6.802 -16.653 -16.680 1.00 97.62 742 VAL A N 1
ATOM 5730 C CA . VAL A 1 742 ? 6.336 -16.612 -15.283 1.00 97.62 742 VAL A CA 1
ATOM 5731 C C . VAL A 1 742 ? 4.939 -17.219 -15.139 1.00 97.62 742 VAL A C 1
ATOM 5733 O O . VAL A 1 742 ? 4.644 -17.875 -14.135 1.00 97.62 742 VAL A O 1
ATOM 5736 N N . ARG A 1 743 ? 4.089 -17.111 -16.164 1.00 96.69 743 ARG A N 1
ATOM 5737 C CA . ARG A 1 743 ? 2.790 -17.792 -16.193 1.00 96.69 743 ARG A CA 1
ATOM 5738 C C . ARG A 1 743 ? 2.936 -19.319 -16.116 1.00 96.69 743 ARG A C 1
ATOM 5740 O O . ARG A 1 743 ? 2.194 -19.937 -15.358 1.00 96.69 743 ARG A O 1
ATOM 5747 N N . GLU A 1 744 ? 3.918 -19.902 -16.810 1.00 94.81 744 GLU A N 1
ATOM 5748 C CA . GLU A 1 744 ? 4.210 -21.351 -16.825 1.00 94.81 744 GLU A CA 1
ATOM 5749 C C . GLU A 1 744 ? 4.799 -21.898 -15.504 1.00 94.81 744 GLU A C 1
ATOM 5751 O O . GLU A 1 744 ? 4.774 -23.110 -15.276 1.00 94.81 744 GLU A O 1
ATOM 5756 N N . ILE A 1 745 ? 5.315 -21.045 -14.611 1.00 96.06 745 ILE A N 1
ATOM 5757 C CA . ILE A 1 745 ? 5.857 -21.478 -13.311 1.00 96.06 745 ILE A CA 1
ATOM 5758 C C . ILE A 1 745 ? 4.716 -21.983 -12.413 1.00 96.06 745 ILE A C 1
ATOM 5760 O O . ILE A 1 745 ? 3.861 -21.205 -11.982 1.00 96.06 745 ILE A O 1
ATOM 5764 N N . LYS A 1 746 ? 4.742 -23.274 -12.072 1.00 94.94 746 LYS A N 1
ATOM 5765 C CA . LYS A 1 746 ? 3.927 -23.852 -10.993 1.00 94.94 746 LYS A CA 1
ATOM 5766 C C . LYS A 1 746 ? 4.481 -23.409 -9.637 1.00 94.94 746 LYS A C 1
ATOM 5768 O O . LYS A 1 746 ? 5.689 -23.508 -9.419 1.00 94.94 746 LYS A O 1
ATOM 5773 N N . LEU A 1 747 ? 3.619 -22.947 -8.737 1.00 96.00 747 LEU A N 1
ATOM 5774 C CA . LEU A 1 747 ? 3.989 -22.637 -7.355 1.00 96.00 747 LEU A CA 1
ATOM 5775 C C . LEU A 1 747 ? 3.933 -23.894 -6.472 1.00 96.00 747 LEU A C 1
ATOM 5777 O O . LEU A 1 747 ? 3.325 -24.902 -6.835 1.00 96.00 747 LEU A O 1
ATOM 5781 N N . CYS A 1 748 ? 4.580 -23.840 -5.307 1.00 95.31 748 CYS A N 1
ATOM 5782 C CA . CYS A 1 748 ? 4.274 -24.752 -4.209 1.00 95.31 748 CYS A CA 1
ATOM 5783 C C . CYS A 1 748 ? 2.995 -24.296 -3.494 1.00 95.31 748 CYS A C 1
ATOM 5785 O O . CYS A 1 748 ? 2.699 -23.101 -3.438 1.00 95.31 748 CYS A O 1
ATOM 5787 N N . LYS A 1 749 ? 2.279 -25.241 -2.874 1.00 94.50 749 LYS A N 1
ATOM 5788 C CA . LYS A 1 749 ? 1.029 -24.971 -2.144 1.00 94.50 749 LYS A CA 1
ATOM 5789 C C . LYS A 1 749 ? 1.172 -23.846 -1.105 1.00 94.50 749 LYS A C 1
ATOM 5791 O O . LYS A 1 749 ? 0.372 -22.919 -1.081 1.00 94.50 749 LYS A O 1
ATOM 5796 N N . ALA A 1 750 ? 2.239 -23.881 -0.302 1.00 94.12 750 ALA A N 1
ATOM 5797 C CA . ALA A 1 750 ? 2.503 -22.851 0.703 1.00 94.12 750 ALA A CA 1
ATOM 5798 C C . ALA A 1 750 ? 2.706 -21.455 0.083 1.00 94.12 750 ALA A C 1
ATOM 5800 O O . ALA A 1 750 ? 2.282 -20.460 0.661 1.00 94.12 750 ALA A O 1
ATOM 5801 N N . GLY A 1 751 ? 3.301 -21.376 -1.111 1.00 93.00 751 GLY A N 1
ATOM 5802 C CA . GLY A 1 751 ? 3.476 -20.123 -1.840 1.00 93.00 751 GLY A CA 1
ATOM 5803 C C . GLY A 1 751 ? 2.192 -19.557 -2.448 1.00 93.00 751 GLY A C 1
ATOM 5804 O O . GLY A 1 751 ? 2.136 -18.357 -2.713 1.00 93.00 751 GLY A O 1
ATOM 5805 N N . GLU A 1 752 ? 1.165 -20.385 -2.657 1.00 93.19 752 GLU A N 1
ATOM 5806 C CA . GLU A 1 752 ? -0.177 -19.950 -3.064 1.00 93.19 752 GLU A CA 1
ATOM 5807 C C . GLU A 1 752 ? -0.993 -19.452 -1.866 1.00 93.19 752 GLU A C 1
ATOM 5809 O O . GLU A 1 752 ? -1.542 -18.351 -1.935 1.00 93.19 752 GLU A O 1
ATOM 5814 N N . GLU A 1 753 ? -1.010 -20.228 -0.776 1.00 92.19 753 GLU A N 1
ATOM 5815 C CA . GLU A 1 753 ? -1.872 -20.027 0.400 1.00 92.19 753 GLU A CA 1
ATOM 5816 C C . GLU A 1 753 ? -1.285 -19.081 1.466 1.00 92.19 753 GLU A C 1
ATOM 5818 O O . GLU A 1 753 ? -2.038 -18.429 2.183 1.00 92.19 753 GLU A O 1
ATOM 5823 N N . GLY A 1 754 ? 0.045 -18.969 1.569 1.00 79.56 754 GLY A N 1
ATOM 5824 C CA . GLY A 1 754 ? 0.724 -18.094 2.538 1.00 79.56 754 GLY A CA 1
ATOM 5825 C C . GLY A 1 754 ? 0.822 -18.644 3.965 1.00 79.56 754 GLY A C 1
ATOM 5826 O O . GLY A 1 754 ? 0.988 -17.841 4.881 1.00 79.56 754 GLY A O 1
ATOM 5827 N N . TYR A 1 755 ? 0.700 -19.973 4.095 1.00 59.84 755 TYR A N 1
ATOM 5828 C CA . TYR A 1 755 ? 0.708 -20.829 5.300 1.00 59.84 755 TYR A CA 1
ATOM 5829 C C . TYR A 1 755 ? 1.340 -20.247 6.576 1.00 59.84 755 TYR A C 1
ATOM 5831 O O . TYR A 1 755 ? 2.571 -20.010 6.548 1.00 59.84 755 TYR A O 1
#

InterPro domains:
  IPR000719 Protein kinase domain [PF00069] (473-742)
  IPR000719 Protein kinase domain [PS50011] (470-742)
  IPR000719 Protein kinase domain [SM00220] (470-742)
  IPR002769 Translation initiation factor IF6 [MF_00032] (1-245)
  IPR002769 Translation initiation factor IF6 [PF01912] (4-203)
  IPR002769 Translation initiation factor IF6 [PTHR10784] (1-238)
  IPR002769 Translation initiation factor IF6 [SM00654] (3-204)
  IPR002769 Translation initiation factor IF6 [TIGR00323] (4-224)
  IPR002769 Translation initiation factor IF6 [cd00527] (2-222)
  IPR008271 Serine/threonine-protein kinase, active site [PS00108] (596-608)
  IPR011009 Protein kinase-like domain superfamily [SSF56112] (472-746)
  IPR017441 Protein kinase, ATP binding site [PS00107] (476-504)

Organism: Talaromyces amestolkiae (NCBI:txid1196081)

Foldseek 3Di:
DEAAAAFLPHLQQLQQWADEQAEIEGEPPGDPRRVCVCCVQPVVRHFYQHADALNHRRQSQQWDAYNQEIEGEPSGDPVRVVSCCVGGDPNYHYDYDHWDPGHPLQQWADYLAEIEGQQPTDPVRVVVCCVRSVYHYDHDAALPHRRDSQAKADELAAIEGFQNGDPVNQVVVCVVSVHHYDHAAALVRHRRRNRQWHDYLAYIYGHPSGDPVRVVVVCVRSVHPPDGSVPVVVPVPPPDDDDDDDDDDDDDDDDDDDDDDDDDDDDDDDDDDDDDDDDDDDDDDDDDDDDDDDDDDDDDDDDDDDPDDDDDDDDDDDDDDDDDDDDDDDDDDDDDDDDDDDDDDDDDDDDDDDDDDDDDDDDDDDDDDDDDDDDDDDDDDDDDPDDQKAQDPVRAIWGQQDFDPPPVVVVVVVVVVVPDDDDDDDDDDDPDDPPPVVVVVVVVVVVVVVVVVVPPDDPDDPQACCRPFNDFDDFPDDDPFATKTKHWDQDPVDNVDIFIKIKGFGDADPPHDPSRSVVLVCQQCSLQCVDDDLQAWHWDDWDAHPVRTIITITHDARSAFQLVVLLVVLAADPLLLLQVLLLLLVSLVRCVVQQKFQLADDRNQWGAHSGGATHGHDSSVMDNQAHPPGPDGHWDAADDYDPPLAALCNVPPGTHGRQLSSLSSSLQRSLCNHNVDGQWRHCYCVPTPSNVLQVVQCVDPNHNVSLVVPPDPLSSVLSCLSNPSPSVSRAGSVSSCVGPSSVPRDYHPSSRRSD